Protein AF-A0A519BVL3-F1 (afdb_monomer)

pLDDT: mean 74.31, std 16.83, range [35.25, 96.94]

Sequence (385 aa):
MRKVLFILLLLPTSLAAADYIAYDQVTIGEGESVILAGRNITLLDVFSNTQIRVGVDEAWRIMNINETKSIDKVNITVNATLYVSDNKVNYATVLIHVLQRLECNVDIDCDDQIDSTIDTCITSIDKCTHETILSCTDNDGYCPSFCSRDSDSDCVIQDTCELDKECDDDDPGTKDTCDGSYNQRDLCRHTPITECKSGDYFCPLGCKNEPSLFGTLHDSDCSVNNTCLQHSDCIDNNEATIDLCSGDGTVVRVCTNELTVQCSAGDDYCPEGCTNVEDWDCFVGESEVFEVVSSTQTKSCTIEGEIVNNTFCQNGIWKYQRAGSASCSEDYQCQTGVCREAGSCLAKEEISNQRKTLITSMVIAGFLALIGTYLFYLFRIKSKL

Structure (mmCIF, N/CA/C/O backbone):
data_AF-A0A519BVL3-F1
#
_entry.id   AF-A0A519BVL3-F1
#
loop_
_atom_site.group_PDB
_atom_site.id
_atom_site.type_symbol
_atom_site.label_atom_id
_atom_site.label_alt_id
_atom_site.label_comp_id
_atom_site.label_asym_id
_atom_site.label_entity_id
_atom_site.label_seq_id
_atom_site.pdbx_PDB_ins_code
_atom_site.Cartn_x
_atom_site.Cartn_y
_atom_site.Cartn_z
_atom_site.occupancy
_atom_site.B_iso_or_equiv
_atom_site.auth_seq_id
_atom_site.auth_comp_id
_atom_site.auth_asym_id
_atom_site.auth_atom_id
_atom_site.pdbx_PDB_model_num
ATOM 1 N N . MET A 1 1 ? -3.398 55.667 60.542 1.00 39.06 1 MET A N 1
ATOM 2 C CA . MET A 1 1 ? -3.283 55.263 59.126 1.00 39.06 1 MET A CA 1
ATOM 3 C C . MET A 1 1 ? -2.952 53.780 59.052 1.00 39.06 1 MET A C 1
ATOM 5 O O . MET A 1 1 ? -1.934 53.369 59.588 1.00 39.06 1 MET A O 1
ATOM 9 N N . ARG A 1 2 ? -3.879 53.021 58.453 1.00 40.22 2 ARG A N 1
ATOM 10 C CA . ARG A 1 2 ? -3.723 51.749 57.724 1.00 40.22 2 ARG A CA 1
ATOM 11 C C . ARG A 1 2 ? -2.515 50.870 58.077 1.00 40.22 2 ARG A C 1
ATOM 13 O O . ARG A 1 2 ? -1.485 50.918 57.419 1.00 40.22 2 ARG A O 1
ATOM 20 N N . LYS A 1 3 ? -2.716 49.971 59.032 1.00 44.59 3 LYS A N 1
ATOM 21 C CA . LYS A 1 3 ? -2.151 48.618 59.014 1.00 44.59 3 LYS A CA 1
ATOM 22 C C . LYS A 1 3 ? -3.312 47.697 59.387 1.00 44.59 3 LYS A C 1
ATOM 24 O O . LYS A 1 3 ? -4.118 48.104 60.213 1.00 44.59 3 LYS A O 1
ATOM 29 N N . VAL A 1 4 ? -3.400 46.516 58.779 1.00 48.06 4 VAL A N 1
ATOM 30 C CA . VAL A 1 4 ? -4.536 45.567 58.830 1.00 48.06 4 VAL A CA 1
ATOM 31 C C . VAL A 1 4 ? -5.601 45.809 57.749 1.00 48.06 4 VAL A C 1
ATOM 33 O O . VAL A 1 4 ? -6.686 46.306 58.017 1.00 48.06 4 VAL A O 1
ATOM 36 N N . LEU A 1 5 ? -5.268 45.462 56.506 1.00 50.09 5 LEU A N 1
ATOM 37 C CA . LEU A 1 5 ? -6.171 44.897 55.491 1.00 50.09 5 LEU A CA 1
ATOM 38 C C . LEU A 1 5 ? -5.293 44.509 54.285 1.00 50.09 5 LEU A C 1
ATOM 40 O O . LEU A 1 5 ? -4.378 45.266 53.980 1.00 50.09 5 LEU A O 1
ATOM 44 N N . PHE A 1 6 ? -5.589 43.396 53.605 1.00 45.94 6 PHE A N 1
ATOM 45 C CA . PHE A 1 6 ? -4.977 42.916 52.341 1.00 45.94 6 PHE A CA 1
ATOM 46 C C . PHE A 1 6 ? -3.854 41.862 52.351 1.00 45.94 6 PHE A C 1
ATOM 48 O O . PHE A 1 6 ? -3.043 41.857 51.437 1.00 45.94 6 PHE A O 1
ATOM 55 N N . ILE A 1 7 ? -3.857 40.876 53.254 1.00 43.41 7 ILE A N 1
ATOM 56 C CA . ILE A 1 7 ? -3.281 39.548 52.920 1.00 43.41 7 ILE A CA 1
ATOM 57 C C . ILE A 1 7 ? -4.186 38.453 53.500 1.00 43.41 7 ILE A C 1
ATOM 59 O O . ILE A 1 7 ? -3.828 37.740 54.429 1.00 43.41 7 ILE A O 1
ATOM 63 N N . LEU A 1 8 ? -5.423 38.385 53.005 1.00 40.91 8 LEU A N 1
ATOM 64 C CA . LEU A 1 8 ? -6.373 37.306 53.309 1.00 40.91 8 LEU A CA 1
ATOM 65 C C . LEU A 1 8 ? -7.235 36.998 52.072 1.00 40.91 8 LEU A C 1
ATOM 67 O O . LEU A 1 8 ? -8.451 36.883 52.156 1.00 40.91 8 LEU A O 1
ATOM 71 N N . LEU A 1 9 ? -6.598 36.971 50.895 1.00 43.53 9 LEU A N 1
ATOM 72 C CA . LEU A 1 9 ? -7.274 36.807 49.598 1.00 43.53 9 LEU A CA 1
ATOM 73 C C . LEU A 1 9 ? -6.435 36.022 48.573 1.00 43.53 9 LEU A C 1
ATOM 75 O O . LEU A 1 9 ? -6.560 36.227 47.374 1.00 43.53 9 LEU A O 1
ATOM 79 N N . LEU A 1 10 ? -5.575 35.119 49.051 1.00 41.59 10 LEU A N 1
ATOM 80 C CA . LEU A 1 10 ? -4.840 34.152 48.225 1.00 41.59 10 LEU A CA 1
ATOM 81 C C . LEU A 1 10 ? -4.815 32.779 48.912 1.00 41.59 10 LEU A C 1
ATOM 83 O O . LEU A 1 10 ? -3.770 32.162 49.085 1.00 41.59 10 LEU A O 1
ATOM 87 N N . LEU A 1 11 ? -5.986 32.310 49.338 1.00 35.25 11 LEU A N 1
ATOM 88 C CA . LEU A 1 11 ? -6.224 30.874 49.414 1.00 35.25 11 LEU A CA 1
ATOM 89 C C . LEU A 1 11 ? -6.868 30.505 48.078 1.00 35.25 11 LEU A C 1
ATOM 91 O O . LEU A 1 11 ? -8.035 30.851 47.884 1.00 35.25 11 LEU A O 1
ATOM 95 N N . PRO A 1 12 ? -6.147 29.871 47.135 1.00 41.19 12 PRO A N 1
ATOM 96 C CA . PRO A 1 12 ? -6.822 29.171 46.063 1.00 41.19 12 PRO A CA 1
ATOM 97 C C . PRO A 1 12 ? -7.639 28.073 46.738 1.00 41.19 12 PRO A C 1
ATOM 99 O O . PRO A 1 12 ? -7.103 27.088 47.244 1.00 41.19 12 PRO A O 1
ATOM 102 N N . THR A 1 13 ? -8.949 28.275 46.815 1.00 40.00 13 THR A N 1
ATOM 103 C CA . THR A 1 13 ? -9.896 27.191 47.014 1.00 40.00 13 THR A CA 1
ATOM 104 C C . THR A 1 13 ? -9.796 26.301 45.784 1.00 40.00 13 THR A C 1
ATOM 106 O O . THR A 1 13 ? -10.552 26.442 44.829 1.00 40.00 13 THR A O 1
ATOM 109 N N . SER A 1 14 ? -8.837 25.375 45.798 1.00 37.16 14 SER A N 1
ATOM 110 C CA . SER A 1 14 ? -8.891 24.164 44.992 1.00 37.16 14 SER A CA 1
ATOM 111 C C . SER A 1 14 ? -10.049 23.323 45.532 1.00 37.16 14 SER A C 1
ATOM 113 O O . SER A 1 14 ? -9.864 22.339 46.248 1.00 37.16 14 SER A O 1
ATOM 115 N N . LEU A 1 15 ? -11.275 23.769 45.257 1.00 38.91 15 LEU A N 1
ATOM 116 C CA . LEU A 1 15 ? -12.408 22.873 45.160 1.00 38.91 15 LEU A CA 1
ATOM 117 C C . LEU A 1 15 ? -12.058 21.972 43.983 1.00 38.91 15 LEU A C 1
ATOM 119 O O . LEU A 1 15 ? -12.149 22.391 42.834 1.00 38.91 15 LEU A O 1
ATOM 123 N N . ALA A 1 16 ? -11.561 20.778 44.295 1.00 38.22 16 ALA A N 1
ATOM 124 C CA . ALA A 1 16 ? -11.519 19.675 43.360 1.00 38.22 16 ALA A CA 1
ATOM 125 C C . ALA A 1 16 ? -12.968 19.423 42.928 1.00 38.22 16 ALA A C 1
ATOM 127 O O . ALA A 1 16 ? -13.718 18.713 43.599 1.00 38.22 16 ALA A O 1
ATOM 128 N N . ALA A 1 17 ? -13.395 20.089 41.856 1.00 40.41 17 ALA A N 1
ATOM 129 C CA . ALA A 1 17 ? -14.462 19.562 41.040 1.00 40.41 17 ALA A CA 1
ATOM 130 C C . ALA A 1 17 ? -13.949 18.193 40.594 1.00 40.41 17 ALA A C 1
ATOM 132 O O . ALA A 1 17 ? -12.870 18.091 40.015 1.00 40.41 17 ALA A O 1
ATOM 133 N N . ALA A 1 18 ? -14.640 17.126 40.985 1.00 49.28 18 ALA A N 1
ATOM 134 C CA . ALA A 1 18 ? -14.448 15.857 40.312 1.00 49.28 18 ALA A CA 1
ATOM 135 C C . ALA A 1 18 ? -14.821 16.129 38.851 1.00 49.28 18 ALA A C 1
ATOM 137 O O . ALA A 1 18 ? -15.997 16.351 38.562 1.00 49.28 18 ALA A O 1
ATOM 138 N N . ASP A 1 19 ? -13.820 16.248 37.981 1.00 56.19 19 ASP A N 1
ATOM 139 C CA . ASP A 1 19 ? -14.018 16.491 36.556 1.00 56.19 19 ASP A CA 1
ATOM 140 C C . ASP A 1 19 ? -14.637 15.227 35.955 1.00 56.19 19 ASP A C 1
ATOM 142 O O . ASP A 1 19 ? -13.955 14.305 35.515 1.00 56.19 19 ASP A O 1
ATOM 146 N N . TYR A 1 20 ? -15.964 15.148 36.020 1.00 69.94 20 TYR A N 1
ATOM 147 C CA . TYR A 1 20 ? -16.731 14.141 35.307 1.00 69.94 20 TYR A CA 1
ATOM 148 C C . TYR A 1 20 ? -16.645 14.450 33.817 1.00 69.94 20 TYR A C 1
ATOM 150 O O . TYR A 1 20 ? -16.973 15.556 33.385 1.00 69.94 20 TYR A O 1
ATOM 158 N N . ILE A 1 21 ? -16.227 13.469 33.024 1.00 80.81 21 ILE A N 1
ATOM 159 C CA . ILE A 1 21 ? -16.030 13.649 31.580 1.00 80.81 21 ILE A CA 1
ATOM 160 C C . ILE A 1 21 ? -17.358 13.468 30.828 1.00 80.81 21 ILE A C 1
ATOM 162 O O . ILE A 1 21 ? -17.555 14.026 29.750 1.00 80.81 21 ILE A O 1
ATOM 166 N N . ALA A 1 22 ? -18.292 12.708 31.409 1.00 81.38 22 ALA A N 1
ATOM 167 C CA . ALA A 1 22 ? -19.666 12.568 30.938 1.00 81.38 22 ALA A CA 1
ATOM 168 C C . ALA A 1 22 ? -20.616 12.276 32.109 1.00 81.38 22 ALA A C 1
ATOM 170 O O . ALA A 1 22 ? -20.222 11.654 33.100 1.00 81.38 22 ALA A O 1
ATOM 171 N N . TYR A 1 23 ? -21.873 12.702 31.981 1.00 90.12 23 TYR A N 1
ATOM 172 C CA . TYR A 1 23 ? -22.936 12.379 32.927 1.00 90.12 23 TYR A CA 1
ATOM 173 C C . TYR A 1 23 ? -24.253 12.121 32.194 1.00 90.12 23 TYR A C 1
ATOM 175 O O . TYR A 1 23 ? -24.530 12.779 31.193 1.00 90.12 23 TYR A O 1
ATOM 183 N N . ASP A 1 24 ? -25.060 11.193 32.706 1.00 89.25 24 ASP A N 1
ATOM 184 C CA . ASP A 1 24 ? -26.426 10.978 32.228 1.00 89.25 24 ASP A CA 1
ATOM 185 C C . ASP A 1 24 ? -27.309 10.348 33.317 1.00 89.25 24 ASP A C 1
ATOM 187 O O . ASP A 1 24 ? -26.813 9.689 34.234 1.00 89.25 24 ASP A O 1
ATOM 191 N N . GLN A 1 25 ? -28.623 10.540 33.221 1.00 92.88 25 GLN A N 1
ATOM 192 C CA . GLN A 1 25 ? -29.608 9.835 34.034 1.00 92.88 25 GLN A CA 1
ATOM 193 C C . GLN A 1 25 ? -30.534 9.031 33.124 1.00 92.88 25 GLN A C 1
ATOM 195 O O . GLN A 1 25 ? -31.361 9.586 32.404 1.00 92.88 25 GLN A O 1
ATOM 200 N N . VAL A 1 26 ? -30.460 7.708 33.234 1.00 90.88 26 VAL A N 1
ATOM 201 C CA . VAL A 1 26 ? -31.127 6.782 32.316 1.00 90.88 26 VAL A CA 1
ATOM 202 C C . VAL A 1 26 ? -31.965 5.764 33.079 1.00 90.88 26 VAL A C 1
ATOM 204 O O . VAL A 1 26 ? -31.650 5.394 34.211 1.00 90.88 26 VAL A O 1
ATOM 207 N N . THR A 1 27 ? -33.063 5.322 32.467 1.00 92.38 27 THR A N 1
ATOM 208 C CA . THR A 1 27 ? -33.828 4.161 32.936 1.00 92.38 27 THR A CA 1
ATOM 209 C C . THR A 1 27 ? -33.504 2.982 32.039 1.00 92.38 27 THR A C 1
ATOM 211 O O . THR A 1 27 ? -33.724 3.064 30.836 1.00 92.38 27 THR A O 1
ATOM 214 N N . ILE A 1 28 ? -32.971 1.921 32.634 1.00 93.00 28 ILE A N 1
ATOM 215 C CA . ILE A 1 28 ? -32.471 0.732 31.944 1.00 93.00 28 ILE A CA 1
ATOM 216 C C . ILE A 1 28 ? -33.369 -0.445 32.340 1.00 93.00 28 ILE A C 1
ATOM 218 O O . ILE A 1 28 ? -33.737 -0.566 33.515 1.00 93.00 28 ILE A O 1
ATOM 222 N N . GLY A 1 29 ? -33.769 -1.273 31.376 1.00 91.06 29 GLY A N 1
ATOM 223 C CA . GLY A 1 29 ? -34.421 -2.557 31.620 1.00 91.06 29 GLY A CA 1
ATOM 224 C C . GLY A 1 29 ? -33.417 -3.652 31.979 1.00 91.06 29 GLY A C 1
ATOM 225 O O . GLY A 1 29 ? -32.248 -3.594 31.613 1.00 91.06 29 GLY A O 1
ATOM 226 N N . GLU A 1 30 ? -33.852 -4.659 32.727 1.00 91.81 30 GLU A N 1
ATOM 227 C CA . GLU A 1 30 ? -33.012 -5.810 33.063 1.00 91.81 30 GLU A CA 1
ATOM 228 C C . GLU A 1 30 ? -32.490 -6.508 31.792 1.00 91.81 30 GLU A C 1
ATOM 230 O O . GLU A 1 30 ? -33.269 -6.870 30.909 1.00 91.81 30 GLU A O 1
ATOM 235 N N . GLY A 1 31 ? -31.168 -6.662 31.692 1.00 90.06 31 GLY A N 1
ATOM 236 C CA . GLY A 1 31 ? -30.457 -7.170 30.517 1.00 90.06 31 GLY A CA 1
ATOM 237 C C . GLY A 1 31 ? -30.093 -6.112 29.468 1.00 90.06 31 GLY A C 1
ATOM 238 O O . GLY A 1 31 ? -29.353 -6.426 28.538 1.00 90.06 31 GLY A O 1
ATOM 239 N N . GLU A 1 32 ? -30.570 -4.873 29.599 1.00 93.31 32 GLU A N 1
ATOM 240 C CA . GLU A 1 32 ? -30.204 -3.772 28.705 1.00 93.31 32 GLU A CA 1
ATOM 241 C C . GLU A 1 32 ? -28.922 -3.070 29.169 1.00 93.31 32 GLU A C 1
ATOM 243 O O . GLU A 1 32 ? -28.549 -3.088 30.350 1.00 93.31 32 GLU A O 1
ATOM 248 N N . SER A 1 33 ? -28.259 -2.405 28.222 1.00 94.12 33 SER A N 1
ATOM 249 C CA . SER A 1 33 ? -27.061 -1.622 28.485 1.00 94.12 33 SER A CA 1
ATOM 250 C C . SER A 1 33 ? -27.082 -0.257 27.803 1.00 94.12 33 SER A C 1
ATOM 252 O O . SER A 1 33 ? -27.807 -0.019 26.835 1.00 94.12 33 SER A O 1
ATOM 254 N N . VAL A 1 34 ? -26.280 0.658 28.338 1.00 93.50 34 VAL A N 1
ATOM 255 C CA . VAL A 1 34 ? -26.017 1.978 27.772 1.00 93.50 34 VAL A CA 1
ATOM 256 C C . VAL A 1 34 ? -24.513 2.178 27.668 1.00 93.50 34 VAL A C 1
ATOM 258 O O . VAL A 1 34 ? -23.767 1.807 28.573 1.00 93.50 34 VAL A O 1
ATOM 261 N N . ILE A 1 35 ? -24.065 2.789 26.573 1.00 91.94 35 ILE A N 1
ATOM 262 C CA . ILE A 1 35 ? -22.662 3.159 26.401 1.00 91.94 35 ILE A CA 1
ATOM 263 C C . ILE A 1 35 ? -22.517 4.653 26.671 1.00 91.94 35 ILE A C 1
ATOM 265 O O . ILE A 1 35 ? -23.153 5.468 26.003 1.00 91.94 35 ILE A O 1
ATOM 269 N N . LEU A 1 36 ? -21.665 5.019 27.630 1.00 89.25 36 LEU A N 1
ATOM 270 C CA . LEU A 1 36 ? -21.378 6.414 27.957 1.00 89.25 36 LEU A CA 1
ATOM 271 C C . LEU A 1 36 ? -19.867 6.626 28.065 1.00 89.25 36 LEU A C 1
ATOM 273 O O . LEU A 1 36 ? -19.200 5.999 28.882 1.00 89.25 36 LEU A O 1
ATOM 277 N N . ALA A 1 37 ? -19.322 7.513 27.225 1.00 85.38 37 ALA A N 1
ATOM 278 C CA . ALA A 1 37 ? -17.879 7.772 27.122 1.00 85.38 37 ALA A CA 1
ATOM 279 C C . ALA A 1 37 ? -17.031 6.482 27.003 1.00 85.38 37 ALA A C 1
ATOM 281 O O . ALA A 1 37 ? -16.027 6.319 27.693 1.00 85.38 37 ALA A O 1
ATOM 282 N N . GLY A 1 38 ? -17.464 5.559 26.137 1.00 84.00 38 GLY A N 1
ATOM 283 C CA . GLY A 1 38 ? -16.780 4.287 25.866 1.00 84.00 38 GLY A CA 1
ATOM 284 C C . GLY A 1 38 ? -17.055 3.174 26.883 1.00 84.00 38 GLY A C 1
ATOM 285 O O . GLY A 1 38 ? -16.775 2.022 26.588 1.00 84.00 38 GLY A O 1
ATOM 286 N N . ARG A 1 39 ? -17.649 3.486 28.042 1.00 88.81 39 ARG A N 1
ATOM 287 C CA . ARG A 1 39 ? -17.981 2.509 29.091 1.00 88.81 39 ARG A CA 1
ATOM 288 C C . ARG A 1 39 ? -19.324 1.856 28.825 1.00 88.81 39 ARG A C 1
ATOM 290 O O . ARG A 1 39 ? -20.282 2.574 28.540 1.00 88.81 39 ARG A O 1
ATOM 297 N N . ASN A 1 40 ? -19.416 0.538 28.976 1.00 93.06 40 ASN A N 1
ATOM 298 C CA . ASN A 1 40 ? -20.659 -0.211 28.829 1.00 93.06 40 ASN A CA 1
ATOM 299 C C . ASN A 1 40 ? -21.307 -0.454 30.200 1.00 93.06 40 ASN A C 1
ATOM 301 O O . ASN A 1 40 ? -20.843 -1.279 30.984 1.00 93.06 40 ASN A O 1
ATOM 305 N N . ILE A 1 41 ? -22.398 0.250 30.499 1.00 95.62 41 ILE A N 1
ATOM 306 C CA . ILE A 1 41 ? -23.137 0.117 31.757 1.00 95.62 41 ILE A CA 1
ATOM 307 C C . ILE A 1 41 ? -24.356 -0.769 31.525 1.00 95.62 41 ILE A C 1
ATOM 309 O O . ILE A 1 41 ? -25.264 -0.393 30.790 1.00 95.62 41 ILE A O 1
ATOM 313 N N . THR A 1 42 ? -24.403 -1.927 32.179 1.00 96.62 42 THR A N 1
ATOM 314 C CA . THR A 1 42 ? -25.459 -2.935 31.997 1.00 96.62 42 THR A CA 1
ATOM 315 C C . THR A 1 42 ? -26.249 -3.128 33.283 1.00 96.62 42 THR A C 1
ATOM 317 O O . THR A 1 42 ? -25.668 -3.376 34.344 1.00 96.62 42 THR A O 1
ATOM 320 N N . LEU A 1 43 ? -27.580 -3.067 33.210 1.00 96.69 43 LEU A N 1
ATOM 321 C CA . LEU A 1 43 ? -28.423 -3.491 34.326 1.00 96.69 43 LEU A CA 1
ATOM 322 C C . LEU A 1 43 ? -28.567 -5.011 34.271 1.00 96.69 43 LEU A C 1
ATOM 324 O O . LEU A 1 43 ? -29.297 -5.536 33.440 1.00 96.69 43 LEU A O 1
ATOM 328 N N . LEU A 1 44 ? -27.862 -5.719 35.149 1.00 95.38 44 LEU A N 1
ATOM 329 C CA . LEU A 1 44 ? -27.825 -7.180 35.124 1.00 95.38 44 LEU A CA 1
ATOM 330 C C . LEU A 1 44 ? -29.089 -7.784 35.740 1.00 95.38 44 LEU A C 1
ATOM 332 O O . LEU A 1 44 ? -29.679 -8.670 35.136 1.00 95.38 44 LEU A O 1
ATOM 336 N N . ASP A 1 45 ? -29.507 -7.303 36.917 1.00 94.75 45 ASP A N 1
ATOM 337 C CA . ASP A 1 45 ? -30.698 -7.813 37.615 1.00 94.75 45 ASP A CA 1
ATOM 338 C C . ASP A 1 45 ? -31.331 -6.736 38.491 1.00 94.75 45 ASP A C 1
ATOM 340 O O . ASP A 1 45 ? -30.639 -5.896 39.079 1.00 94.75 45 ASP A O 1
ATOM 344 N N . VAL A 1 46 ? -32.644 -6.831 38.680 1.00 94.56 46 VAL A N 1
ATOM 345 C CA . VAL A 1 46 ? -33.370 -6.107 39.724 1.00 94.56 46 VAL A CA 1
ATOM 346 C C . VAL A 1 46 ? -33.935 -7.129 40.705 1.00 94.56 46 VAL A C 1
ATOM 348 O O . VAL A 1 46 ? -34.893 -7.832 40.409 1.00 94.56 46 VAL A O 1
ATOM 351 N N . PHE A 1 47 ? -33.369 -7.208 41.909 1.00 92.25 47 PHE A N 1
ATOM 352 C CA . PHE A 1 47 ? -33.811 -8.188 42.910 1.00 92.25 47 PHE A CA 1
ATOM 353 C C . PHE A 1 47 ? -35.077 -7.746 43.650 1.00 92.25 47 PHE A C 1
ATOM 355 O O . PHE A 1 47 ? -35.810 -8.566 44.197 1.00 92.25 47 PHE A O 1
ATOM 362 N N . SER A 1 48 ? -35.295 -6.433 43.760 1.00 91.12 48 SER A N 1
ATOM 363 C CA . SER A 1 48 ? -36.435 -5.846 44.469 1.00 91.12 48 SER A CA 1
ATOM 364 C C . SER A 1 48 ? -36.590 -4.361 44.136 1.00 91.12 48 SER A C 1
ATOM 366 O O . SER A 1 48 ? -35.728 -3.759 43.501 1.00 91.12 48 SER A O 1
ATOM 368 N N . ASN A 1 49 ? -37.635 -3.730 44.679 1.00 89.06 49 ASN A N 1
ATOM 369 C CA . ASN A 1 49 ? -37.838 -2.274 44.636 1.00 89.06 49 ASN A CA 1
ATOM 370 C C . ASN A 1 49 ? -36.802 -1.458 45.434 1.00 89.06 49 ASN A C 1
ATOM 372 O O . ASN A 1 49 ? -37.006 -0.263 45.651 1.00 89.06 49 ASN A O 1
ATOM 376 N N . THR A 1 50 ? -35.728 -2.078 45.921 1.00 90.19 50 THR A N 1
ATOM 377 C CA . THR A 1 50 ? -34.652 -1.370 46.615 1.00 90.19 50 THR A CA 1
ATOM 378 C C . THR A 1 50 ? -33.262 -1.845 46.234 1.00 90.19 50 THR A C 1
ATOM 380 O O . THR A 1 50 ? -32.316 -1.274 46.759 1.00 90.19 50 THR A O 1
ATOM 383 N N . GLN A 1 51 ? -33.103 -2.886 45.409 1.00 95.19 51 GLN A N 1
ATOM 384 C CA . GLN A 1 51 ? -31.801 -3.520 45.196 1.00 95.19 51 GLN A CA 1
ATOM 385 C C . GLN A 1 51 ? -31.629 -4.037 43.768 1.00 95.19 51 GLN A C 1
ATOM 387 O O . GLN A 1 51 ? -32.492 -4.752 43.259 1.00 95.19 51 GLN A O 1
ATOM 392 N N . ILE A 1 52 ? -30.482 -3.717 43.169 1.00 96.25 52 ILE A N 1
ATOM 393 C CA . ILE A 1 52 ? -30.112 -4.077 41.795 1.00 96.25 52 ILE A CA 1
ATOM 394 C C . ILE A 1 52 ? -28.692 -4.637 41.723 1.00 96.25 52 ILE A C 1
ATOM 396 O O . ILE A 1 52 ? -27.872 -4.370 42.605 1.00 96.25 52 ILE A O 1
ATOM 400 N N . ARG A 1 53 ? -28.380 -5.357 40.644 1.00 96.94 53 ARG A N 1
ATOM 401 C CA . ARG A 1 53 ? -27.019 -5.665 40.196 1.00 96.94 53 ARG A CA 1
ATOM 402 C C . ARG A 1 53 ? -26.742 -4.878 38.920 1.00 96.94 53 ARG A C 1
ATOM 404 O O . ARG A 1 53 ? -27.436 -5.054 37.926 1.00 96.94 53 ARG A O 1
ATOM 411 N N . VAL A 1 54 ? -25.723 -4.026 38.948 1.00 96.75 54 VAL A N 1
ATOM 412 C CA . VAL A 1 54 ? -25.291 -3.231 37.791 1.00 96.75 54 VAL A CA 1
ATOM 413 C C . VAL A 1 54 ? -23.833 -3.548 37.470 1.00 96.75 54 VAL A C 1
ATOM 415 O O . VAL A 1 54 ? -23.011 -3.714 38.379 1.00 96.75 54 VAL A O 1
ATOM 418 N N . GLY A 1 55 ? -23.545 -3.698 36.181 1.00 96.12 55 GLY A N 1
ATOM 419 C CA . GLY A 1 55 ? -22.217 -3.910 35.623 1.00 96.12 55 GLY A CA 1
ATOM 420 C C . GLY A 1 55 ? -21.710 -2.662 34.908 1.00 96.12 55 GLY A C 1
ATOM 421 O O . GLY A 1 55 ? -22.500 -1.934 34.311 1.00 96.12 55 GLY A O 1
ATOM 422 N N . VAL A 1 56 ? -20.406 -2.429 34.984 1.00 94.50 56 VAL A N 1
ATOM 423 C CA . VAL A 1 56 ? -19.644 -1.512 34.135 1.00 94.50 56 VAL A CA 1
ATOM 424 C C . VAL A 1 56 ? -18.522 -2.343 33.539 1.00 94.50 56 VAL A C 1
ATOM 426 O O . VAL A 1 56 ? -17.689 -2.864 34.285 1.00 94.50 56 VAL A O 1
ATOM 429 N N . ASP A 1 57 ? -18.553 -2.506 32.223 1.00 90.75 57 ASP A N 1
ATOM 430 C CA . ASP A 1 57 ? -17.658 -3.395 31.488 1.00 90.75 57 ASP A CA 1
ATOM 431 C C . ASP A 1 57 ? -17.698 -4.814 32.111 1.00 90.75 57 ASP A C 1
ATOM 433 O O . ASP A 1 57 ? -18.775 -5.407 32.218 1.00 90.75 57 ASP A O 1
ATOM 437 N N . GLU A 1 58 ? -16.571 -5.349 32.587 1.00 88.94 58 GLU A N 1
ATOM 438 C CA . GLU A 1 58 ? -16.491 -6.679 33.225 1.00 88.94 58 GLU A CA 1
ATOM 439 C C . GLU A 1 58 ? -16.754 -6.656 34.748 1.00 88.94 58 GLU A C 1
ATOM 441 O O . GLU A 1 58 ? -16.934 -7.694 35.399 1.00 88.94 58 GLU A O 1
ATOM 446 N N . ALA A 1 59 ? -16.772 -5.470 35.366 1.00 93.50 59 ALA A N 1
ATOM 447 C CA . ALA A 1 59 ? -16.929 -5.314 36.807 1.00 93.50 59 ALA A CA 1
ATOM 448 C C . ALA A 1 59 ? -18.394 -5.083 37.186 1.00 93.50 59 ALA A C 1
ATOM 450 O O . ALA A 1 59 ? -19.087 -4.255 36.612 1.00 93.50 59 ALA A O 1
ATOM 451 N N . TRP A 1 60 ? -18.879 -5.744 38.236 1.00 96.44 60 TRP A N 1
ATOM 452 C CA . TRP A 1 60 ? -20.258 -5.563 38.698 1.00 96.44 60 TRP A CA 1
ATOM 453 C C . TRP A 1 60 ? -20.354 -5.382 40.207 1.00 96.44 60 TRP A C 1
ATOM 455 O O . TRP A 1 60 ? -19.494 -5.829 40.979 1.00 96.44 60 TRP A O 1
ATOM 465 N N . ARG A 1 61 ? -21.425 -4.720 40.655 1.00 96.69 61 ARG A N 1
ATOM 466 C CA . ARG A 1 61 ? -21.762 -4.566 42.076 1.00 96.69 61 ARG A CA 1
ATOM 467 C C . ARG A 1 61 ? -23.265 -4.661 42.297 1.00 96.69 61 ARG A C 1
ATOM 469 O O . ARG A 1 61 ? -24.069 -4.298 41.445 1.00 96.69 61 ARG A O 1
ATOM 476 N N . ILE A 1 62 ? -23.624 -5.111 43.496 1.00 96.31 62 ILE A N 1
ATOM 477 C CA . ILE A 1 62 ? -24.988 -5.009 44.011 1.00 96.31 62 ILE A CA 1
ATOM 478 C C . ILE A 1 62 ? -25.126 -3.670 44.738 1.00 96.31 62 ILE A C 1
ATOM 480 O O . ILE A 1 62 ? -24.250 -3.279 45.524 1.00 96.31 62 ILE A O 1
ATOM 484 N N . MET A 1 63 ? -26.209 -2.961 44.446 1.00 96.19 63 MET A N 1
ATOM 485 C CA . MET A 1 63 ? -26.466 -1.605 44.917 1.00 96.19 63 MET A CA 1
ATOM 486 C C . MET A 1 63 ? -27.885 -1.481 45.443 1.00 96.19 63 MET A C 1
ATOM 488 O O . MET A 1 63 ? -28.814 -2.044 44.863 1.00 96.19 63 MET A O 1
ATOM 492 N N . ASN A 1 64 ? -28.045 -0.732 46.530 1.00 95.75 64 ASN A N 1
ATOM 493 C CA . ASN A 1 64 ? -29.357 -0.364 47.039 1.00 95.75 64 ASN A CA 1
ATOM 494 C C . ASN A 1 64 ? -29.811 0.999 46.489 1.00 95.75 64 ASN A C 1
ATOM 496 O O . ASN A 1 64 ? -29.000 1.802 46.029 1.00 95.75 64 ASN A O 1
ATOM 500 N N . ILE A 1 65 ? -31.109 1.286 46.568 1.00 92.50 65 ILE A N 1
ATOM 501 C CA . ILE A 1 65 ? -31.659 2.604 46.229 1.00 92.50 65 ILE A CA 1
ATOM 502 C C . ILE A 1 65 ? -30.983 3.714 47.053 1.00 92.50 65 ILE A C 1
ATOM 504 O O . ILE A 1 65 ? -30.712 3.548 48.244 1.00 92.50 65 ILE A O 1
ATOM 508 N N . ASN A 1 66 ? -30.715 4.849 46.410 1.00 92.00 66 ASN A N 1
ATOM 509 C CA . ASN A 1 66 ? -29.950 5.995 46.908 1.00 92.00 66 ASN A CA 1
ATOM 510 C C . ASN A 1 66 ? -28.483 5.697 47.268 1.00 92.00 66 ASN A C 1
ATOM 512 O O . ASN A 1 66 ? -27.799 6.558 47.824 1.00 92.00 66 ASN A O 1
ATOM 516 N N . GLU A 1 67 ? -27.970 4.504 46.961 1.00 94.19 67 GLU A N 1
ATOM 517 C CA . GLU A 1 67 ? -26.555 4.189 47.118 1.00 94.19 67 GLU A CA 1
ATOM 518 C C . GLU A 1 67 ? -25.768 4.693 45.906 1.00 94.19 67 GLU A C 1
ATOM 520 O O . GLU A 1 67 ? -26.207 4.547 44.764 1.00 94.19 67 GLU A O 1
ATOM 525 N N . THR A 1 68 ? -24.588 5.267 46.161 1.00 94.81 68 THR A N 1
ATOM 526 C CA . THR A 1 68 ? -23.612 5.615 45.121 1.00 94.81 68 THR A CA 1
ATOM 527 C C . THR A 1 68 ? -22.384 4.732 45.263 1.00 94.81 68 THR A C 1
ATOM 529 O O . THR A 1 68 ? -21.814 4.645 46.352 1.00 94.81 68 THR A O 1
ATOM 532 N N . LYS A 1 69 ? -21.956 4.087 44.177 1.00 95.12 69 LYS A N 1
ATOM 533 C CA . LYS A 1 69 ? -20.729 3.283 44.135 1.00 95.12 69 LYS A CA 1
ATOM 534 C C . LYS A 1 69 ? -19.922 3.605 42.892 1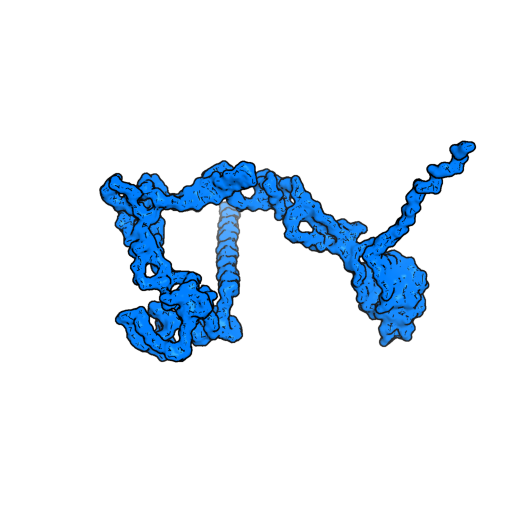.00 95.12 69 LYS A C 1
ATOM 536 O O . LYS A 1 69 ? -20.486 3.836 41.830 1.00 95.12 69 LYS A O 1
ATOM 541 N N . SER A 1 70 ? -18.604 3.567 43.052 1.00 93.50 70 SER A N 1
ATOM 542 C CA . SER A 1 70 ? -17.673 3.572 41.931 1.00 93.50 70 SER A CA 1
ATOM 543 C C . SER A 1 70 ? -17.457 2.138 41.452 1.00 93.50 70 SER A C 1
ATOM 545 O O . SER A 1 70 ? -17.101 1.266 42.254 1.00 93.50 70 SER A O 1
ATOM 547 N N . ILE A 1 71 ? -17.711 1.889 40.173 1.00 93.38 71 ILE A N 1
ATOM 548 C CA . ILE A 1 71 ? -17.472 0.621 39.485 1.00 93.38 71 ILE A CA 1
ATOM 549 C C . ILE A 1 71 ? -16.665 0.966 38.245 1.00 93.38 71 ILE A C 1
ATOM 551 O O . ILE A 1 71 ? -17.125 1.753 37.429 1.00 93.38 71 ILE A O 1
ATOM 555 N N . ASP A 1 72 ? -15.444 0.448 38.180 1.00 89.62 72 ASP A N 1
ATOM 556 C CA . ASP A 1 72 ? -14.493 0.687 37.093 1.00 89.62 72 ASP A CA 1
ATOM 557 C C . ASP A 1 72 ? -14.473 2.136 36.568 1.00 89.62 72 ASP A C 1
ATOM 559 O O . ASP A 1 72 ? -14.748 2.433 35.410 1.00 89.62 72 ASP A O 1
ATOM 563 N N . LYS A 1 73 ? -14.206 3.077 37.486 1.00 88.81 73 LYS A N 1
ATOM 564 C CA . LYS A 1 73 ? -14.095 4.520 37.195 1.00 88.81 73 LYS A CA 1
ATOM 565 C C . LYS A 1 73 ? -15.396 5.172 36.698 1.00 88.81 73 LYS A C 1
ATOM 567 O O . LYS A 1 73 ? -15.383 6.280 36.162 1.00 88.81 73 LYS A O 1
ATOM 572 N N . VAL A 1 74 ? -16.538 4.547 36.960 1.00 91.31 74 VAL A N 1
ATOM 573 C CA . VAL A 1 74 ? -17.868 5.134 36.787 1.00 91.31 74 VAL A CA 1
ATOM 574 C C . VAL A 1 74 ? -18.567 5.173 38.138 1.00 91.31 74 VAL A C 1
ATOM 576 O O . VAL A 1 74 ? -18.718 4.157 38.813 1.00 91.31 74 VAL A O 1
ATOM 579 N N . ASN A 1 75 ? -19.003 6.355 38.556 1.00 94.44 75 ASN A N 1
ATOM 580 C CA . ASN A 1 75 ? -19.852 6.502 39.729 1.00 94.44 75 ASN A CA 1
ATOM 581 C C . ASN A 1 75 ? -21.309 6.322 39.310 1.00 94.44 75 ASN A C 1
ATOM 583 O O . ASN A 1 75 ? -21.829 7.096 38.510 1.00 94.44 75 ASN A O 1
ATOM 587 N N . ILE A 1 76 ? -21.967 5.315 39.872 1.00 94.81 76 ILE A N 1
ATOM 588 C CA . ILE A 1 76 ? -23.381 5.032 39.640 1.00 94.81 76 ILE A CA 1
ATOM 589 C C . ILE A 1 76 ? -24.148 5.347 40.916 1.00 94.81 76 ILE A C 1
ATOM 591 O O . ILE A 1 76 ? -23.755 4.897 41.991 1.00 94.81 76 ILE A O 1
ATOM 595 N N . THR A 1 77 ? -25.252 6.079 40.799 1.00 95.44 77 THR A N 1
ATOM 596 C CA . THR A 1 77 ? -26.226 6.298 41.871 1.00 95.44 77 THR A CA 1
ATOM 597 C C . THR A 1 77 ? -27.568 5.706 41.465 1.00 95.44 77 THR A C 1
ATOM 599 O O . THR A 1 77 ? -28.089 6.009 40.394 1.00 95.44 77 THR A O 1
ATOM 602 N N . VAL A 1 78 ? -28.159 4.868 42.317 1.00 94.31 78 VAL A N 1
ATOM 603 C CA . VAL A 1 78 ? -29.480 4.279 42.044 1.00 94.31 78 VAL A CA 1
ATOM 604 C C . VAL A 1 78 ? -30.572 5.236 42.513 1.00 94.31 78 VAL A C 1
ATOM 606 O O . VAL A 1 78 ? -30.753 5.407 43.715 1.00 94.31 78 VAL A O 1
ATOM 609 N N . ASN A 1 79 ? -31.326 5.837 41.594 1.00 90.75 79 ASN A N 1
ATOM 610 C CA . ASN A 1 79 ? -32.387 6.790 41.944 1.00 90.75 79 ASN A CA 1
ATOM 611 C C . ASN A 1 79 ? -33.735 6.104 42.178 1.00 90.75 79 ASN A C 1
ATOM 613 O O . ASN A 1 79 ? -34.458 6.449 43.110 1.00 90.75 79 ASN A O 1
ATOM 617 N N . ALA A 1 80 ? -34.091 5.146 41.325 1.00 88.81 80 ALA A N 1
ATOM 618 C CA . ALA A 1 80 ? -35.358 4.433 41.417 1.00 88.81 80 ALA A CA 1
ATOM 619 C C . ALA A 1 80 ? -35.222 3.014 40.872 1.00 88.81 80 ALA A C 1
ATOM 621 O O . ALA A 1 80 ? -34.385 2.740 40.017 1.00 88.81 80 ALA A O 1
ATOM 622 N N . THR A 1 81 ? -36.074 2.116 41.350 1.00 90.50 81 THR A N 1
ATOM 623 C CA . THR A 1 81 ? -36.128 0.722 40.901 1.00 90.50 81 THR A CA 1
ATOM 624 C C . THR A 1 81 ? -37.580 0.281 40.847 1.00 90.50 81 THR A C 1
ATOM 626 O O . THR A 1 81 ? -38.347 0.580 41.765 1.00 90.50 81 THR A O 1
ATOM 629 N N . LEU A 1 82 ? -37.944 -0.443 39.798 1.00 89.81 82 LEU A N 1
ATOM 630 C CA . LEU A 1 82 ? -39.263 -1.013 39.593 1.00 89.81 82 LEU A CA 1
ATOM 631 C C . LEU A 1 82 ? -39.108 -2.514 39.367 1.00 89.81 82 LEU A C 1
ATOM 633 O O . LEU A 1 82 ? -38.755 -2.959 38.276 1.00 89.81 82 LEU A O 1
ATOM 637 N N . TYR A 1 83 ? -39.401 -3.280 40.410 1.00 88.00 83 TYR A N 1
ATOM 638 C CA . TYR A 1 83 ? -39.514 -4.726 40.347 1.00 88.00 83 TYR A CA 1
ATOM 639 C C . TYR A 1 83 ? -40.981 -5.104 40.147 1.00 88.00 83 TYR A C 1
ATOM 641 O O . TYR A 1 83 ? -41.839 -4.791 40.980 1.00 88.00 83 TYR A O 1
ATOM 649 N N . VAL A 1 84 ? -41.271 -5.764 39.028 1.00 83.75 84 VAL A N 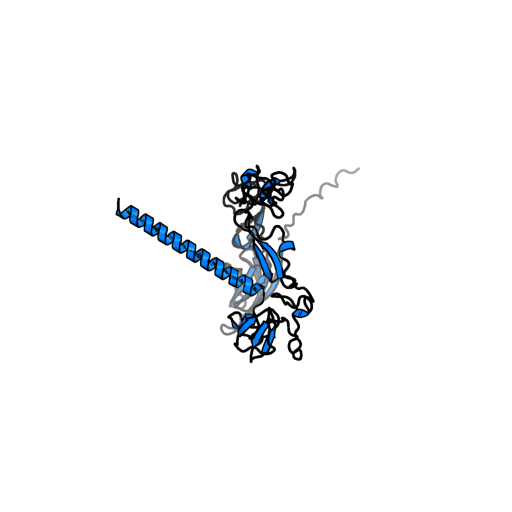1
ATOM 650 C CA . VAL A 1 84 ? -42.627 -6.184 38.673 1.00 83.75 84 VAL A CA 1
ATOM 651 C C . VAL A 1 84 ? -42.836 -7.655 39.026 1.00 83.75 84 VAL A C 1
ATOM 653 O O . VAL A 1 84 ? -43.804 -7.979 39.714 1.00 83.75 84 VAL A O 1
ATOM 656 N N . SER A 1 85 ? -41.965 -8.540 38.535 1.00 81.25 85 SER A N 1
ATOM 657 C CA . SER A 1 85 ? -41.958 -9.987 38.805 1.00 81.25 85 SER A CA 1
ATOM 658 C C . SER A 1 85 ? -40.843 -10.657 38.005 1.00 81.25 85 SER A C 1
ATOM 660 O O . SER A 1 85 ? -40.517 -10.158 36.934 1.00 81.25 85 SER A O 1
ATOM 662 N N . ASP A 1 86 ? -40.437 -11.866 38.384 1.00 76.69 86 ASP A N 1
ATOM 663 C CA . ASP A 1 86 ? -39.447 -12.672 37.640 1.00 76.69 86 ASP A CA 1
ATOM 664 C C . ASP A 1 86 ? -39.806 -12.947 36.160 1.00 76.69 86 ASP A C 1
ATOM 666 O O . ASP A 1 86 ? -38.940 -13.257 35.354 1.00 76.69 86 ASP A O 1
ATOM 670 N N . ASN A 1 87 ? -41.085 -12.829 35.777 1.00 76.44 87 ASN A N 1
ATOM 671 C CA . ASN A 1 87 ? -41.565 -13.083 34.409 1.00 76.44 87 ASN A CA 1
ATOM 672 C C . ASN A 1 87 ? -41.784 -11.808 33.576 1.00 76.44 87 ASN A C 1
ATOM 674 O O . ASN A 1 87 ? -42.396 -11.862 32.506 1.00 76.44 87 ASN A O 1
ATOM 678 N N . LYS A 1 88 ? -41.392 -10.641 34.091 1.00 79.50 88 LYS A N 1
ATOM 679 C CA . LYS A 1 88 ? -41.557 -9.351 33.415 1.00 79.50 88 LYS A CA 1
ATOM 680 C C . LYS A 1 88 ? -40.255 -8.574 33.494 1.00 79.50 88 LYS A C 1
ATOM 682 O O . LYS A 1 88 ? -39.486 -8.752 34.427 1.00 79.50 88 LYS A O 1
ATOM 687 N N . VAL A 1 89 ? -40.046 -7.688 32.526 1.00 80.88 89 VAL A N 1
ATOM 688 C CA . VAL A 1 89 ? -38.882 -6.803 32.530 1.00 80.88 89 VAL A CA 1
ATOM 689 C C . VAL A 1 89 ? -38.978 -5.881 33.741 1.00 80.88 89 VAL A C 1
ATOM 691 O O . VAL A 1 89 ? -39.977 -5.177 33.924 1.00 80.88 89 VAL A O 1
ATOM 694 N N . ASN A 1 90 ? -37.952 -5.934 34.582 1.00 89.75 90 ASN A N 1
ATOM 695 C CA . ASN A 1 90 ? -37.764 -5.018 35.694 1.00 89.75 90 ASN A CA 1
ATOM 696 C C . ASN A 1 90 ? -36.894 -3.846 35.235 1.00 89.75 90 ASN A C 1
ATOM 698 O O . ASN A 1 90 ? -36.148 -3.966 34.265 1.00 89.75 90 ASN A O 1
ATOM 702 N N . TYR A 1 91 ? -36.985 -2.710 35.922 1.00 92.56 91 TYR A N 1
ATOM 703 C CA . TYR A 1 91 ? -36.305 -1.484 35.504 1.00 92.56 91 TYR A CA 1
ATOM 704 C C . TYR A 1 91 ? -35.583 -0.816 36.666 1.00 92.56 91 TYR A C 1
ATOM 706 O O . TYR A 1 91 ? -36.025 -0.886 37.816 1.00 92.56 91 TYR A O 1
ATOM 714 N N . ALA A 1 92 ? -34.515 -0.088 36.358 1.00 92.69 92 ALA A N 1
ATOM 715 C CA . ALA A 1 92 ? -33.866 0.809 37.301 1.00 92.69 92 ALA A CA 1
ATOM 716 C C . ALA A 1 92 ? -33.518 2.139 36.634 1.00 92.69 92 ALA A C 1
ATOM 718 O O . ALA A 1 92 ? -33.012 2.173 35.515 1.00 92.69 92 ALA A O 1
ATOM 719 N N . THR A 1 93 ? -33.770 3.238 37.339 1.00 91.75 93 THR A N 1
ATOM 720 C CA . THR A 1 93 ? -33.277 4.563 36.972 1.00 91.75 93 THR A CA 1
ATOM 721 C C . THR A 1 93 ? -31.979 4.818 37.718 1.00 91.75 93 THR A C 1
ATOM 723 O O . THR A 1 93 ? -31.965 4.881 38.953 1.00 91.75 93 THR A O 1
ATOM 726 N N . VAL A 1 94 ? -30.899 4.996 36.967 1.00 93.94 94 VAL A N 1
ATOM 727 C CA . VAL A 1 94 ? -29.555 5.235 37.489 1.00 93.94 94 VAL A CA 1
ATOM 728 C C . VAL A 1 94 ? -29.031 6.581 37.003 1.00 93.94 94 VAL A C 1
ATOM 730 O O . VAL A 1 94 ? -29.274 6.988 35.868 1.00 93.94 94 VAL A O 1
ATOM 733 N N . LEU A 1 95 ? -28.326 7.284 37.882 1.00 94.00 95 LEU A N 1
ATOM 734 C CA . LEU A 1 95 ? -27.501 8.435 37.540 1.00 94.00 95 LEU A CA 1
ATOM 735 C C . LEU A 1 95 ? -26.064 7.939 37.366 1.00 94.00 95 LEU A C 1
ATOM 737 O O . LEU A 1 95 ? -25.522 7.287 38.258 1.00 94.00 95 LEU A O 1
ATOM 741 N N . ILE A 1 96 ? -25.471 8.230 36.215 1.00 93.00 96 ILE A N 1
ATOM 742 C CA . ILE A 1 96 ? -24.170 7.724 35.788 1.00 93.00 96 ILE A CA 1
ATOM 743 C C . ILE A 1 96 ? -23.231 8.911 35.626 1.00 93.00 96 ILE A C 1
ATOM 745 O O . ILE A 1 96 ? -23.505 9.824 34.853 1.00 93.00 96 ILE A O 1
ATOM 749 N N . HIS A 1 97 ? -22.109 8.884 36.335 1.00 92.56 97 HIS A N 1
ATOM 750 C CA . HIS A 1 97 ? -21.033 9.861 36.239 1.00 92.56 97 HIS A CA 1
ATOM 751 C C . HIS A 1 97 ? -19.738 9.149 35.838 1.00 92.56 97 HIS A C 1
ATOM 753 O O . HIS A 1 97 ? -19.159 8.408 36.636 1.00 92.56 97 HIS A O 1
ATOM 759 N N . VAL A 1 98 ? -19.260 9.379 34.617 1.00 88.62 98 VAL A N 1
ATOM 760 C CA . VAL A 1 98 ? -18.025 8.761 34.120 1.00 88.62 98 VAL A CA 1
ATOM 761 C C . VAL A 1 98 ? -16.829 9.604 34.555 1.00 88.62 98 VAL A C 1
ATOM 763 O O . VAL A 1 98 ? -16.715 10.773 34.178 1.00 88.62 98 VAL A O 1
ATOM 766 N N . LEU A 1 99 ? -15.938 9.012 35.356 1.00 87.25 99 LEU A N 1
ATOM 767 C CA . LEU A 1 99 ? -14.703 9.657 35.817 1.00 87.25 99 LEU A CA 1
ATOM 768 C C . LEU A 1 99 ? -13.598 9.565 34.761 1.00 87.25 99 LEU A C 1
ATOM 770 O O . LEU A 1 99 ? -12.713 10.412 34.731 1.00 87.25 99 LEU A O 1
ATOM 774 N N . GLN A 1 100 ? -13.643 8.531 33.915 1.00 83.25 100 GLN A N 1
ATOM 775 C CA . GLN A 1 100 ? -12.633 8.263 32.898 1.00 83.25 100 GLN A CA 1
ATOM 776 C C . GLN A 1 100 ? -13.232 7.573 31.669 1.00 83.25 100 GLN A C 1
ATOM 778 O O . GLN A 1 100 ? -13.907 6.548 31.789 1.00 83.25 100 GLN A O 1
ATOM 783 N N . ARG A 1 101 ? -12.950 8.133 30.487 1.00 84.75 101 ARG A N 1
ATOM 784 C CA . ARG A 1 101 ? -13.261 7.517 29.193 1.00 84.75 101 ARG A CA 1
ATOM 785 C C . ARG A 1 101 ? -12.467 6.217 29.041 1.00 84.75 101 ARG A C 1
ATOM 787 O O . ARG A 1 101 ? -11.325 6.162 29.484 1.00 84.75 101 ARG A O 1
ATOM 794 N N . LEU A 1 102 ? -13.083 5.204 28.440 1.00 85.19 102 LEU A N 1
ATOM 795 C CA . LEU A 1 102 ? -12.378 4.021 27.945 1.00 85.19 102 LEU A CA 1
ATOM 796 C C . LEU A 1 102 ? -11.926 4.315 26.513 1.00 85.19 102 LEU A C 1
ATOM 798 O O . LEU A 1 102 ? -12.767 4.375 25.617 1.00 85.19 102 LEU A O 1
ATOM 802 N N . GLU A 1 103 ? -10.638 4.595 26.321 1.00 86.56 103 GLU A N 1
ATOM 803 C CA . GLU A 1 103 ? -10.046 4.765 24.985 1.00 86.56 103 GLU A CA 1
ATOM 804 C C . GLU A 1 103 ? -9.447 3.453 24.471 1.00 86.56 103 GLU A C 1
ATOM 806 O O . GLU A 1 103 ? -9.560 3.174 23.285 1.00 86.56 103 GLU A O 1
ATOM 811 N N . CYS A 1 104 ? -8.872 2.636 25.358 1.00 89.38 104 CYS A N 1
ATOM 812 C CA . CYS A 1 104 ? -8.191 1.393 25.000 1.00 89.38 104 CYS A CA 1
ATOM 813 C C . CYS A 1 104 ? -8.215 0.365 26.136 1.00 89.38 104 CYS A C 1
ATOM 815 O O . CYS A 1 104 ? -8.295 0.730 27.311 1.00 89.38 104 CYS A O 1
ATOM 817 N N . ASN A 1 105 ? -8.085 -0.913 25.780 1.00 87.06 105 ASN A N 1
ATOM 818 C CA . ASN A 1 105 ? -7.802 -2.024 26.694 1.00 87.06 105 ASN A CA 1
ATOM 819 C C . ASN A 1 105 ? -6.429 -2.653 26.419 1.00 87.06 105 ASN A C 1
ATOM 821 O O . ASN A 1 105 ? -5.814 -3.228 27.319 1.00 87.06 105 ASN A O 1
ATOM 825 N N . VAL A 1 106 ? -5.967 -2.573 25.173 1.00 89.00 106 VAL A N 1
ATOM 826 C CA . VAL A 1 106 ? -4.693 -3.112 24.689 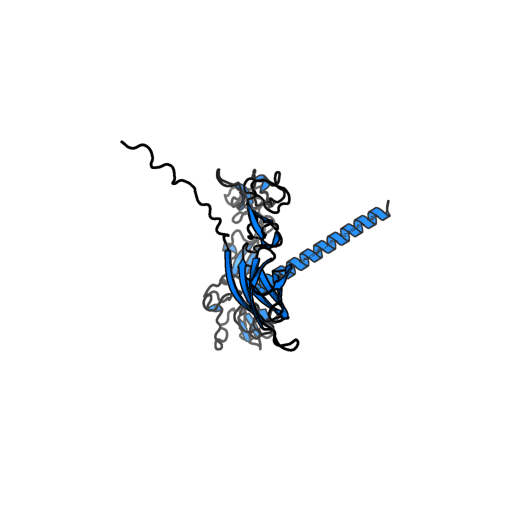1.00 89.00 106 VAL A CA 1
ATOM 827 C C . VAL A 1 106 ? -4.031 -2.120 23.737 1.00 89.00 106 VAL A C 1
ATOM 829 O O . VAL A 1 106 ? -4.705 -1.260 23.180 1.00 89.00 106 VAL A O 1
ATOM 832 N N . ASP A 1 107 ? -2.718 -2.244 23.539 1.00 89.00 107 ASP A N 1
ATOM 833 C CA . ASP A 1 107 ? -1.938 -1.322 22.696 1.00 89.00 107 ASP A CA 1
ATOM 834 C C . ASP A 1 107 ? -2.488 -1.228 21.264 1.00 89.00 107 ASP A C 1
ATOM 836 O O . ASP A 1 107 ? -2.576 -0.141 20.709 1.00 89.00 107 ASP A O 1
ATOM 840 N N . ILE A 1 108 ? -2.984 -2.340 20.709 1.00 90.56 108 ILE A N 1
ATOM 841 C CA . ILE A 1 108 ? -3.584 -2.369 19.364 1.00 90.56 108 ILE A CA 1
ATOM 842 C C . ILE A 1 108 ? -4.885 -1.554 19.243 1.00 90.56 108 ILE A C 1
ATOM 844 O O . ILE A 1 108 ? -5.265 -1.184 18.139 1.00 90.56 108 ILE A O 1
ATOM 848 N N . ASP A 1 109 ? -5.565 -1.235 20.351 1.00 90.12 109 ASP A N 1
ATOM 849 C CA . ASP A 1 109 ? -6.728 -0.334 20.316 1.00 90.12 109 ASP A CA 1
ATOM 850 C C . ASP A 1 109 ? -6.308 1.132 20.084 1.00 90.12 109 ASP A C 1
ATOM 852 O O . ASP A 1 109 ? -7.153 1.969 19.767 1.00 90.12 109 ASP A O 1
ATOM 856 N N . CYS A 1 110 ? -5.020 1.448 20.274 1.00 91.19 110 CYS A N 1
ATOM 857 C CA . CYS A 1 110 ? -4.458 2.792 20.160 1.00 91.19 110 CYS A CA 1
ATOM 858 C C . CYS A 1 110 ? -3.821 3.105 18.804 1.00 91.19 110 CYS A C 1
ATOM 860 O O . CYS A 1 110 ? -3.359 4.235 18.657 1.00 91.19 110 CYS A O 1
ATOM 862 N N . ASP A 1 111 ? -3.832 2.156 17.862 1.00 88.81 111 ASP A N 1
ATOM 863 C CA . ASP A 1 111 ? -3.248 2.291 16.522 1.00 88.81 111 ASP A CA 1
ATOM 864 C C . ASP A 1 111 ? -3.753 3.564 15.819 1.00 88.81 111 ASP A C 1
ATOM 866 O O . ASP A 1 111 ? -4.930 3.666 15.443 1.00 88.81 111 ASP A O 1
ATOM 870 N N . ASP A 1 112 ? -2.872 4.556 15.676 1.00 84.94 112 ASP A N 1
ATOM 871 C CA . ASP A 1 112 ? -3.171 5.805 14.973 1.00 84.94 112 ASP A CA 1
ATOM 872 C C . ASP A 1 112 ? -2.859 5.757 13.469 1.00 84.94 112 ASP A C 1
ATOM 874 O O . ASP A 1 112 ? -3.100 6.744 12.764 1.00 84.94 112 ASP A O 1
ATOM 878 N N . GLN A 1 113 ? -2.419 4.598 12.964 1.00 85.12 113 GLN A N 1
ATOM 879 C CA . GLN A 1 113 ? -1.979 4.349 11.589 1.00 85.12 113 GLN A CA 1
ATOM 880 C C . GLN A 1 113 ? -0.777 5.199 11.168 1.00 85.12 113 GLN A C 1
ATOM 882 O O . GLN A 1 113 ? -0.567 5.437 9.972 1.00 85.12 113 GLN A O 1
ATOM 887 N N . ILE A 1 114 ? -0.002 5.694 12.131 1.00 76.56 114 ILE A N 1
ATOM 888 C CA . ILE A 1 114 ? 1.226 6.426 11.880 1.00 76.56 114 ILE A CA 1
ATOM 889 C C . ILE A 1 114 ? 2.392 5.541 12.314 1.00 76.56 114 ILE A C 1
ATOM 891 O O . ILE A 1 114 ? 2.736 5.458 13.483 1.00 76.56 114 ILE A O 1
ATOM 895 N N . ASP A 1 115 ? 3.093 4.958 11.341 1.00 76.88 115 ASP A N 1
ATOM 896 C CA . ASP A 1 115 ? 4.246 4.086 11.620 1.00 76.88 115 ASP A CA 1
ATOM 897 C C . ASP A 1 115 ? 5.332 4.783 12.473 1.00 76.88 115 ASP A C 1
ATOM 899 O O . ASP A 1 115 ? 6.102 4.137 13.168 1.00 76.88 115 ASP A O 1
ATOM 903 N N . SER A 1 116 ? 5.394 6.122 12.464 1.00 78.06 116 SER A N 1
ATOM 904 C CA . SER A 1 116 ? 6.373 6.902 13.237 1.00 78.06 116 SER A CA 1
ATOM 905 C C . SER A 1 116 ? 6.102 7.020 14.746 1.00 78.06 116 SER A C 1
ATOM 907 O O . SER A 1 116 ? 6.824 7.757 15.433 1.00 78.06 116 SER A O 1
ATOM 909 N N . THR A 1 117 ? 5.062 6.369 15.266 1.00 83.06 117 THR A N 1
ATOM 910 C CA . THR A 1 117 ? 4.652 6.431 16.674 1.00 83.06 117 THR A CA 1
ATOM 911 C C . THR A 1 117 ? 4.584 5.050 17.319 1.00 83.06 117 THR A C 1
ATOM 913 O O . THR A 1 117 ? 4.211 4.059 16.705 1.00 83.06 117 THR A O 1
ATOM 916 N N . ILE A 1 118 ? 4.979 4.989 18.592 1.00 84.19 118 ILE A N 1
ATOM 917 C CA . ILE A 1 118 ? 4.736 3.840 19.461 1.00 84.19 118 ILE A CA 1
ATOM 918 C C . ILE A 1 118 ? 3.417 4.087 20.178 1.00 84.19 118 ILE A C 1
ATOM 920 O O . ILE A 1 118 ? 3.313 4.981 21.029 1.00 84.19 118 ILE A O 1
ATOM 924 N N . ASP A 1 119 ? 2.446 3.240 19.866 1.00 89.19 119 ASP A N 1
ATOM 925 C CA . ASP A 1 119 ? 1.101 3.331 20.408 1.00 89.19 119 ASP A CA 1
ATOM 926 C C . ASP A 1 119 ? 0.986 2.430 21.625 1.00 89.19 119 ASP A C 1
ATOM 928 O O . ASP A 1 119 ? 1.141 1.212 21.562 1.00 89.19 119 ASP A O 1
ATOM 932 N N . THR A 1 120 ? 0.770 3.049 22.780 1.00 91.75 120 THR A N 1
ATOM 933 C CA . THR A 1 120 ? 0.680 2.343 24.057 1.00 91.75 120 THR A CA 1
ATOM 934 C C . THR A 1 120 ? -0.642 2.649 24.730 1.00 91.75 120 THR A C 1
ATOM 936 O O . THR A 1 120 ? -1.024 3.809 24.914 1.00 91.75 120 THR A O 1
ATOM 939 N N . CYS A 1 121 ? -1.320 1.598 25.176 1.00 93.12 121 CYS A N 1
ATOM 940 C CA . CYS A 1 121 ? -2.465 1.705 26.049 1.00 93.12 121 CYS A CA 1
ATOM 941 C C . CYS A 1 121 ? -2.012 1.703 27.508 1.00 93.12 121 CYS A C 1
ATOM 943 O O . CYS A 1 121 ? -1.590 0.688 28.072 1.00 93.12 121 CYS A O 1
ATOM 945 N N . ILE A 1 122 ? -2.180 2.835 28.190 1.00 89.88 122 ILE A N 1
ATOM 946 C CA . ILE A 1 122 ? -1.954 2.892 29.632 1.00 89.88 122 ILE A CA 1
ATOM 947 C C . ILE A 1 122 ? -3.190 2.325 30.339 1.00 89.88 122 ILE A C 1
ATOM 949 O O . ILE A 1 122 ? -4.022 3.073 30.847 1.00 89.88 122 ILE A O 1
ATOM 953 N N . THR A 1 123 ? -3.285 0.998 30.434 1.00 84.69 123 THR A N 1
ATOM 954 C CA . THR A 1 123 ? -4.421 0.251 31.029 1.00 84.69 123 THR A CA 1
ATOM 955 C C . THR A 1 123 ? -4.776 0.656 32.465 1.00 84.69 123 THR A C 1
ATOM 957 O O . THR A 1 123 ? -5.904 0.497 32.915 1.00 84.69 123 THR A O 1
ATOM 960 N N . SER A 1 124 ? -3.846 1.249 33.222 1.00 82.88 124 SER A N 1
ATOM 961 C CA . SER A 1 124 ? -4.177 1.794 34.551 1.00 82.88 124 SER A CA 1
ATOM 962 C C . SER A 1 124 ? -5.147 2.983 34.486 1.00 82.88 124 SER A C 1
ATOM 964 O O . SER A 1 124 ? -5.900 3.225 35.433 1.00 82.88 124 SER A O 1
ATOM 966 N N . ILE A 1 125 ? -5.171 3.699 33.361 1.00 82.94 125 ILE A N 1
ATOM 967 C CA . ILE A 1 125 ? -5.990 4.883 33.092 1.00 82.94 125 ILE A CA 1
ATOM 968 C C . ILE A 1 125 ? -6.767 4.778 31.763 1.00 82.94 125 ILE A C 1
ATOM 970 O O . ILE A 1 125 ? -7.389 5.751 31.369 1.00 82.94 125 ILE A O 1
ATOM 974 N N . ASP A 1 126 ? -6.782 3.625 31.094 1.00 85.62 126 ASP A N 1
ATOM 975 C CA . ASP A 1 126 ? -7.559 3.358 29.869 1.00 85.62 126 ASP A CA 1
ATOM 976 C C . ASP A 1 126 ? -7.415 4.440 28.787 1.00 85.62 126 ASP A C 1
ATOM 978 O O . ASP A 1 126 ? -8.396 4.857 28.166 1.00 85.62 126 ASP A O 1
ATOM 982 N N . LYS A 1 127 ? -6.188 4.950 28.633 1.00 87.75 127 LYS A N 1
ATOM 983 C CA . LYS A 1 127 ? -5.852 6.088 27.778 1.00 87.75 127 LYS A CA 1
ATOM 984 C C . LYS A 1 127 ? -4.737 5.714 26.810 1.00 87.75 127 LYS A C 1
ATOM 986 O O . LYS A 1 127 ? -3.747 5.118 27.241 1.00 87.75 127 LYS A O 1
ATOM 991 N N . CYS A 1 128 ? -4.873 6.142 25.561 1.00 89.00 128 CYS A N 1
ATOM 992 C CA . CYS A 1 128 ? -3.824 5.988 24.563 1.00 89.00 128 CYS A CA 1
ATOM 993 C C . CYS A 1 128 ? -2.730 7.049 24.707 1.00 89.00 128 CYS A C 1
ATOM 995 O O . CYS A 1 128 ? -2.990 8.213 25.048 1.00 89.00 128 CYS A O 1
ATOM 997 N N . THR A 1 129 ? -1.500 6.638 24.424 1.00 93.00 129 THR A N 1
ATOM 998 C CA . THR A 1 129 ? -0.353 7.522 24.222 1.00 93.00 129 THR A CA 1
ATOM 999 C C . THR A 1 129 ? 0.376 7.145 22.947 1.00 93.00 129 THR A C 1
ATOM 1001 O O . THR A 1 129 ? 0.616 5.964 22.721 1.00 93.00 129 THR A O 1
ATOM 1004 N N . HIS A 1 130 ? 0.766 8.170 22.195 1.00 88.94 130 HIS A N 1
ATOM 1005 C CA . HIS A 1 130 ? 1.436 8.077 20.902 1.00 88.94 130 HIS A CA 1
ATOM 1006 C C . HIS A 1 130 ? 2.797 8.755 21.041 1.00 88.94 130 HIS A C 1
ATOM 1008 O O . HIS A 1 130 ? 2.889 9.989 21.052 1.00 88.94 130 HIS A O 1
ATOM 1014 N N . GLU A 1 131 ? 3.850 7.974 21.268 1.00 86.31 131 GLU A N 1
ATOM 1015 C CA . GLU A 1 131 ? 5.205 8.511 21.431 1.00 86.31 131 GLU A CA 1
ATOM 1016 C C . GLU A 1 131 ? 5.965 8.442 20.109 1.00 86.31 131 GLU A C 1
ATOM 1018 O O . GLU A 1 131 ? 6.120 7.375 19.529 1.00 86.31 131 GLU A O 1
ATOM 1023 N N . THR A 1 132 ? 6.458 9.581 19.619 1.00 80.88 132 THR A N 1
ATOM 1024 C CA . THR A 1 132 ? 7.240 9.611 18.377 1.00 80.88 132 THR A CA 1
ATOM 1025 C C . THR A 1 132 ? 8.547 8.843 18.538 1.00 80.88 132 THR A C 1
ATOM 1027 O O . THR A 1 132 ? 9.302 9.083 19.485 1.00 80.88 132 THR A O 1
ATOM 1030 N N . ILE A 1 133 ? 8.859 7.987 17.569 1.00 77.56 133 ILE A N 1
ATOM 1031 C CA . ILE A 1 133 ? 10.131 7.272 17.507 1.00 77.56 133 ILE A CA 1
ATOM 1032 C C . ILE A 1 133 ? 11.234 8.265 17.113 1.00 77.56 133 ILE A C 1
ATOM 1034 O O . ILE A 1 133 ? 11.234 8.839 16.022 1.00 77.56 133 ILE A O 1
ATOM 1038 N N . LEU A 1 134 ? 12.170 8.511 18.035 1.00 79.25 134 LEU A N 1
ATOM 1039 C CA . LEU A 1 134 ? 13.274 9.472 17.876 1.00 79.25 134 LEU A CA 1
ATOM 1040 C C . LEU A 1 134 ? 14.658 8.808 17.828 1.00 79.25 134 LEU A C 1
ATOM 1042 O O . LEU A 1 134 ? 15.672 9.510 17.810 1.00 79.25 134 LEU A O 1
ATOM 1046 N N . SER A 1 135 ? 14.724 7.479 17.811 1.00 80.56 135 SER A N 1
ATOM 1047 C CA . SER A 1 135 ? 15.966 6.707 17.735 1.00 80.56 135 SER A CA 1
ATOM 1048 C C . SER A 1 135 ? 15.884 5.639 16.658 1.00 80.56 135 SER A C 1
ATOM 1050 O O . SER A 1 135 ? 14.805 5.139 16.379 1.00 80.56 135 SER A O 1
ATOM 1052 N N . CYS A 1 136 ? 17.041 5.286 16.106 1.00 78.56 136 CYS A N 1
ATOM 1053 C CA . CYS A 1 136 ? 17.207 4.142 15.217 1.00 78.56 136 CYS A CA 1
ATOM 1054 C C . CYS A 1 136 ? 17.139 2.862 16.055 1.00 78.56 136 CYS A C 1
ATOM 1056 O O . CYS A 1 136 ? 18.013 2.668 16.910 1.00 78.56 136 CYS A O 1
ATOM 1058 N N . THR A 1 137 ? 16.088 2.059 15.888 1.00 79.94 137 THR A N 1
ATOM 1059 C CA . THR A 1 137 ? 15.819 0.895 16.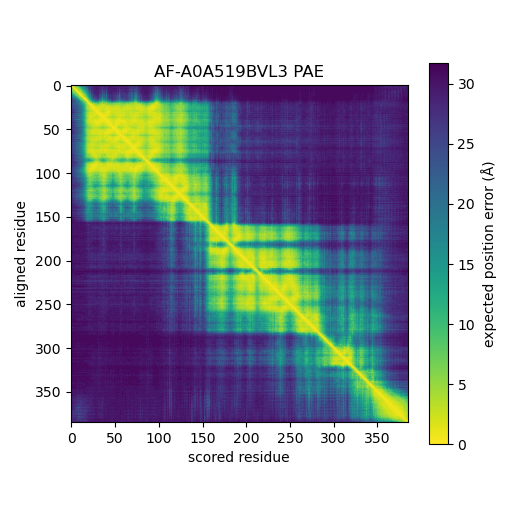739 1.00 79.94 137 THR A CA 1
ATOM 1060 C C . THR A 1 137 ? 15.412 -0.300 15.888 1.00 79.94 137 THR A C 1
ATOM 1062 O O . THR A 1 137 ? 14.289 -0.390 15.428 1.00 79.94 137 THR A O 1
ATOM 1065 N N . ASP A 1 138 ? 16.312 -1.273 15.758 1.00 75.75 138 ASP A N 1
ATOM 1066 C CA . ASP A 1 138 ? 16.057 -2.473 14.956 1.00 75.75 138 ASP A CA 1
ATOM 1067 C C . ASP A 1 138 ? 14.767 -3.234 15.349 1.00 75.75 138 ASP A C 1
ATOM 1069 O O . ASP A 1 138 ? 14.625 -3.691 16.489 1.00 75.75 138 ASP A O 1
ATOM 1073 N N . ASN A 1 139 ? 13.945 -3.559 14.347 1.00 72.50 139 ASN A N 1
ATOM 1074 C CA . ASN A 1 139 ? 12.705 -4.351 14.402 1.00 72.50 139 ASN A CA 1
ATOM 1075 C C . ASN A 1 139 ? 11.547 -3.682 15.163 1.00 72.50 139 ASN A C 1
ATOM 1077 O O . ASN A 1 139 ? 10.716 -4.387 15.748 1.00 72.50 139 ASN A O 1
ATOM 1081 N N . ASP A 1 140 ? 11.490 -2.352 15.176 1.00 72.06 140 ASP A N 1
ATOM 1082 C CA . ASP A 1 140 ? 10.326 -1.596 15.641 1.00 72.06 140 ASP A CA 1
ATOM 1083 C C . ASP A 1 140 ? 9.296 -1.333 14.523 1.00 72.06 140 ASP A C 1
ATOM 1085 O O . ASP A 1 140 ? 8.170 -0.926 14.807 1.00 72.06 140 ASP A O 1
ATOM 1089 N N . GLY A 1 141 ? 9.635 -1.675 13.275 1.00 70.12 141 GLY A N 1
ATOM 1090 C CA . GLY A 1 141 ? 8.749 -1.575 12.116 1.00 70.12 141 GLY A CA 1
ATOM 1091 C C . GLY A 1 141 ? 8.727 -0.195 11.458 1.00 70.12 141 GLY A C 1
ATOM 1092 O O . GLY A 1 141 ? 7.970 -0.006 10.503 1.00 70.12 141 GLY A O 1
ATOM 1093 N N . TYR A 1 142 ? 9.563 0.746 11.907 1.00 76.62 142 TYR A N 1
ATOM 1094 C CA . TYR A 1 142 ? 9.646 2.096 11.365 1.00 76.62 142 TYR A CA 1
ATOM 1095 C C . TYR A 1 142 ? 11.094 2.552 11.197 1.00 76.62 142 TYR A C 1
ATOM 1097 O O . TYR A 1 142 ? 11.908 2.464 12.096 1.00 76.62 142 TYR A O 1
ATOM 1105 N N . CYS A 1 143 ? 11.411 3.142 10.046 1.00 72.06 143 CYS A N 1
ATOM 1106 C CA . CYS A 1 143 ? 12.725 3.731 9.798 1.00 72.06 143 CYS A CA 1
ATOM 1107 C C . CYS A 1 143 ? 12.649 5.263 9.886 1.00 72.06 143 CYS A C 1
ATOM 1109 O O . CYS A 1 143 ? 12.152 5.908 8.950 1.00 72.06 143 CYS A O 1
ATOM 1111 N N . PRO A 1 144 ? 13.175 5.893 10.956 1.00 74.50 144 PRO A N 1
ATOM 1112 C CA . PRO A 1 144 ? 13.249 7.344 11.028 1.00 74.50 144 PRO A CA 1
ATOM 1113 C C . PRO A 1 144 ? 14.093 7.939 9.894 1.00 74.50 144 PRO A C 1
ATOM 1115 O O . PRO A 1 144 ? 15.091 7.375 9.446 1.00 74.50 144 PRO A O 1
ATOM 1118 N N . SER A 1 145 ? 13.769 9.165 9.473 1.00 64.31 145 SER A N 1
ATOM 1119 C CA . SER A 1 145 ? 14.421 9.809 8.323 1.00 64.31 145 SER A CA 1
ATOM 1120 C C . SER A 1 145 ? 15.917 10.134 8.506 1.00 64.31 145 SER A C 1
ATOM 1122 O O . SER A 1 145 ? 16.553 10.621 7.570 1.00 64.31 145 SER A O 1
ATOM 1124 N N . PHE A 1 146 ? 16.492 9.920 9.686 1.00 71.06 146 PHE A N 1
ATOM 1125 C CA . PHE A 1 146 ? 17.922 10.094 9.970 1.00 71.06 146 PHE A CA 1
ATOM 1126 C C . PHE A 1 146 ? 18.653 8.760 10.198 1.00 71.06 146 PHE A C 1
ATOM 1128 O O . PHE A 1 146 ? 19.864 8.775 10.407 1.00 71.06 146 PHE A O 1
ATOM 1135 N N . CYS A 1 147 ? 17.937 7.635 10.162 1.00 65.81 147 CYS A N 1
ATOM 1136 C CA . CYS A 1 147 ? 18.489 6.296 10.311 1.00 65.81 147 CYS A CA 1
ATOM 1137 C C . CYS A 1 147 ? 18.836 5.702 8.944 1.00 65.81 147 CYS A C 1
ATOM 1139 O O . CYS A 1 147 ? 18.175 5.975 7.938 1.00 65.81 147 CYS A O 1
ATOM 1141 N N . SER A 1 148 ? 19.907 4.914 8.908 1.00 67.50 148 SER A N 1
ATOM 1142 C CA . SER A 1 148 ? 20.277 4.052 7.786 1.00 67.50 148 SER A CA 1
ATOM 1143 C C . SER A 1 148 ? 20.074 2.588 8.162 1.00 67.50 148 SER A C 1
ATOM 1145 O O . SER A 1 148 ? 19.970 2.261 9.344 1.00 67.50 148 SER A O 1
ATOM 1147 N N . ARG A 1 149 ? 20.134 1.697 7.168 1.00 65.88 149 ARG A N 1
ATOM 1148 C CA . ARG A 1 149 ? 20.107 0.242 7.377 1.00 65.88 149 ARG A CA 1
ATOM 1149 C C . ARG A 1 149 ? 21.173 -0.270 8.360 1.00 65.88 149 ARG A C 1
ATOM 1151 O O . ARG A 1 149 ? 20.975 -1.300 8.995 1.00 65.88 149 ARG A O 1
ATOM 1158 N N . ASP A 1 150 ? 22.304 0.425 8.482 1.00 69.00 150 ASP A N 1
ATOM 1159 C CA . ASP A 1 150 ? 23.375 0.046 9.415 1.00 69.00 150 ASP A CA 1
ATOM 1160 C C . ASP A 1 150 ? 23.059 0.410 10.871 1.00 69.00 150 ASP A C 1
ATOM 1162 O O . ASP A 1 150 ? 23.652 -0.144 11.797 1.00 69.00 150 ASP A O 1
ATOM 1166 N N . SER A 1 151 ? 22.158 1.372 11.071 1.00 76.31 151 SER A N 1
ATOM 1167 C CA . SER A 1 151 ? 21.689 1.813 12.387 1.00 76.31 151 SER A CA 1
ATOM 1168 C C . SER A 1 151 ? 20.293 1.304 12.745 1.00 76.31 151 SER A C 1
ATOM 1170 O O . SER A 1 151 ? 19.926 1.404 13.912 1.00 76.31 151 SER A O 1
ATOM 1172 N N . ASP A 1 152 ? 19.531 0.842 11.751 1.00 73.06 152 ASP A N 1
ATOM 1173 C CA . ASP A 1 152 ? 18.142 0.415 11.876 1.00 73.06 152 ASP A CA 1
ATOM 1174 C C . ASP A 1 152 ? 17.752 -0.582 10.766 1.00 73.06 152 ASP A C 1
ATOM 1176 O O . ASP A 1 152 ? 17.705 -0.236 9.581 1.00 73.06 152 ASP A O 1
ATOM 1180 N N . SER A 1 153 ? 17.467 -1.831 11.131 1.00 73.06 153 SER A N 1
ATOM 1181 C CA . SER A 1 153 ? 17.115 -2.888 10.180 1.00 73.06 153 SER A CA 1
ATOM 1182 C C . SER A 1 153 ? 15.750 -2.726 9.501 1.00 73.06 153 SER A C 1
ATOM 1184 O O . SER A 1 153 ? 15.519 -3.401 8.494 1.00 73.06 153 SER A O 1
ATOM 1186 N N . ASP A 1 154 ? 14.867 -1.858 10.007 1.00 72.81 154 ASP A N 1
ATOM 1187 C CA . ASP A 1 154 ? 13.558 -1.576 9.396 1.00 72.81 154 ASP A CA 1
ATOM 1188 C C . ASP A 1 154 ? 13.660 -0.613 8.206 1.00 72.81 154 ASP A C 1
ATOM 1190 O O . ASP A 1 154 ? 12.723 -0.466 7.416 1.00 72.81 154 ASP A O 1
ATOM 1194 N N . CYS A 1 155 ? 14.830 0.004 8.009 1.00 67.50 155 CYS A N 1
ATOM 1195 C CA . CYS A 1 155 ? 15.130 0.779 6.815 1.00 67.50 155 CYS A CA 1
ATOM 1196 C C . CYS A 1 155 ? 15.227 -0.135 5.584 1.00 67.50 155 CYS A C 1
ATOM 1198 O O . CYS A 1 155 ? 16.287 -0.672 5.243 1.00 67.50 155 CYS A O 1
ATOM 1200 N N . VAL A 1 156 ? 14.100 -0.281 4.882 1.00 61.12 156 VAL A N 1
ATOM 1201 C CA . VAL A 1 156 ? 14.053 -0.843 3.529 1.00 61.12 156 VAL A CA 1
ATOM 1202 C C . VAL A 1 156 ? 14.907 0.039 2.619 1.00 61.12 156 VAL A C 1
ATOM 1204 O O . VAL A 1 156 ? 14.885 1.264 2.741 1.00 61.12 156 VAL A O 1
ATOM 1207 N N . ILE A 1 157 ? 15.655 -0.585 1.707 1.00 53.34 157 ILE A N 1
ATOM 1208 C CA . ILE A 1 157 ? 16.372 0.094 0.624 1.00 53.34 157 ILE A CA 1
ATOM 1209 C C . ILE A 1 157 ? 15.320 0.809 -0.243 1.00 53.34 157 ILE A C 1
ATOM 1211 O O . ILE A 1 157 ? 14.812 0.254 -1.209 1.00 53.34 157 ILE A O 1
ATOM 1215 N N . GLN A 1 158 ? 14.911 2.015 0.142 1.00 50.56 158 GLN A N 1
ATOM 1216 C CA . GLN A 1 158 ? 14.562 3.024 -0.851 1.00 50.56 158 GLN A CA 1
ATOM 1217 C C . GLN A 1 158 ? 15.861 3.330 -1.596 1.00 50.56 158 GLN A C 1
ATOM 1219 O O . GLN A 1 158 ? 16.898 3.301 -0.940 1.00 50.56 158 GLN A O 1
ATOM 1224 N N . ASP A 1 159 ? 15.795 3.550 -2.914 1.00 55.56 159 ASP A N 1
ATOM 1225 C CA . ASP A 1 159 ? 16.890 3.761 -3.887 1.00 55.56 159 ASP A CA 1
ATOM 1226 C C . ASP A 1 159 ? 17.874 4.886 -3.514 1.00 55.56 159 ASP A C 1
ATOM 1228 O O . ASP A 1 159 ? 18.079 5.834 -4.265 1.00 55.56 159 ASP A O 1
ATOM 1232 N N . THR A 1 160 ? 18.454 4.831 -2.324 1.00 65.88 160 THR A N 1
ATOM 1233 C CA . THR A 1 160 ? 19.422 5.773 -1.800 1.00 65.88 160 THR A CA 1
ATOM 1234 C C . THR A 1 160 ? 20.799 5.198 -2.020 1.00 65.88 160 THR A C 1
ATOM 1236 O O . THR A 1 160 ? 21.053 4.044 -1.673 1.00 65.88 160 THR A O 1
ATOM 1239 N N . CYS A 1 161 ? 21.678 6.025 -2.548 1.00 70.25 161 CYS A N 1
ATOM 1240 C CA . CYS A 1 161 ? 23.038 5.666 -2.902 1.00 70.25 161 CYS A CA 1
ATOM 1241 C C . CYS A 1 161 ? 24.000 6.690 -2.301 1.00 70.25 161 CYS A C 1
ATOM 1243 O O . CYS A 1 161 ? 23.610 7.808 -1.974 1.00 70.25 161 CYS A O 1
ATOM 1245 N N . GLU A 1 162 ? 25.267 6.317 -2.162 1.00 71.94 162 GLU A N 1
ATOM 1246 C CA . GLU A 1 162 ? 26.358 7.265 -1.898 1.00 71.94 162 GLU A CA 1
ATOM 1247 C C . GLU A 1 162 ? 27.297 7.394 -3.106 1.00 71.94 162 GLU A C 1
ATOM 1249 O O . GLU A 1 162 ? 28.085 8.337 -3.215 1.00 71.94 162 GLU A O 1
ATOM 1254 N N . LEU A 1 163 ? 27.253 6.411 -4.009 1.00 75.19 163 LEU A N 1
ATOM 1255 C CA . LEU A 1 163 ? 28.132 6.290 -5.164 1.00 75.19 163 LEU A CA 1
ATOM 1256 C C . LEU A 1 163 ? 27.350 5.753 -6.365 1.00 75.19 163 LEU A C 1
ATOM 1258 O O . LEU A 1 163 ? 26.555 4.834 -6.213 1.00 75.19 163 LEU A O 1
ATOM 1262 N N . ASP A 1 164 ? 27.671 6.231 -7.571 1.00 81.12 164 ASP A N 1
ATOM 1263 C CA . ASP A 1 164 ? 27.055 5.776 -8.833 1.00 81.12 164 ASP A CA 1
ATOM 1264 C C . ASP A 1 164 ? 27.034 4.243 -8.982 1.00 81.12 164 ASP A C 1
ATOM 1266 O O . ASP A 1 164 ? 26.053 3.672 -9.435 1.00 81.12 164 ASP A O 1
ATOM 1270 N N . LYS A 1 165 ? 28.093 3.556 -8.528 1.00 81.00 165 LYS A N 1
ATOM 1271 C CA . LYS A 1 165 ? 28.216 2.085 -8.596 1.00 81.00 165 LYS A CA 1
ATOM 1272 C C . LYS A 1 165 ? 27.143 1.323 -7.801 1.00 81.00 165 LYS A C 1
ATOM 1274 O O . LYS A 1 165 ? 27.044 0.112 -7.933 1.00 81.00 165 LYS A O 1
ATOM 1279 N N . GLU A 1 166 ? 26.474 1.986 -6.860 1.00 77.75 166 GLU A N 1
ATOM 1280 C CA . GLU A 1 166 ? 25.422 1.389 -6.027 1.00 77.75 166 GLU A CA 1
ATOM 1281 C C . GLU A 1 166 ? 24.067 1.423 -6.735 1.00 77.75 166 GLU A C 1
ATOM 1283 O O . GLU A 1 166 ? 23.139 0.755 -6.292 1.00 77.75 166 GLU A O 1
ATOM 1288 N N . CYS A 1 167 ? 23.992 2.161 -7.845 1.00 82.25 167 CYS A N 1
ATOM 1289 C CA . CYS A 1 167 ? 22.841 2.269 -8.728 1.00 82.25 167 CYS A CA 1
ATOM 1290 C C . CYS A 1 167 ? 22.969 1.409 -9.988 1.00 82.25 167 CYS A C 1
ATOM 1292 O O . CYS A 1 167 ? 22.196 1.613 -10.912 1.00 82.25 167 CYS A O 1
ATOM 1294 N N . ASP A 1 168 ? 23.953 0.508 -10.043 1.00 83.69 168 ASP A N 1
ATOM 1295 C CA . ASP A 1 168 ? 24.156 -0.395 -11.179 1.00 83.69 168 ASP A CA 1
ATOM 1296 C C . ASP A 1 168 ? 22.920 -1.295 -11.341 1.00 83.69 168 ASP A C 1
ATOM 1298 O O . ASP A 1 168 ? 22.647 -2.140 -10.480 1.00 83.69 168 ASP A O 1
ATOM 1302 N N . ASP A 1 169 ? 22.146 -1.065 -12.405 1.00 82.06 169 ASP A N 1
ATOM 1303 C CA . ASP A 1 169 ? 20.932 -1.824 -12.724 1.00 82.06 169 ASP A CA 1
ATOM 1304 C C . ASP A 1 169 ? 21.202 -3.015 -13.663 1.00 82.06 169 ASP A C 1
ATOM 1306 O O . ASP A 1 169 ? 20.263 -3.689 -14.100 1.00 82.06 169 ASP A O 1
ATOM 1310 N N . ASP A 1 170 ? 22.485 -3.312 -13.919 1.00 82.94 170 ASP A N 1
ATOM 1311 C CA . ASP A 1 170 ? 22.976 -4.307 -14.874 1.00 82.94 170 ASP A CA 1
ATOM 1312 C C . ASP A 1 170 ? 22.506 -4.056 -16.336 1.00 82.94 170 ASP A C 1
ATOM 1314 O O . ASP A 1 170 ? 22.675 -4.939 -17.189 1.00 82.94 170 ASP A O 1
ATOM 1318 N N . ASP A 1 171 ? 21.941 -2.884 -16.669 1.00 81.88 171 ASP A N 1
ATOM 1319 C CA . ASP A 1 171 ? 21.561 -2.510 -18.037 1.00 81.88 171 ASP A CA 1
ATOM 1320 C C . ASP A 1 171 ? 22.687 -1.693 -18.712 1.00 81.88 171 ASP A C 1
ATOM 1322 O O . ASP A 1 171 ? 22.922 -0.532 -18.396 1.00 81.88 171 ASP A O 1
ATOM 1326 N N . PRO A 1 172 ? 23.402 -2.234 -19.717 1.00 82.81 172 PRO A N 1
ATOM 1327 C CA . PRO A 1 172 ? 24.433 -1.469 -20.424 1.00 82.81 172 PRO A CA 1
ATOM 1328 C C . PRO A 1 172 ? 23.863 -0.286 -21.230 1.00 82.81 172 PRO A C 1
ATOM 1330 O O . PRO A 1 172 ? 24.628 0.542 -21.726 1.00 82.81 172 PRO A O 1
ATOM 1333 N N . GLY A 1 173 ? 22.538 -0.215 -21.405 1.00 84.00 173 GLY A N 1
ATOM 1334 C CA . GLY A 1 173 ? 21.830 0.875 -22.067 1.00 84.00 173 GLY A CA 1
ATOM 1335 C C . GLY A 1 173 ? 21.535 2.082 -21.185 1.00 84.00 173 GLY A C 1
ATOM 1336 O O . GLY A 1 173 ? 21.037 3.097 -21.692 1.00 84.00 173 GLY A O 1
ATOM 1337 N N . THR A 1 174 ? 21.851 2.010 -19.896 1.00 88.88 174 THR A N 1
ATOM 1338 C CA . THR A 1 174 ? 21.659 3.087 -18.931 1.00 88.88 174 THR A CA 1
ATOM 1339 C C . THR A 1 174 ? 23.005 3.606 -18.433 1.00 88.88 174 THR A C 1
ATOM 1341 O O . THR A 1 174 ? 24.047 2.953 -18.433 1.00 88.88 174 THR A O 1
ATOM 1344 N N . LYS A 1 175 ? 23.006 4.886 -18.076 1.00 89.38 175 LYS A N 1
ATOM 1345 C CA . LYS A 1 175 ? 24.044 5.496 -17.266 1.00 89.38 175 LYS A CA 1
ATOM 1346 C C . LYS A 1 175 ? 23.470 5.713 -15.882 1.00 89.38 175 LYS A C 1
ATOM 1348 O O . LYS A 1 175 ? 22.590 6.571 -15.715 1.00 89.38 175 LYS A O 1
ATOM 1353 N N . ASP A 1 176 ? 24.057 5.014 -14.928 1.00 88.31 176 ASP A N 1
ATOM 1354 C CA . ASP A 1 176 ? 23.619 5.033 -13.544 1.00 88.31 176 ASP A CA 1
ATOM 1355 C C . ASP A 1 176 ? 24.367 6.103 -12.775 1.00 88.31 176 ASP A C 1
ATOM 1357 O O . ASP A 1 176 ? 25.596 6.208 -12.805 1.00 88.31 176 ASP A O 1
ATOM 1361 N N . THR A 1 177 ? 23.593 6.970 -12.143 1.00 87.75 177 THR A N 1
ATOM 1362 C CA . THR A 1 177 ? 24.112 8.094 -11.379 1.00 87.75 177 THR A CA 1
ATOM 1363 C C . THR A 1 177 ? 23.404 8.177 -10.052 1.00 87.75 177 THR A C 1
ATOM 1365 O O . THR A 1 177 ? 22.185 8.036 -9.972 1.00 87.75 177 THR A O 1
ATOM 1368 N N . CYS A 1 178 ? 24.191 8.439 -9.025 1.00 84.56 178 CYS A N 1
ATOM 1369 C CA . CYS A 1 178 ? 23.710 8.795 -7.719 1.00 84.56 178 CYS A CA 1
ATOM 1370 C C . CYS A 1 178 ? 23.572 10.319 -7.662 1.00 84.56 178 CYS A C 1
ATOM 1372 O O . CYS A 1 178 ? 24.573 11.038 -7.630 1.00 84.56 178 CYS A O 1
ATOM 1374 N N . ASP A 1 179 ? 22.339 10.823 -7.745 1.00 79.00 179 ASP A N 1
ATOM 1375 C CA . ASP A 1 179 ? 22.060 12.260 -7.843 1.00 79.00 179 ASP A CA 1
ATOM 1376 C C . ASP A 1 179 ? 21.206 12.729 -6.660 1.00 79.00 179 ASP A C 1
ATOM 1378 O O . ASP A 1 179 ? 20.159 12.158 -6.350 1.00 79.00 179 ASP A O 1
ATOM 1382 N N . GLY A 1 180 ? 21.638 13.808 -6.014 1.00 64.31 180 GLY A N 1
ATOM 1383 C CA . GLY A 1 180 ? 20.920 14.446 -4.920 1.00 64.31 180 GLY A CA 1
ATOM 1384 C C . GLY A 1 180 ? 21.447 15.839 -4.598 1.00 64.31 180 GLY A C 1
ATOM 1385 O O . GLY A 1 180 ? 22.299 16.416 -5.278 1.00 64.31 180 GLY A O 1
ATOM 1386 N N . SER A 1 181 ? 20.848 16.460 -3.587 1.00 52.69 181 SER A N 1
ATOM 1387 C CA . SER A 1 181 ? 21.101 17.855 -3.221 1.00 52.69 181 SER A CA 1
ATOM 1388 C C . SER A 1 181 ? 21.442 17.945 -1.742 1.00 52.69 181 SER A C 1
ATOM 1390 O O . SER A 1 181 ? 20.989 17.126 -0.963 1.00 52.69 181 SER A O 1
ATOM 1392 N N . TYR A 1 182 ? 22.131 19.001 -1.297 1.00 42.88 182 TYR A N 1
ATOM 1393 C CA . TYR A 1 182 ? 22.515 19.189 0.117 1.00 42.88 182 TYR A CA 1
ATOM 1394 C C . TYR A 1 182 ? 21.340 19.082 1.128 1.00 42.88 182 TYR A C 1
ATOM 1396 O O . TYR A 1 182 ? 21.570 18.930 2.323 1.00 42.88 182 TYR A O 1
ATOM 1404 N N . ASN A 1 183 ? 20.084 19.151 0.661 1.00 42.12 183 ASN A N 1
ATOM 1405 C CA . ASN A 1 183 ? 18.865 19.030 1.467 1.00 42.12 183 ASN A CA 1
ATOM 1406 C C . ASN A 1 183 ? 17.974 17.813 1.113 1.00 42.12 183 ASN A C 1
ATOM 1408 O O . ASN A 1 183 ? 16.838 17.752 1.582 1.00 42.12 183 ASN A O 1
ATOM 1412 N N . GLN A 1 184 ? 18.427 16.889 0.263 1.00 49.06 184 GLN A N 1
ATOM 1413 C CA . GLN A 1 184 ? 17.699 15.684 -0.160 1.00 49.06 184 GLN A CA 1
ATOM 1414 C C . GLN A 1 184 ? 18.667 14.495 -0.186 1.00 49.06 184 GLN A C 1
ATOM 1416 O O . GLN A 1 184 ? 19.831 14.677 -0.512 1.00 49.06 184 GLN A O 1
ATOM 1421 N N . ARG A 1 185 ? 18.212 13.291 0.178 1.00 57.53 185 ARG A N 1
ATOM 1422 C CA . ARG A 1 185 ? 19.053 12.090 0.041 1.00 57.53 185 ARG A CA 1
ATOM 1423 C C . ARG A 1 185 ? 19.362 11.853 -1.439 1.00 57.53 185 ARG A C 1
ATOM 1425 O O . ARG A 1 185 ? 18.479 12.085 -2.266 1.00 57.53 185 ARG A O 1
ATOM 1432 N N . ASP A 1 186 ? 20.576 11.404 -1.739 1.00 72.12 186 ASP A N 1
ATOM 1433 C CA . ASP A 1 186 ? 20.966 11.042 -3.100 1.00 72.12 186 ASP A CA 1
ATOM 1434 C C . ASP A 1 186 ? 20.18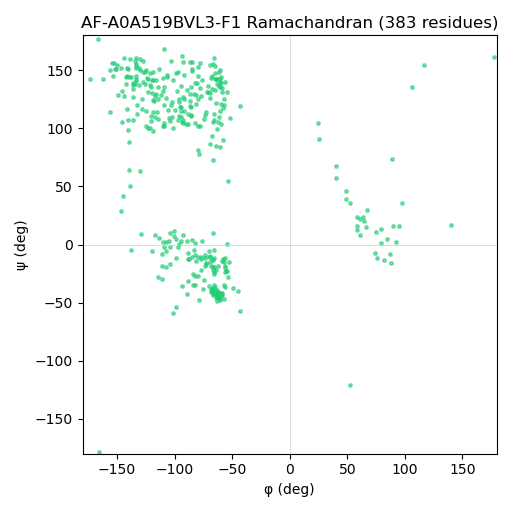7 9.794 -3.529 1.00 72.12 186 ASP A C 1
ATOM 1436 O O . ASP A 1 186 ? 20.030 8.853 -2.745 1.00 72.12 186 ASP A O 1
ATOM 1440 N N . LEU A 1 187 ? 19.632 9.834 -4.740 1.00 79.88 187 LEU A N 1
ATOM 1441 C CA . LEU A 1 187 ? 18.776 8.796 -5.303 1.00 79.88 187 LEU A CA 1
ATOM 1442 C C . LEU A 1 187 ? 19.402 8.206 -6.564 1.00 79.88 187 LEU A C 1
ATOM 1444 O O . LEU A 1 187 ? 20.048 8.918 -7.340 1.00 79.88 187 LEU A O 1
ATOM 1448 N N . CYS A 1 188 ? 19.145 6.922 -6.802 1.00 80.94 188 CYS A N 1
ATOM 1449 C CA . CYS A 1 188 ? 19.562 6.279 -8.038 1.00 80.94 188 CYS A CA 1
ATOM 1450 C C . CYS A 1 188 ? 18.782 6.795 -9.243 1.00 80.94 188 CYS A C 1
ATOM 1452 O O . CYS A 1 188 ? 17.550 6.874 -9.253 1.00 80.94 188 CYS A O 1
ATOM 1454 N N . ARG A 1 189 ? 19.530 7.154 -10.283 1.00 85.75 189 ARG A N 1
ATOM 1455 C CA . ARG A 1 189 ? 19.008 7.654 -11.545 1.00 85.75 189 ARG A CA 1
ATOM 1456 C C . ARG A 1 189 ? 19.679 6.932 -12.707 1.00 85.75 189 ARG A C 1
ATOM 1458 O O . ARG A 1 189 ? 20.844 7.193 -13.002 1.00 85.75 189 ARG A O 1
ATOM 1465 N N . HIS A 1 190 ? 18.892 6.127 -13.411 1.00 86.12 190 HIS A N 1
ATOM 1466 C CA . HIS A 1 190 ? 19.294 5.399 -14.617 1.00 86.12 190 HIS A CA 1
ATOM 1467 C C . HIS A 1 190 ? 18.862 6.212 -15.847 1.00 86.12 190 HIS A C 1
ATOM 1469 O O . HIS A 1 190 ? 17.672 6.436 -16.093 1.00 86.12 190 HIS A O 1
ATOM 1475 N N . THR A 1 191 ? 19.827 6.764 -16.584 1.00 87.50 191 THR A N 1
ATOM 1476 C CA . THR A 1 191 ? 19.561 7.617 -17.759 1.00 87.50 191 THR A CA 1
ATOM 1477 C C . THR A 1 191 ? 19.897 6.890 -19.058 1.00 87.50 191 THR A C 1
ATOM 1479 O O . THR A 1 191 ? 21.031 6.446 -19.188 1.00 87.50 191 THR A O 1
ATOM 1482 N N . PRO A 1 192 ? 18.981 6.789 -20.042 1.00 87.06 192 PRO A N 1
ATOM 1483 C CA . PRO A 1 192 ? 19.274 6.091 -21.292 1.00 87.06 192 PRO A CA 1
ATOM 1484 C C . PRO A 1 192 ? 20.475 6.688 -22.034 1.00 87.06 192 PRO A C 1
ATOM 1486 O O . PRO A 1 192 ? 20.563 7.909 -22.209 1.00 87.06 192 PRO A O 1
ATOM 1489 N N . ILE A 1 193 ? 21.372 5.831 -22.515 1.00 87.88 193 ILE A N 1
ATOM 1490 C CA . ILE A 1 193 ? 22.495 6.225 -23.366 1.00 87.88 193 ILE A CA 1
ATOM 1491 C C . ILE A 1 193 ? 21.980 6.463 -24.788 1.00 87.88 193 ILE A C 1
ATOM 1493 O O . ILE A 1 193 ? 21.315 5.619 -25.383 1.00 87.88 193 ILE A O 1
ATOM 1497 N N . THR A 1 194 ? 22.300 7.628 -25.356 1.00 87.44 194 THR A N 1
ATOM 1498 C CA . THR A 1 194 ? 21.908 8.009 -26.727 1.00 87.44 194 THR A CA 1
ATOM 1499 C C . THR A 1 194 ? 23.098 8.279 -27.649 1.00 87.44 194 THR A C 1
ATOM 1501 O O . THR A 1 194 ? 22.911 8.583 -28.824 1.00 87.44 194 THR A O 1
ATOM 1504 N N . GLU A 1 195 ? 24.321 8.253 -27.122 1.00 88.25 195 GLU A N 1
ATOM 1505 C CA . GLU A 1 195 ? 25.540 8.524 -27.886 1.00 88.25 195 GLU A CA 1
ATOM 1506 C C . GLU A 1 195 ? 26.053 7.245 -28.548 1.00 88.25 195 GLU A C 1
ATOM 1508 O O . GLU A 1 195 ? 26.236 6.244 -27.869 1.00 88.25 195 GLU A O 1
ATOM 1513 N N . CYS A 1 196 ? 26.330 7.287 -29.854 1.00 89.19 196 CYS A N 1
ATOM 1514 C CA . CYS A 1 196 ? 26.929 6.165 -30.577 1.00 89.19 196 CYS A CA 1
ATOM 1515 C C . CYS A 1 196 ? 28.413 6.049 -30.223 1.00 89.19 196 CYS A C 1
ATOM 1517 O O . CYS A 1 196 ? 29.216 6.898 -30.638 1.00 89.19 196 CYS A O 1
ATOM 1519 N N . LYS A 1 197 ? 28.787 5.025 -29.456 1.00 88.31 197 LYS A N 1
ATOM 1520 C CA . LYS A 1 197 ? 30.140 4.870 -28.931 1.00 88.31 197 LYS A CA 1
ATOM 1521 C C . LYS A 1 197 ? 30.573 3.410 -28.976 1.00 88.31 197 LYS A C 1
ATOM 1523 O O . LYS A 1 197 ? 30.286 2.602 -28.119 1.00 88.31 197 LYS A O 1
ATOM 1528 N N . SER A 1 198 ? 31.466 3.142 -29.916 1.00 88.62 198 SER A N 1
ATOM 1529 C CA . SER A 1 198 ? 32.079 1.825 -30.079 1.00 88.62 198 SER A CA 1
ATOM 1530 C C . SER A 1 198 ? 32.865 1.350 -28.848 1.00 88.62 198 SER A C 1
ATOM 1532 O O . SER A 1 198 ? 33.722 2.078 -28.329 1.00 88.62 198 SER A O 1
ATOM 1534 N N . GLY A 1 199 ? 32.668 0.086 -28.474 1.00 85.88 199 GLY A N 1
ATOM 1535 C CA . GLY A 1 199 ? 33.384 -0.630 -27.421 1.00 85.88 199 GLY A CA 1
ATOM 1536 C C . GLY A 1 199 ? 32.766 -0.515 -26.024 1.00 85.88 199 GLY A C 1
ATOM 1537 O O . GLY A 1 199 ? 33.474 -0.790 -25.051 1.00 85.88 199 GLY A O 1
ATOM 1538 N N . ASP A 1 200 ? 31.510 -0.085 -25.908 1.00 86.56 200 ASP A N 1
ATOM 1539 C CA . ASP A 1 200 ? 30.751 -0.040 -24.654 1.00 86.56 200 ASP A CA 1
ATOM 1540 C C . ASP A 1 200 ? 29.687 -1.147 -24.524 1.00 86.56 200 ASP A C 1
ATOM 1542 O O . ASP A 1 200 ? 29.050 -1.248 -23.480 1.00 86.56 200 ASP A O 1
ATOM 1546 N N . TYR A 1 201 ? 29.607 -2.056 -25.505 1.00 87.56 201 TYR A N 1
ATOM 1547 C CA . TYR A 1 201 ? 28.704 -3.217 -25.533 1.00 87.56 201 TYR A CA 1
ATOM 1548 C C . TYR A 1 201 ? 27.215 -2.862 -25.616 1.00 87.56 201 TYR A C 1
ATOM 1550 O O . TYR A 1 201 ? 26.372 -3.739 -25.415 1.00 87.56 201 TYR A O 1
ATOM 1558 N N . PHE A 1 202 ? 26.883 -1.622 -25.966 1.00 89.88 202 PHE A N 1
ATOM 1559 C CA . PHE A 1 202 ? 25.517 -1.180 -26.180 1.00 89.88 202 PHE A CA 1
ATOM 1560 C C . PHE A 1 202 ? 25.372 -0.557 -27.571 1.00 89.88 202 PHE A C 1
ATOM 1562 O O . PHE A 1 202 ? 26.308 -0.013 -28.137 1.00 89.88 202 PHE A O 1
ATOM 1569 N N . CYS A 1 203 ? 24.185 -0.657 -28.166 1.00 90.19 203 CYS A N 1
ATOM 1570 C CA . CYS A 1 203 ? 23.893 -0.014 -29.444 1.00 90.19 203 CYS A CA 1
ATOM 1571 C C . CYS A 1 203 ? 22.675 0.893 -29.257 1.00 90.19 203 CYS A C 1
ATOM 1573 O O . CYS A 1 203 ? 21.552 0.398 -29.282 1.00 90.19 203 CYS A O 1
ATOM 1575 N N . PRO A 1 204 ? 22.827 2.216 -29.100 1.00 89.94 204 PRO A N 1
ATOM 1576 C CA . PRO A 1 204 ? 21.692 3.122 -28.927 1.00 89.94 204 PRO A CA 1
ATOM 1577 C C . PRO A 1 204 ? 20.793 3.209 -30.167 1.00 89.94 204 PRO A C 1
ATOM 1579 O O . PRO A 1 204 ? 21.201 2.880 -31.286 1.00 89.94 204 PRO A O 1
ATOM 1582 N N . LEU A 1 205 ? 19.548 3.670 -30.003 1.00 88.00 205 LEU A N 1
ATOM 1583 C CA . LEU A 1 205 ? 18.684 4.017 -31.142 1.00 88.00 205 LEU A CA 1
ATOM 1584 C C . LEU A 1 205 ? 19.332 5.130 -31.985 1.00 88.00 205 LEU A C 1
ATOM 1586 O O . LEU A 1 205 ? 19.912 6.074 -31.459 1.00 88.00 205 LEU A O 1
ATOM 1590 N N . GLY A 1 206 ? 19.238 5.010 -33.309 1.00 87.06 206 GLY A N 1
ATOM 1591 C CA . GLY A 1 206 ? 19.868 5.901 -34.289 1.00 87.06 206 GLY A CA 1
ATOM 1592 C C . GLY A 1 206 ? 21.299 5.512 -34.680 1.00 87.06 206 GLY A C 1
ATOM 1593 O O . GLY A 1 206 ? 21.782 5.958 -35.724 1.00 87.06 206 GLY A O 1
ATOM 1594 N N . CYS A 1 207 ? 21.957 4.651 -33.903 1.00 90.00 207 CYS A N 1
ATOM 1595 C CA . CYS A 1 207 ? 23.304 4.171 -34.189 1.00 90.00 207 CYS A CA 1
ATOM 1596 C C . CYS A 1 207 ? 23.292 2.973 -35.139 1.00 90.00 207 CYS A C 1
ATOM 1598 O O . CYS A 1 207 ? 22.356 2.170 -35.166 1.00 90.00 207 CYS A O 1
ATOM 1600 N N . LYS A 1 208 ? 24.350 2.844 -35.938 1.00 90.00 208 LYS A N 1
ATOM 1601 C CA . LYS A 1 208 ? 24.527 1.731 -36.869 1.00 90.00 208 LYS A CA 1
ATOM 1602 C C . LYS A 1 208 ? 25.986 1.354 -37.027 1.00 90.00 208 LYS A C 1
ATOM 1604 O O . LYS A 1 208 ? 26.889 2.191 -37.002 1.00 90.00 208 LYS A O 1
ATOM 1609 N N . ASN A 1 209 ? 26.189 0.084 -37.337 1.00 86.50 209 ASN A N 1
ATOM 1610 C CA . ASN A 1 209 ? 27.490 -0.437 -37.711 1.00 86.50 209 ASN A CA 1
ATOM 1611 C C . ASN A 1 209 ? 27.790 -0.085 -39.174 1.00 86.50 209 ASN A C 1
ATOM 1613 O O . ASN A 1 209 ? 27.582 -0.881 -40.092 1.00 86.50 209 ASN A O 1
ATOM 1617 N N . GLU A 1 210 ? 28.191 1.168 -39.414 1.00 77.38 210 GLU A N 1
ATOM 1618 C CA . GLU A 1 210 ? 28.637 1.591 -40.742 1.00 77.38 210 GLU A CA 1
ATOM 1619 C C . GLU A 1 210 ? 30.066 1.121 -41.046 1.00 77.38 210 GLU A C 1
ATOM 1621 O O . GLU A 1 210 ? 30.973 1.373 -40.257 1.00 77.38 210 GLU A O 1
ATOM 1626 N N . PRO A 1 211 ? 30.327 0.574 -42.246 1.00 61.94 211 PRO A N 1
ATOM 1627 C CA . PRO A 1 211 ? 31.686 0.271 -42.696 1.00 61.94 211 PRO A CA 1
ATOM 1628 C C . PRO A 1 211 ? 32.574 1.519 -42.861 1.00 61.94 211 PRO A C 1
ATOM 1630 O O . PRO A 1 211 ? 33.803 1.416 -42.869 1.00 61.94 211 PRO A O 1
ATOM 1633 N N . SER A 1 212 ? 31.975 2.703 -43.037 1.00 62.66 212 SER A N 1
ATOM 1634 C CA . SER A 1 212 ? 32.676 3.986 -43.028 1.00 62.66 212 SER A CA 1
ATOM 1635 C C . SER A 1 212 ? 32.977 4.399 -41.590 1.00 62.66 212 SER A C 1
ATOM 1637 O O . SER A 1 212 ? 32.116 4.922 -40.896 1.00 62.66 212 SER A O 1
ATOM 1639 N N . LEU A 1 213 ? 34.234 4.205 -41.184 1.00 59.19 213 LEU A N 1
ATOM 1640 C CA . LEU A 1 213 ? 34.794 4.411 -39.836 1.00 59.19 213 LEU A CA 1
ATOM 1641 C C . LEU A 1 213 ? 34.592 5.805 -39.190 1.00 59.19 213 LEU A C 1
ATOM 1643 O O . LEU A 1 213 ? 35.122 6.057 -38.112 1.00 59.19 213 LEU A O 1
ATOM 1647 N N . PHE A 1 214 ? 33.924 6.746 -39.859 1.00 57.88 214 PHE A N 1
ATOM 1648 C CA . PHE A 1 214 ? 33.862 8.150 -39.460 1.00 57.88 214 PHE A CA 1
ATOM 1649 C C . PHE A 1 214 ? 32.452 8.705 -39.675 1.00 57.88 214 PHE A C 1
ATOM 1651 O O . PHE A 1 214 ? 32.145 9.273 -40.723 1.00 57.88 214 PHE A O 1
ATOM 1658 N N . GLY A 1 215 ? 31.598 8.558 -38.665 1.00 62.09 215 GLY A N 1
ATOM 1659 C CA . GLY A 1 215 ? 30.274 9.171 -38.616 1.00 62.09 215 GLY A CA 1
ATOM 1660 C C . GLY A 1 215 ? 29.803 9.325 -37.174 1.00 62.09 215 GLY A C 1
ATOM 1661 O O . GLY A 1 215 ? 30.161 8.522 -36.322 1.00 62.09 215 GLY A O 1
ATOM 1662 N N . THR A 1 216 ? 28.983 10.340 -36.892 1.00 70.12 216 THR A N 1
ATOM 1663 C CA . THR A 1 216 ? 28.378 10.562 -35.560 1.00 70.12 216 THR A CA 1
ATOM 1664 C C . THR A 1 216 ? 27.309 9.527 -35.200 1.00 70.12 216 THR A C 1
ATOM 1666 O O . THR A 1 216 ? 26.784 9.558 -34.097 1.00 70.12 216 THR A O 1
ATOM 1669 N N . LEU A 1 217 ? 26.968 8.648 -36.146 1.00 81.75 217 LEU A N 1
ATOM 1670 C CA . LEU A 1 217 ? 26.024 7.541 -35.988 1.00 81.75 217 LEU A CA 1
ATOM 1671 C C . LEU A 1 217 ? 26.730 6.175 -36.007 1.00 81.75 217 LEU A C 1
ATOM 1673 O O . LEU A 1 217 ? 26.057 5.147 -36.022 1.00 81.75 217 LEU A O 1
ATOM 1677 N N . HIS A 1 218 ? 28.066 6.158 -36.107 1.00 87.81 218 HIS A N 1
ATOM 1678 C CA . HIS A 1 218 ? 28.820 4.913 -36.175 1.00 87.81 218 HIS A CA 1
ATOM 1679 C C . HIS A 1 218 ? 28.970 4.315 -34.782 1.00 87.81 218 HIS A C 1
ATOM 1681 O O . HIS A 1 218 ? 29.515 4.955 -33.885 1.00 87.81 218 HIS A O 1
ATOM 1687 N N . ASP A 1 219 ? 28.547 3.065 -34.657 1.00 90.25 219 ASP A N 1
ATOM 1688 C CA . ASP A 1 219 ? 28.783 2.257 -33.478 1.00 90.25 219 ASP A CA 1
ATOM 1689 C C . ASP A 1 219 ? 29.090 0.812 -33.888 1.00 90.25 219 ASP A C 1
ATOM 1691 O O . ASP A 1 219 ? 28.266 0.147 -34.525 1.00 90.25 219 ASP A O 1
ATOM 1695 N N . SER A 1 220 ? 30.301 0.337 -33.581 1.00 89.25 220 SER A N 1
ATOM 1696 C CA . SER A 1 220 ? 30.740 -1.017 -33.914 1.00 89.25 220 SER A CA 1
ATOM 1697 C C . SER A 1 220 ? 30.015 -2.102 -33.129 1.00 89.25 220 SER A C 1
ATOM 1699 O O . SER A 1 220 ? 30.053 -3.257 -33.556 1.00 89.25 220 SER A O 1
ATOM 1701 N N . ASP A 1 221 ? 29.384 -1.743 -32.010 1.00 89.81 221 ASP A N 1
ATOM 1702 C CA . ASP A 1 221 ? 28.666 -2.684 -31.150 1.00 89.81 221 ASP A CA 1
ATOM 1703 C C . ASP A 1 221 ? 27.260 -2.971 -31.691 1.00 89.81 221 ASP A C 1
ATOM 1705 O O . ASP A 1 221 ? 26.636 -3.971 -31.338 1.00 89.81 221 ASP A O 1
ATOM 1709 N N . CYS A 1 222 ? 26.787 -2.157 -32.639 1.00 91.12 222 CYS A N 1
ATOM 1710 C CA . CYS A 1 222 ? 25.564 -2.431 -33.368 1.00 91.12 222 CYS A CA 1
ATOM 1711 C C . CYS A 1 222 ? 25.695 -3.649 -34.296 1.00 91.12 222 CYS A C 1
ATOM 1713 O O . CYS A 1 222 ? 26.690 -3.864 -34.995 1.00 91.12 222 CYS A O 1
ATOM 1715 N N . SER A 1 223 ? 24.615 -4.410 -34.402 1.00 90.56 223 SER A N 1
ATOM 1716 C CA . SER A 1 223 ? 24.458 -5.462 -35.393 1.00 90.56 223 SER A CA 1
ATOM 1717 C C . SER A 1 223 ? 24.268 -4.878 -36.790 1.00 90.56 223 SER A C 1
ATOM 1719 O O . SER A 1 223 ? 23.461 -3.976 -37.021 1.00 90.56 223 SER A O 1
ATOM 1721 N N . VAL A 1 224 ? 24.957 -5.465 -37.768 1.00 88.31 224 VAL A N 1
ATOM 1722 C CA . VAL A 1 224 ? 24.739 -5.180 -39.198 1.00 88.31 224 VAL A CA 1
ATOM 1723 C C . VAL A 1 224 ? 23.375 -5.670 -39.702 1.00 88.31 224 VAL A C 1
ATOM 1725 O O . VAL A 1 224 ? 22.975 -5.316 -40.807 1.00 88.31 224 VAL A O 1
ATOM 1728 N N . ASN A 1 225 ? 22.669 -6.487 -38.911 1.00 89.19 225 ASN A N 1
ATOM 1729 C CA . ASN A 1 225 ? 21.368 -7.059 -39.265 1.00 89.19 225 ASN A CA 1
ATOM 1730 C C . ASN A 1 225 ? 20.178 -6.244 -38.736 1.00 89.19 225 ASN A C 1
ATOM 1732 O O . ASN A 1 225 ? 19.041 -6.677 -38.908 1.00 89.19 225 ASN A O 1
ATOM 1736 N N . ASN A 1 226 ? 20.412 -5.102 -38.081 1.00 88.19 226 ASN A N 1
ATOM 1737 C CA . ASN A 1 226 ? 19.333 -4.233 -37.614 1.00 88.19 226 ASN A CA 1
ATOM 1738 C C . ASN A 1 226 ? 18.484 -3.769 -38.803 1.00 88.19 226 ASN A C 1
ATOM 1740 O O . ASN A 1 226 ? 18.998 -3.145 -39.732 1.00 88.19 226 ASN A O 1
ATOM 1744 N N . THR A 1 227 ? 17.187 -4.080 -38.784 1.00 88.06 227 THR A N 1
ATOM 1745 C CA . THR A 1 227 ? 16.269 -3.716 -39.875 1.00 88.06 227 THR A CA 1
ATOM 1746 C C . THR A 1 227 ? 15.670 -2.323 -39.706 1.00 88.06 227 THR A C 1
ATOM 1748 O O . THR A 1 227 ? 15.080 -1.801 -40.645 1.00 88.06 227 THR A O 1
ATOM 1751 N N . CYS A 1 228 ? 15.822 -1.729 -38.523 1.00 89.75 228 CYS A N 1
ATOM 1752 C CA . CYS A 1 228 ? 15.405 -0.374 -38.182 1.00 89.75 228 CYS A CA 1
ATOM 1753 C C . CYS A 1 228 ? 16.465 0.285 -37.291 1.00 89.75 228 CYS A C 1
ATOM 1755 O O . CYS A 1 228 ? 17.187 -0.397 -36.555 1.00 89.75 228 CYS A O 1
ATOM 1757 N N . LEU A 1 229 ? 16.573 1.610 -37.375 1.00 87.75 229 LEU A N 1
ATOM 1758 C CA . LEU A 1 229 ? 17.474 2.429 -36.560 1.00 87.75 229 LEU A CA 1
ATOM 1759 C C . LEU A 1 229 ? 16.696 3.292 -35.569 1.00 87.75 229 LEU A C 1
ATOM 1761 O O . LEU A 1 229 ? 17.193 3.589 -34.489 1.00 87.75 229 LEU A O 1
ATOM 1765 N N . GLN A 1 230 ? 15.479 3.678 -35.927 1.00 88.31 230 GLN A N 1
ATOM 1766 C CA . GLN A 1 230 ? 14.590 4.530 -35.144 1.00 88.31 230 GLN A CA 1
ATOM 1767 C C . GLN A 1 230 ? 13.141 4.068 -35.329 1.00 88.31 230 GLN A C 1
ATOM 1769 O O . GLN A 1 230 ? 12.813 3.394 -36.303 1.00 88.31 230 GLN A O 1
ATOM 1774 N N . HIS A 1 231 ? 12.262 4.450 -34.403 1.00 89.00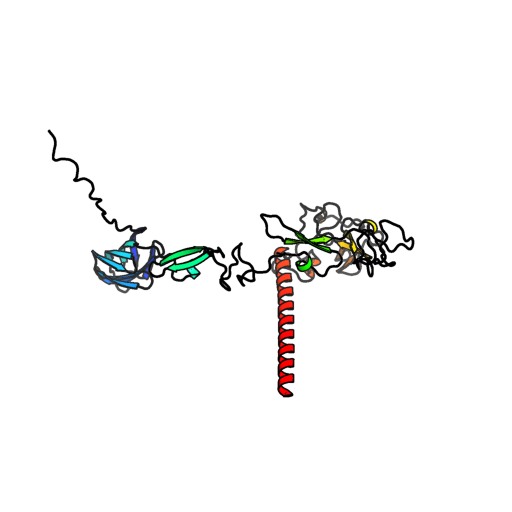 231 HIS A N 1
ATOM 1775 C CA . H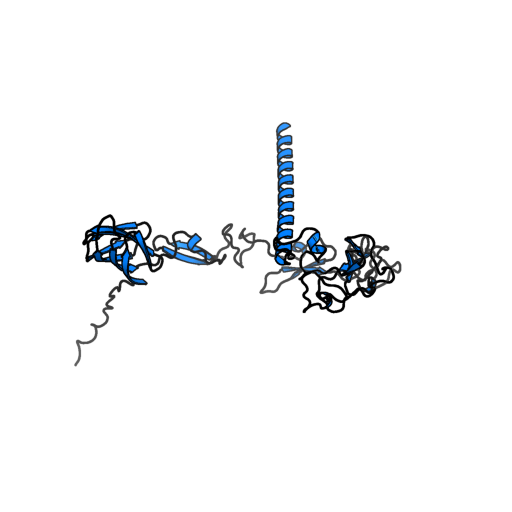IS A 1 231 ? 10.839 4.090 -34.444 1.00 89.00 231 HIS A CA 1
ATOM 1776 C C . HIS A 1 231 ? 10.147 4.531 -35.743 1.00 89.00 231 HIS A C 1
ATOM 1778 O O . HIS A 1 231 ? 9.351 3.789 -36.305 1.00 89.00 231 HIS A O 1
ATOM 1784 N N . SER A 1 232 ? 10.538 5.678 -36.306 1.00 87.62 232 SER A N 1
ATOM 1785 C CA . SER A 1 232 ? 10.000 6.168 -37.581 1.00 87.62 232 SER A CA 1
ATOM 1786 C C . SER A 1 232 ? 10.367 5.319 -38.805 1.00 87.62 232 SER A C 1
ATOM 1788 O O . SER A 1 232 ? 9.756 5.493 -39.856 1.00 87.62 232 SER A O 1
ATOM 1790 N N . ASP A 1 233 ? 11.325 4.394 -38.699 1.00 88.56 233 ASP A N 1
ATOM 1791 C CA . ASP A 1 233 ? 11.616 3.440 -39.776 1.00 88.56 233 ASP A CA 1
ATOM 1792 C C . ASP A 1 233 ? 10.575 2.304 -39.834 1.00 88.56 233 ASP A C 1
ATOM 1794 O O . ASP A 1 233 ? 10.542 1.554 -40.809 1.00 88.56 233 ASP A O 1
ATOM 1798 N N . CYS A 1 234 ? 9.738 2.174 -38.798 1.00 89.44 234 CYS A N 1
ATOM 1799 C CA . CYS A 1 234 ? 8.780 1.085 -38.618 1.00 89.44 234 CYS A CA 1
ATOM 1800 C C . CYS A 1 234 ? 7.330 1.466 -38.923 1.00 89.44 234 CYS A C 1
ATOM 1802 O O . CYS A 1 234 ? 6.446 0.661 -38.666 1.00 89.44 234 CYS A O 1
ATOM 1804 N N . ILE A 1 235 ? 7.095 2.650 -39.499 1.00 89.31 235 ILE A N 1
ATOM 1805 C CA . ILE A 1 235 ? 5.744 3.157 -39.762 1.00 89.31 235 ILE A CA 1
ATOM 1806 C C . ILE A 1 235 ? 4.979 2.216 -40.696 1.00 89.31 235 ILE A C 1
ATOM 1808 O O . ILE A 1 235 ? 5.330 2.088 -41.875 1.00 89.31 235 ILE A O 1
ATOM 1812 N N . ASP A 1 236 ? 3.908 1.601 -40.197 1.00 84.12 236 ASP A N 1
ATOM 1813 C CA . ASP A 1 236 ? 3.045 0.717 -40.988 1.00 84.12 236 ASP A CA 1
ATOM 1814 C C . ASP A 1 236 ? 1.789 1.405 -41.550 1.00 84.12 236 ASP A C 1
ATOM 1816 O O . ASP A 1 236 ? 1.080 0.828 -42.378 1.00 84.12 236 ASP A O 1
ATOM 1820 N N . ASN A 1 237 ? 1.606 2.688 -41.224 1.00 82.31 237 ASN A N 1
ATOM 1821 C CA . ASN A 1 237 ? 0.448 3.522 -41.569 1.00 82.31 237 ASN A CA 1
ATOM 1822 C C . ASN A 1 237 ? -0.868 3.043 -40.939 1.00 82.31 237 ASN A C 1
ATOM 1824 O O . ASN A 1 237 ? -1.937 3.345 -41.470 1.00 82.31 237 ASN A O 1
ATOM 1828 N N . ASN A 1 238 ? -0.795 2.299 -39.841 1.00 74.56 238 ASN A N 1
ATOM 1829 C CA . ASN A 1 238 ? -1.940 1.959 -39.022 1.00 74.56 238 ASN A CA 1
ATOM 1830 C C . ASN A 1 238 ? -1.900 2.802 -37.740 1.00 74.56 238 ASN A C 1
ATOM 1832 O O . ASN A 1 238 ? -1.056 2.607 -36.873 1.00 74.56 238 ASN A O 1
ATOM 1836 N N . GLU A 1 239 ? -2.816 3.764 -37.625 1.00 73.12 239 GLU A N 1
ATOM 1837 C CA . GLU A 1 239 ? -2.859 4.690 -36.482 1.00 73.12 239 GLU A CA 1
ATOM 1838 C C . GLU A 1 239 ? -3.204 3.976 -35.160 1.00 73.12 239 GLU A C 1
ATOM 1840 O O . GLU A 1 239 ? -2.842 4.458 -34.088 1.00 73.12 239 GLU A O 1
ATOM 1845 N N . ALA A 1 240 ? -3.790 2.775 -35.241 1.00 65.25 240 ALA A N 1
ATOM 1846 C CA . ALA A 1 240 ? -4.071 1.902 -34.105 1.00 65.25 240 ALA A CA 1
ATOM 1847 C C . ALA A 1 240 ? -2.829 1.217 -33.505 1.00 65.25 240 ALA A C 1
ATOM 1849 O O . ALA A 1 240 ? -2.933 0.535 -32.477 1.00 65.25 240 ALA A O 1
ATOM 1850 N N . THR A 1 241 ? -1.663 1.311 -34.149 1.00 70.56 241 THR A N 1
ATOM 1851 C CA . THR A 1 241 ? -0.431 0.658 -33.698 1.00 70.56 241 THR A CA 1
ATOM 1852 C C . THR A 1 241 ? 0.655 1.657 -33.323 1.00 70.56 241 THR A C 1
ATOM 1854 O O . THR A 1 241 ? 0.853 2.692 -33.949 1.00 70.56 241 THR A O 1
ATOM 1857 N N . ILE A 1 242 ? 1.385 1.328 -32.261 1.00 78.06 242 ILE A N 1
ATOM 1858 C CA . ILE A 1 242 ? 2.631 1.976 -31.883 1.00 78.06 242 ILE A CA 1
ATOM 1859 C C . ILE A 1 242 ? 3.748 1.283 -32.662 1.00 78.06 242 ILE A C 1
ATOM 1861 O O . ILE A 1 242 ? 4.080 0.121 -32.407 1.00 78.06 242 ILE A O 1
ATOM 1865 N N . ASP A 1 243 ? 4.330 2.022 -33.600 1.00 83.06 243 ASP A N 1
ATOM 1866 C CA . ASP A 1 243 ? 5.439 1.563 -34.429 1.00 83.06 243 ASP A CA 1
ATOM 1867 C C . ASP A 1 243 ? 6.755 1.669 -33.657 1.00 83.06 243 ASP A C 1
ATOM 1869 O O . ASP A 1 243 ? 7.335 2.748 -33.497 1.00 83.06 243 ASP A O 1
ATOM 1873 N N . LEU A 1 244 ? 7.237 0.535 -33.154 1.00 85.81 244 LEU A N 1
ATOM 1874 C CA . LEU A 1 244 ? 8.459 0.463 -32.367 1.00 85.81 244 LEU A CA 1
ATOM 1875 C C . LEU A 1 244 ? 9.568 -0.241 -33.141 1.00 85.81 244 LEU A C 1
ATOM 1877 O O . LEU A 1 244 ? 9.375 -1.219 -33.857 1.00 85.81 244 LEU A O 1
ATOM 1881 N N . CYS A 1 245 ? 10.776 0.261 -32.932 1.00 86.31 245 CYS A N 1
ATOM 1882 C CA . CYS A 1 245 ? 12.006 -0.391 -33.346 1.00 86.31 245 CYS A CA 1
ATOM 1883 C C . CYS A 1 245 ? 12.567 -1.043 -32.091 1.00 86.31 245 CYS A C 1
ATOM 1885 O O . CYS A 1 245 ? 13.117 -0.352 -31.231 1.00 86.31 245 CYS A O 1
ATOM 1887 N N . SER A 1 246 ? 12.345 -2.345 -31.968 1.00 85.31 246 SER A N 1
ATOM 1888 C CA . SER A 1 246 ? 12.538 -3.085 -30.725 1.00 85.31 246 SER A CA 1
ATOM 1889 C C . SER A 1 246 ? 13.783 -3.959 -30.792 1.00 85.31 246 SER A C 1
ATOM 1891 O O . SER A 1 246 ? 14.115 -4.523 -31.838 1.00 85.31 246 SER A O 1
ATOM 1893 N N . GLY A 1 247 ? 14.464 -4.076 -29.654 1.00 81.38 247 GLY A N 1
ATOM 1894 C CA . GLY A 1 247 ? 15.733 -4.784 -29.505 1.00 81.38 247 GLY A CA 1
ATOM 1895 C C . GLY A 1 247 ? 16.879 -3.858 -29.094 1.00 81.38 247 GLY A C 1
ATOM 1896 O O . GLY A 1 247 ? 16.883 -2.656 -29.375 1.00 81.38 247 GLY A O 1
ATOM 1897 N N . ASP A 1 248 ? 17.880 -4.447 -28.448 1.00 79.75 248 ASP A N 1
ATOM 1898 C CA . ASP A 1 248 ? 19.074 -3.760 -27.940 1.00 79.75 248 ASP A CA 1
ATOM 1899 C C . ASP A 1 248 ? 20.020 -3.271 -29.051 1.00 79.75 248 ASP A C 1
ATOM 1901 O O . ASP A 1 248 ? 20.953 -2.520 -28.798 1.00 79.75 248 ASP A O 1
ATOM 1905 N N . GLY A 1 249 ? 19.788 -3.697 -30.296 1.00 83.88 249 GLY A N 1
ATOM 1906 C CA . GLY A 1 249 ? 20.597 -3.338 -31.453 1.00 83.88 249 GLY A CA 1
ATOM 1907 C C . GLY A 1 249 ? 21.956 -4.029 -31.522 1.00 83.88 249 GLY A C 1
ATOM 1908 O O . GLY A 1 249 ? 22.593 -3.910 -32.568 1.00 83.88 249 GLY A O 1
ATOM 1909 N N . THR A 1 250 ? 22.380 -4.772 -30.494 1.00 86.00 250 THR A N 1
ATOM 1910 C CA . THR A 1 250 ? 23.663 -5.500 -30.467 1.00 86.00 250 THR A CA 1
ATOM 1911 C C . THR A 1 250 ? 23.560 -6.843 -31.191 1.00 86.00 250 THR A C 1
ATOM 1913 O O . THR A 1 250 ? 24.480 -7.256 -31.899 1.00 86.00 250 THR A O 1
ATOM 1916 N N . VAL A 1 251 ? 22.395 -7.499 -31.101 1.00 84.75 251 VAL A N 1
ATOM 1917 C CA . VAL A 1 251 ? 22.096 -8.750 -31.818 1.00 84.75 251 VAL A CA 1
ATOM 1918 C C . VAL A 1 251 ? 21.224 -8.481 -33.039 1.00 84.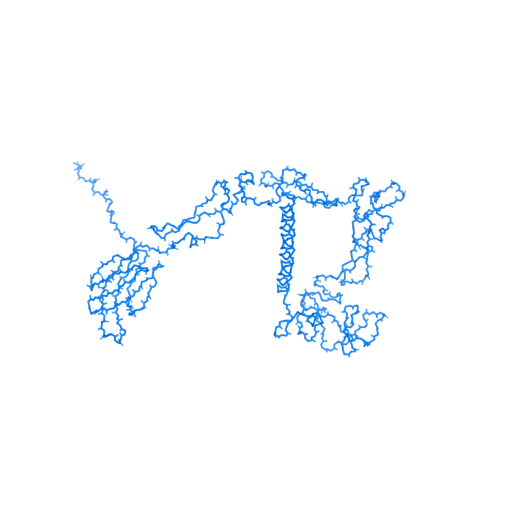75 251 VAL A C 1
ATOM 1920 O O . VAL A 1 251 ? 21.611 -8.801 -34.170 1.00 84.75 251 VAL A O 1
ATOM 1923 N N . VAL A 1 252 ? 20.042 -7.902 -32.826 1.00 86.25 252 VAL A N 1
ATOM 1924 C CA . VAL A 1 252 ? 19.119 -7.502 -33.890 1.00 86.25 252 VAL A CA 1
ATOM 1925 C C . VAL A 1 252 ? 18.094 -6.506 -33.354 1.00 86.25 252 VAL A C 1
ATOM 1927 O O . VAL A 1 252 ? 17.591 -6.647 -32.242 1.00 86.25 252 VAL A O 1
ATOM 1930 N N . ARG A 1 253 ? 17.749 -5.534 -34.190 1.00 88.31 253 ARG A N 1
ATOM 1931 C CA . ARG A 1 253 ? 16.542 -4.722 -34.078 1.00 88.31 253 ARG A CA 1
ATOM 1932 C C . ARG A 1 253 ? 15.569 -5.067 -35.177 1.00 88.31 253 ARG A C 1
ATOM 1934 O O . ARG A 1 253 ? 15.972 -5.178 -36.338 1.00 88.31 253 ARG A O 1
ATOM 1941 N N . VAL A 1 254 ? 14.307 -5.199 -34.794 1.00 89.94 254 VAL A N 1
ATOM 1942 C CA . VAL A 1 254 ? 13.193 -5.468 -35.699 1.00 89.94 254 VAL A CA 1
ATOM 1943 C C . VAL A 1 254 ? 12.058 -4.492 -35.444 1.00 89.94 254 VAL A C 1
ATOM 1945 O O . VAL A 1 254 ? 11.871 -4.020 -34.323 1.00 89.94 254 VAL A O 1
ATOM 1948 N N . CYS A 1 255 ? 11.298 -4.200 -36.494 1.00 89.06 255 CYS A N 1
ATOM 1949 C CA . CYS A 1 255 ? 10.064 -3.450 -36.342 1.00 89.06 255 CYS A CA 1
ATOM 1950 C C . CYS A 1 255 ? 9.005 -4.316 -35.667 1.00 89.06 255 CYS A C 1
ATOM 1952 O O . CYS A 1 255 ? 8.785 -5.466 -36.058 1.00 89.06 255 CYS A O 1
ATOM 1954 N N . THR A 1 256 ? 8.369 -3.748 -34.655 1.00 86.88 256 THR A N 1
ATOM 1955 C CA . THR A 1 256 ? 7.247 -4.327 -33.927 1.00 86.88 256 THR A CA 1
ATOM 1956 C C . THR A 1 256 ? 6.130 -3.302 -33.908 1.00 86.88 256 THR A C 1
ATOM 1958 O O . THR A 1 256 ? 6.344 -2.186 -33.440 1.00 86.88 256 THR A O 1
ATOM 1961 N N . ASN A 1 257 ? 4.954 -3.702 -34.376 1.00 81.31 257 ASN A N 1
ATOM 1962 C CA . ASN A 1 257 ? 3.779 -2.843 -34.400 1.00 81.31 257 ASN A CA 1
ATOM 1963 C C . ASN A 1 257 ? 2.825 -3.407 -33.355 1.00 81.31 257 ASN A C 1
ATOM 1965 O O . ASN A 1 257 ? 2.227 -4.470 -33.548 1.00 81.31 257 ASN A O 1
ATOM 1969 N N . GLU A 1 258 ? 2.783 -2.757 -32.200 1.00 73.62 258 GLU A N 1
ATOM 1970 C CA . GLU A 1 258 ? 1.959 -3.186 -31.073 1.00 73.62 258 GLU A CA 1
ATOM 1971 C C . GLU A 1 258 ? 0.700 -2.332 -31.019 1.00 73.62 258 GLU A C 1
ATOM 1973 O O . GLU A 1 258 ? 0.758 -1.138 -31.282 1.00 73.62 258 GLU A O 1
ATOM 1978 N N . LEU A 1 259 ? -0.451 -2.917 -30.693 1.00 67.19 259 LEU A N 1
ATOM 1979 C CA . LEU A 1 259 ? -1.685 -2.139 -30.575 1.00 67.19 259 LEU A CA 1
ATOM 1980 C C . LEU A 1 259 ? -1.546 -1.078 -29.476 1.00 67.19 259 LEU A C 1
ATOM 1982 O O . LEU A 1 259 ? -1.047 -1.367 -28.384 1.00 67.19 259 LEU A O 1
ATOM 1986 N N . THR A 1 260 ? -2.008 0.139 -29.758 1.00 63.84 260 THR A N 1
ATOM 1987 C CA . THR A 1 260 ? -2.010 1.223 -28.774 1.00 63.84 260 THR A CA 1
ATOM 1988 C C . THR A 1 260 ? -2.939 0.906 -27.600 1.00 63.84 260 THR A C 1
ATOM 1990 O O . THR A 1 260 ? -3.899 0.147 -27.707 1.00 63.84 260 THR A O 1
ATOM 1993 N N . VAL A 1 261 ? -2.646 1.485 -26.438 1.00 63.34 261 VAL A N 1
ATOM 1994 C CA . VAL A 1 261 ? -3.528 1.446 -25.254 1.00 63.34 261 VAL A CA 1
ATOM 1995 C C . VAL A 1 261 ? -4.189 2.800 -24.990 1.00 63.34 261 VAL A C 1
ATOM 1997 O O . VAL A 1 261 ? -4.877 2.972 -23.984 1.00 63.34 261 VAL A O 1
ATOM 2000 N N . GLN A 1 262 ? -3.936 3.781 -25.855 1.00 66.56 262 GLN A N 1
ATOM 2001 C CA . GLN A 1 262 ? -4.440 5.139 -25.729 1.00 66.56 262 GLN A CA 1
ATOM 2002 C C . GLN A 1 262 ? -5.759 5.284 -26.485 1.00 66.56 262 GLN A C 1
ATOM 2004 O O . GLN A 1 262 ? -5.806 4.990 -27.669 1.00 66.56 262 GLN A O 1
ATOM 2009 N N . CYS A 1 263 ? -6.795 5.784 -25.809 1.00 66.50 263 CYS A N 1
ATOM 2010 C CA . CYS A 1 263 ? -8.085 6.107 -26.421 1.00 66.50 263 CYS A CA 1
ATOM 2011 C C . CYS A 1 263 ? -7.907 7.261 -27.413 1.00 66.50 263 CYS A C 1
ATOM 2013 O O . CYS A 1 263 ? -7.578 8.377 -26.985 1.00 66.50 263 CYS A O 1
ATOM 2015 N N . SER A 1 264 ? -8.073 6.999 -28.708 1.00 72.31 264 SER A N 1
ATOM 2016 C CA . SER A 1 264 ? -7.787 7.968 -29.763 1.00 72.31 264 SER A CA 1
ATOM 2017 C C . SER A 1 264 ? -8.820 7.904 -30.878 1.00 72.31 264 SER A C 1
ATOM 2019 O O . SER A 1 264 ? -8.707 7.164 -31.835 1.00 72.31 264 SER A O 1
ATOM 2021 N N . ALA A 1 265 ? -9.768 8.826 -30.794 1.00 74.94 265 ALA A N 1
ATOM 2022 C CA . ALA A 1 265 ? -10.747 9.114 -31.825 1.00 74.94 265 ALA A CA 1
ATOM 2023 C C . ALA A 1 265 ? -10.188 9.170 -33.271 1.00 74.94 265 ALA A C 1
ATOM 2025 O O . ALA A 1 265 ? -9.484 10.121 -33.619 1.00 74.94 265 ALA A O 1
ATOM 2026 N N . GLY A 1 266 ? -10.682 8.289 -34.142 1.00 65.12 266 GLY A N 1
ATOM 2027 C CA . GLY A 1 266 ? -10.454 8.265 -35.590 1.00 65.12 266 GLY A CA 1
ATOM 2028 C C . GLY A 1 266 ? -9.316 7.352 -36.054 1.00 65.12 266 GLY A C 1
ATOM 2029 O O . GLY A 1 266 ? -8.869 7.530 -37.186 1.00 65.12 266 GLY A O 1
ATOM 2030 N N . ASP A 1 267 ? -8.851 6.431 -35.206 1.00 62.03 267 ASP A N 1
ATOM 2031 C CA . ASP A 1 267 ? -7.789 5.459 -35.499 1.00 62.03 267 ASP A CA 1
ATOM 2032 C C . ASP A 1 267 ? -8.324 4.059 -35.886 1.00 62.03 267 ASP A C 1
ATOM 2034 O O . ASP A 1 267 ? -7.544 3.128 -36.108 1.00 62.03 267 ASP A O 1
ATOM 2038 N N . ASP A 1 268 ? -9.652 3.921 -36.013 1.00 63.00 268 ASP A N 1
ATOM 2039 C CA . ASP A 1 268 ? -10.369 2.679 -36.341 1.00 63.00 268 ASP A CA 1
ATOM 2040 C C . ASP A 1 268 ? -10.106 1.533 -35.333 1.00 63.00 268 ASP A C 1
ATOM 2042 O O . ASP A 1 268 ? -10.265 0.342 -35.652 1.00 63.00 268 ASP A O 1
ATOM 2046 N N . TYR A 1 269 ? -9.716 1.863 -34.098 1.00 62.91 269 TYR A N 1
ATOM 2047 C CA . TYR A 1 269 ? -9.428 0.910 -33.036 1.00 62.91 269 TYR A CA 1
ATOM 2048 C C . TYR A 1 269 ? -9.969 1.385 -31.685 1.00 62.91 269 TYR A C 1
ATOM 2050 O O . TYR A 1 269 ? -9.989 2.553 -31.354 1.00 62.91 269 TYR A O 1
ATOM 2058 N N . CYS A 1 270 ? -10.441 0.446 -30.867 1.00 64.81 270 CYS A N 1
ATOM 2059 C CA . CYS A 1 270 ? -10.952 0.756 -29.534 1.00 64.81 270 CYS A CA 1
ATOM 2060 C C . CYS A 1 270 ? -10.139 -0.022 -28.494 1.00 64.81 270 CYS A C 1
ATOM 2062 O O . CYS A 1 270 ? -10.379 -1.223 -28.309 1.00 64.81 270 CYS A O 1
ATOM 2064 N N . PRO A 1 271 ? -9.168 0.621 -27.821 1.00 60.03 271 PRO A N 1
ATOM 2065 C CA . PRO A 1 271 ? -8.390 -0.016 -26.768 1.00 60.03 271 PRO A CA 1
ATOM 2066 C C . PRO A 1 271 ? -9.231 -0.367 -25.528 1.00 60.03 271 PRO A C 1
ATOM 2068 O O . PRO A 1 271 ? -10.241 0.262 -25.212 1.00 60.03 271 PRO A O 1
ATOM 2071 N N . GLU A 1 272 ? -8.776 -1.364 -24.762 1.00 53.38 272 GLU A N 1
ATOM 2072 C CA . GLU A 1 272 ? -9.467 -1.838 -23.557 1.00 53.38 272 GLU A CA 1
ATOM 2073 C C . GLU A 1 272 ? -9.682 -0.716 -22.520 1.00 53.38 272 GLU A C 1
ATOM 2075 O O . GLU A 1 272 ? -8.738 -0.149 -21.964 1.00 53.38 272 GLU A O 1
ATOM 2080 N N . GLY A 1 273 ? -10.951 -0.455 -22.191 1.00 52.81 273 GLY A N 1
ATOM 2081 C CA . GLY A 1 273 ? -11.342 0.525 -21.173 1.00 52.81 273 GLY A CA 1
ATOM 2082 C C . GLY A 1 273 ? -11.612 1.930 -21.710 1.00 52.81 273 GLY A C 1
ATOM 2083 O O . GLY A 1 273 ? -11.953 2.798 -20.909 1.00 52.81 273 GLY A O 1
ATOM 2084 N N . CYS A 1 274 ? -11.510 2.135 -23.023 1.00 56.84 274 CYS A N 1
ATOM 2085 C CA . CYS A 1 274 ? -11.947 3.355 -23.684 1.00 56.84 274 CYS A CA 1
ATOM 2086 C C . CYS A 1 274 ? -13.473 3.387 -23.814 1.00 56.84 274 CYS A C 1
ATOM 2088 O O . CYS A 1 274 ? -14.136 2.367 -24.023 1.00 56.84 274 CYS A O 1
ATOM 2090 N N . THR A 1 275 ? -14.054 4.570 -23.632 1.00 62.28 275 THR A N 1
ATOM 2091 C CA . THR A 1 275 ? -15.492 4.790 -23.817 1.00 62.28 275 THR A CA 1
ATOM 2092 C C . THR A 1 275 ? -15.762 5.487 -25.142 1.00 62.28 275 THR A C 1
ATOM 2094 O O . THR A 1 275 ? -14.919 6.227 -25.634 1.00 62.28 275 THR A O 1
ATOM 2097 N N . ASN A 1 276 ? -16.985 5.367 -25.665 1.00 61.59 276 ASN A N 1
ATOM 2098 C CA . ASN A 1 276 ? -17.425 6.096 -26.863 1.00 61.59 276 ASN A CA 1
ATOM 2099 C C . ASN A 1 276 ? -17.309 7.633 -26.773 1.00 61.59 276 ASN A C 1
ATOM 2101 O O . ASN A 1 276 ? -17.472 8.328 -27.773 1.00 61.59 276 ASN A O 1
ATOM 2105 N N . VAL A 1 277 ? -17.126 8.172 -25.565 1.00 65.69 277 VAL A N 1
ATOM 2106 C CA . VAL A 1 277 ? -16.926 9.604 -25.314 1.00 65.69 277 VAL A CA 1
ATOM 2107 C C . VAL A 1 277 ? -15.460 9.999 -25.495 1.00 65.69 277 VAL A C 1
ATOM 2109 O O . VAL A 1 277 ? -15.181 11.115 -25.927 1.00 65.69 277 VAL A O 1
ATOM 2112 N N . GLU A 1 278 ? -14.539 9.105 -25.145 1.00 63.78 278 GLU A N 1
ATOM 2113 C CA . GLU A 1 278 ? -13.088 9.307 -25.251 1.00 63.78 278 GLU A CA 1
ATOM 2114 C C . GLU A 1 278 ? -12.565 8.879 -26.623 1.00 63.78 278 GLU A C 1
ATOM 2116 O O . GLU A 1 278 ? -11.631 9.480 -27.147 1.00 63.78 278 GLU A O 1
ATOM 2121 N N . ASP A 1 279 ? -13.210 7.876 -27.208 1.00 67.50 279 ASP A N 1
ATOM 2122 C CA . ASP A 1 279 ? -12.845 7.247 -28.461 1.00 67.50 279 ASP A CA 1
ATOM 2123 C C . ASP A 1 279 ? -14.121 6.822 -29.197 1.00 67.50 279 ASP A C 1
ATOM 2125 O O . ASP A 1 279 ? -14.820 5.892 -28.790 1.00 67.50 279 ASP A O 1
ATOM 2129 N N . TRP A 1 280 ? -14.492 7.553 -30.247 1.00 66.94 280 TRP A N 1
ATOM 2130 C CA . TRP A 1 280 ? -15.741 7.289 -30.967 1.00 66.94 280 TRP A CA 1
ATOM 2131 C C . TRP A 1 280 ? -15.665 6.029 -31.835 1.00 66.94 280 TRP A C 1
ATOM 2133 O O . TRP A 1 280 ? -16.725 5.518 -32.201 1.00 66.94 280 TRP A O 1
ATOM 2143 N N . ASP A 1 281 ? -14.474 5.463 -32.049 1.00 66.88 281 ASP A N 1
ATOM 2144 C CA . ASP A 1 281 ? -14.297 4.178 -32.733 1.00 66.88 281 ASP A CA 1
ATOM 2145 C C . ASP A 1 281 ? -14.756 3.009 -31.839 1.00 66.88 281 ASP A C 1
ATOM 2147 O O . ASP A 1 281 ? -15.124 1.932 -32.316 1.00 66.88 281 ASP A O 1
ATOM 2151 N N . CYS A 1 282 ? -14.903 3.253 -30.529 1.00 59.12 282 CYS A N 1
ATOM 2152 C CA . CYS A 1 282 ? -15.594 2.356 -29.601 1.00 59.12 282 CYS A CA 1
ATOM 2153 C C . CYS A 1 282 ? -17.118 2.285 -29.821 1.00 59.12 282 CYS A C 1
ATOM 2155 O O . CYS A 1 282 ? -17.793 1.439 -29.222 1.00 59.12 282 CYS A O 1
ATOM 2157 N N . PHE A 1 283 ? -17.696 3.151 -30.661 1.00 59.44 283 PHE A N 1
ATOM 2158 C CA . PHE A 1 283 ? -19.118 3.136 -30.988 1.00 59.44 283 PHE A CA 1
ATOM 2159 C C . PHE A 1 283 ? -19.362 2.672 -32.423 1.00 59.44 283 PHE A C 1
ATOM 2161 O O . PHE A 1 283 ? -19.301 3.448 -33.367 1.00 59.44 283 PHE A O 1
ATOM 2168 N N . VAL A 1 284 ? -19.783 1.416 -32.577 1.00 53.91 284 VAL A N 1
ATOM 2169 C CA . VAL A 1 284 ? -20.334 0.926 -33.849 1.00 53.91 284 VAL A CA 1
ATOM 2170 C C . VAL A 1 284 ? -21.855 0.867 -33.719 1.00 53.91 284 VAL A C 1
ATOM 2172 O O . VAL A 1 284 ? -22.381 0.030 -32.979 1.00 53.91 284 VAL A O 1
ATOM 2175 N N . GLY A 1 285 ? -22.579 1.754 -34.405 1.00 45.72 285 GLY A N 1
ATOM 2176 C CA . GLY A 1 285 ? -24.044 1.745 -34.405 1.00 45.72 285 GLY A CA 1
ATOM 2177 C C . GLY A 1 285 ? -24.604 0.416 -34.934 1.00 45.72 285 GLY A C 1
ATOM 2178 O O . GLY A 1 285 ? -24.056 -0.161 -35.868 1.00 45.72 285 GLY A O 1
ATOM 2179 N N . GLU A 1 286 ? -25.726 -0.067 -34.382 1.00 43.72 286 GLU A N 1
ATOM 2180 C CA . GLU A 1 286 ? -26.385 -1.333 -34.788 1.00 43.72 286 GLU A CA 1
ATOM 2181 C C . GLU A 1 286 ? -26.747 -1.409 -36.292 1.00 43.72 286 GLU A C 1
ATOM 2183 O O . GLU A 1 286 ? -27.095 -2.474 -36.801 1.00 43.72 286 GLU A O 1
ATOM 2188 N N . SER A 1 287 ? -26.669 -0.287 -37.011 1.00 42.25 287 SER A N 1
ATOM 2189 C CA . SER A 1 287 ? -26.968 -0.151 -38.437 1.00 42.25 287 SER A CA 1
ATOM 2190 C C . SER A 1 287 ? -25.745 -0.051 -39.358 1.00 42.25 287 SER A C 1
ATOM 2192 O O . SER A 1 287 ? -25.937 0.032 -40.572 1.00 42.25 287 SER A O 1
ATOM 2194 N N . GLU A 1 288 ? -24.515 -0.042 -38.837 1.00 45.62 288 GLU A N 1
ATOM 2195 C CA . GLU A 1 288 ? -23.313 0.108 -39.666 1.00 45.62 288 GLU A CA 1
ATOM 2196 C C . GLU A 1 288 ? -22.733 -1.255 -40.058 1.00 45.62 288 GLU A C 1
ATOM 2198 O O . GLU A 1 288 ? -22.162 -1.997 -39.261 1.00 45.62 288 GLU A O 1
ATOM 2203 N N . VAL A 1 289 ? -22.939 -1.611 -41.326 1.00 46.44 289 VAL A N 1
ATOM 2204 C CA . VAL A 1 289 ? -22.350 -2.791 -41.957 1.00 46.44 289 VAL A CA 1
ATOM 2205 C C . VAL A 1 289 ? -21.052 -2.355 -42.631 1.00 46.44 289 VAL A C 1
ATOM 2207 O O . VAL A 1 289 ? -21.113 -1.695 -43.661 1.00 46.44 289 VAL A O 1
ATOM 2210 N N . PHE A 1 290 ? -19.924 -2.751 -42.040 1.00 46.97 290 PHE A N 1
ATOM 2211 C CA . PHE A 1 290 ? -18.583 -2.906 -42.626 1.00 46.97 290 PHE A CA 1
ATOM 2212 C C . PHE A 1 290 ? -18.271 -2.059 -43.880 1.00 46.97 290 PHE A C 1
ATOM 2214 O O . PHE A 1 290 ? -18.643 -2.436 -44.999 1.00 46.97 290 PHE A O 1
ATOM 2221 N N . GLU A 1 291 ? -17.485 -0.987 -43.732 1.00 48.50 291 GLU A N 1
ATOM 2222 C CA . GLU A 1 291 ? -16.637 -0.531 -44.838 1.00 48.50 291 GLU A CA 1
ATOM 2223 C C . GLU A 1 291 ? -15.378 -1.406 -44.882 1.00 48.50 291 GLU A C 1
ATOM 2225 O O . GLU A 1 291 ? -14.859 -1.849 -43.865 1.00 48.50 291 GLU A O 1
ATOM 2230 N N . VAL A 1 292 ? -14.946 -1.777 -46.086 1.00 47.81 292 VAL A N 1
ATOM 2231 C CA . VAL A 1 292 ? -13.856 -2.739 -46.288 1.00 47.81 292 VAL A CA 1
ATOM 2232 C C . VAL A 1 292 ? -12.547 -2.148 -45.753 1.00 47.81 292 VAL A C 1
ATOM 2234 O O . VAL A 1 292 ? -11.973 -1.276 -46.396 1.00 47.81 292 VAL A O 1
ATOM 2237 N N . VAL A 1 293 ? -12.065 -2.662 -44.617 1.00 49.22 293 VAL A N 1
ATOM 2238 C CA . VAL A 1 293 ? -10.879 -2.154 -43.893 1.00 49.22 293 VAL A CA 1
ATOM 2239 C C . VAL A 1 293 ? -9.553 -2.586 -44.548 1.00 49.22 293 VAL A C 1
ATOM 2241 O O . VAL A 1 293 ? -8.479 -2.097 -44.216 1.00 49.22 293 VAL A O 1
ATOM 2244 N N . SER A 1 294 ? -9.587 -3.511 -45.516 1.00 48.88 294 SER A N 1
ATOM 2245 C CA . SER A 1 294 ? -8.391 -3.945 -46.248 1.00 48.88 294 SER A CA 1
ATOM 2246 C C . SER A 1 294 ? -8.695 -4.465 -47.652 1.00 48.88 294 SER A C 1
ATOM 2248 O O . SER A 1 294 ? -9.666 -5.187 -47.876 1.00 48.88 294 SER A O 1
ATOM 2250 N N . SER A 1 295 ? -7.782 -4.203 -48.595 1.00 47.06 295 SER A N 1
ATOM 2251 C CA . SER A 1 295 ? -7.807 -4.754 -49.962 1.00 47.06 295 SER A CA 1
ATOM 2252 C C . SER A 1 295 ? -7.770 -6.292 -50.039 1.00 47.06 295 SER A C 1
ATOM 2254 O O . SER A 1 295 ? -8.070 -6.855 -51.094 1.00 47.06 295 SER A O 1
ATOM 2256 N N . THR A 1 296 ? -7.427 -6.977 -48.940 1.00 47.38 296 THR A N 1
ATOM 2257 C CA . THR A 1 296 ? -7.402 -8.445 -48.834 1.00 47.38 296 THR A CA 1
ATOM 2258 C C . THR A 1 296 ? -8.645 -9.045 -48.174 1.00 47.38 296 THR A C 1
ATOM 2260 O O . THR A 1 296 ? -8.839 -10.260 -48.253 1.00 47.38 296 THR A O 1
ATOM 2263 N N . GLN A 1 297 ? -9.514 -8.237 -47.558 1.00 51.28 297 GLN A N 1
ATOM 2264 C CA . GLN A 1 297 ? -10.736 -8.729 -46.923 1.00 51.28 297 GLN A CA 1
ATOM 2265 C C . GLN A 1 297 ? -11.864 -8.897 -47.947 1.00 51.28 297 GLN A C 1
ATOM 2267 O O . GLN A 1 297 ? -12.196 -8.001 -48.724 1.00 51.28 297 GLN A O 1
ATOM 2272 N N . THR A 1 298 ? -12.492 -10.072 -47.936 1.00 57.22 298 THR A N 1
ATOM 2273 C CA . THR A 1 298 ? -13.744 -10.305 -48.666 1.00 57.22 298 THR A CA 1
ATOM 2274 C C . THR A 1 298 ? -14.929 -9.854 -47.808 1.00 57.22 298 THR A C 1
ATOM 2276 O O . THR A 1 298 ? -14.863 -9.899 -46.583 1.00 57.22 298 THR A O 1
ATOM 2279 N N . LYS A 1 299 ? -16.038 -9.430 -48.437 1.00 56.69 299 LYS A N 1
ATOM 2280 C CA . LYS A 1 299 ? -17.249 -8.927 -47.743 1.00 56.69 299 LYS A CA 1
ATOM 2281 C C . LYS A 1 299 ? -17.890 -9.914 -46.753 1.00 56.69 299 LYS A C 1
ATOM 2283 O O . LYS A 1 299 ? -18.784 -9.526 -46.011 1.00 56.69 299 LYS A O 1
ATOM 2288 N N . SER A 1 300 ? -17.488 -11.179 -46.779 1.00 59.84 300 SER A N 1
ATOM 2289 C CA . SER A 1 300 ? -18.025 -12.254 -45.952 1.00 59.84 300 SER A CA 1
ATOM 2290 C C . SER A 1 300 ? -16.879 -13.089 -45.412 1.00 59.84 300 SER A C 1
ATOM 2292 O O . SER A 1 300 ? -15.957 -13.410 -46.159 1.00 59.84 300 SER A O 1
ATOM 2294 N N . CYS A 1 301 ? -16.969 -13.492 -44.156 1.00 69.19 301 CYS A N 1
ATOM 2295 C CA . CYS A 1 301 ? -16.011 -14.401 -43.548 1.00 69.19 301 CYS A CA 1
ATOM 2296 C C . CYS A 1 301 ? -16.546 -15.839 -43.584 1.00 69.19 301 CYS A C 1
ATOM 2298 O O . CYS A 1 301 ? -17.755 -16.066 -43.566 1.00 69.19 301 CYS A O 1
ATOM 2300 N N . THR A 1 302 ? -15.654 -16.824 -43.698 1.00 73.06 302 THR A N 1
ATOM 2301 C CA . THR A 1 302 ? -16.033 -18.247 -43.823 1.00 73.06 302 THR A CA 1
ATOM 2302 C C . THR A 1 302 ? -15.757 -19.068 -42.573 1.00 73.06 302 THR A C 1
ATOM 2304 O O . THR A 1 302 ? -16.325 -20.150 -42.431 1.00 73.06 302 THR A O 1
ATOM 2307 N N . ILE A 1 303 ? -14.885 -18.586 -41.689 1.00 72.00 303 ILE A N 1
ATOM 2308 C CA . ILE A 1 303 ? -14.443 -19.309 -40.500 1.00 72.00 303 ILE A CA 1
ATOM 2309 C C . ILE A 1 303 ? -14.894 -18.520 -39.275 1.00 72.00 303 ILE A C 1
ATOM 2311 O O . ILE A 1 303 ? -14.371 -17.448 -38.995 1.00 72.00 303 ILE A O 1
ATOM 2315 N N . GLU A 1 304 ? -15.872 -19.054 -38.548 1.00 68.31 304 GLU A N 1
ATOM 2316 C CA . GLU A 1 304 ? -16.389 -18.429 -37.329 1.00 68.31 304 GLU A CA 1
ATOM 2317 C C . GLU A 1 304 ? -15.268 -18.252 -36.290 1.00 68.31 304 GLU A C 1
ATOM 2319 O O . GLU A 1 304 ? -14.522 -19.194 -36.014 1.00 68.31 304 GLU A O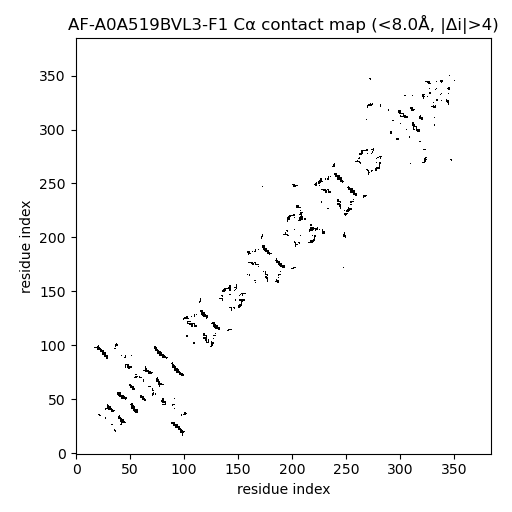 1
ATOM 2324 N N . GLY A 1 305 ? -15.146 -17.048 -35.722 1.00 57.34 305 GLY A N 1
ATOM 2325 C CA . GLY A 1 305 ? -14.098 -16.697 -34.758 1.00 57.34 305 GLY A CA 1
ATOM 2326 C C . GLY A 1 305 ? -12.724 -16.383 -35.363 1.00 57.34 305 GLY A C 1
ATOM 2327 O O . GLY A 1 305 ? -11.794 -16.096 -34.615 1.00 57.34 305 GLY A O 1
ATOM 2328 N N . GLU A 1 306 ? -12.566 -16.416 -36.691 1.00 66.38 306 GLU A N 1
ATOM 2329 C CA . GLU A 1 306 ? -11.339 -15.958 -37.356 1.00 66.38 306 GLU A CA 1
ATOM 2330 C C . GLU A 1 306 ? -11.116 -14.461 -37.107 1.00 66.38 306 GLU A C 1
ATOM 2332 O O . GLU A 1 306 ? -12.067 -13.683 -37.157 1.00 66.38 306 GLU A O 1
ATOM 2337 N N . ILE A 1 307 ? -9.866 -14.068 -36.846 1.00 61.78 307 ILE A N 1
ATOM 2338 C CA . ILE A 1 307 ? -9.465 -12.686 -36.565 1.00 61.78 307 ILE A CA 1
ATOM 2339 C C . ILE A 1 307 ? -8.558 -12.191 -37.689 1.00 61.78 307 ILE A C 1
ATOM 2341 O O . ILE A 1 307 ? -7.527 -12.805 -37.964 1.00 61.78 307 ILE A O 1
ATOM 2345 N N . VAL A 1 308 ? -8.921 -11.067 -38.308 1.00 61.44 308 VAL A N 1
ATOM 2346 C CA . VAL A 1 308 ? -8.138 -10.397 -39.358 1.00 61.44 308 VAL A CA 1
ATOM 2347 C C . VAL A 1 308 ? -8.288 -8.887 -39.193 1.00 61.44 308 VAL A C 1
ATOM 2349 O O . VAL A 1 308 ? -9.417 -8.409 -39.144 1.00 61.44 308 VAL A O 1
ATOM 2352 N N . ASN A 1 309 ? -7.178 -8.139 -39.140 1.00 56.22 309 ASN A N 1
ATOM 2353 C CA . ASN A 1 309 ? -7.138 -6.666 -39.074 1.00 56.22 309 ASN A CA 1
ATOM 2354 C C . ASN A 1 309 ? -8.222 -6.064 -38.158 1.00 56.22 309 ASN A C 1
ATOM 2356 O O . ASN A 1 309 ? -9.174 -5.465 -38.648 1.00 56.22 309 ASN A O 1
ATOM 2360 N N . ASN A 1 310 ? -8.112 -6.292 -36.844 1.00 53.59 310 ASN A N 1
ATOM 2361 C CA . ASN A 1 310 ? -9.010 -5.747 -35.809 1.00 53.59 310 ASN A CA 1
ATOM 2362 C C . ASN A 1 310 ? -10.499 -6.106 -35.972 1.00 53.59 310 ASN A C 1
ATOM 2364 O O . ASN A 1 310 ? -11.373 -5.524 -35.331 1.00 53.59 310 ASN A O 1
ATOM 2368 N N . THR A 1 311 ? -10.807 -7.111 -36.794 1.00 59.22 311 THR A N 1
ATOM 2369 C CA . THR A 1 311 ? -12.162 -7.619 -37.007 1.00 59.22 311 THR A CA 1
ATOM 2370 C C . THR A 1 311 ? -12.206 -9.121 -36.744 1.00 59.22 311 THR A C 1
ATOM 2372 O O . THR A 1 311 ? -11.217 -9.829 -36.944 1.00 59.22 311 THR A O 1
ATOM 2375 N N . PHE A 1 312 ? -13.342 -9.620 -36.267 1.00 65.19 312 PHE A N 1
ATOM 2376 C CA . PHE A 1 312 ? -13.593 -11.036 -36.043 1.00 65.19 312 PHE A CA 1
ATOM 2377 C C . PHE A 1 312 ? -14.808 -11.510 -36.840 1.00 65.19 312 PHE A C 1
ATOM 2379 O O . PHE A 1 312 ? -15.756 -10.759 -37.082 1.00 65.19 312 PHE A O 1
ATOM 2386 N N . CYS A 1 313 ? -14.779 -12.767 -37.266 1.00 63.03 313 CYS A N 1
ATOM 2387 C CA . CYS A 1 313 ? -15.876 -13.368 -38.005 1.00 63.03 313 CYS A CA 1
ATOM 2388 C C . CYS A 1 313 ? -16.990 -13.838 -37.068 1.00 63.03 313 CYS A C 1
ATOM 2390 O O . CYS A 1 313 ? -16.758 -14.714 -36.231 1.00 63.03 313 CYS A O 1
ATOM 2392 N N . GLN A 1 314 ? -18.204 -13.309 -37.250 1.00 60.16 314 GLN A N 1
ATOM 2393 C CA . GLN A 1 314 ? -19.394 -13.806 -36.565 1.00 60.16 314 GLN A CA 1
ATOM 2394 C C . GLN A 1 314 ? -20.590 -13.922 -37.512 1.00 60.16 314 GLN A C 1
ATOM 2396 O O . GLN A 1 314 ? -20.983 -12.953 -38.164 1.00 60.16 314 GLN A O 1
ATOM 2401 N N . ASN A 1 315 ? -21.220 -15.094 -37.554 1.00 65.25 315 ASN A N 1
ATOM 2402 C CA . ASN A 1 315 ? -22.331 -15.427 -38.447 1.00 65.25 315 ASN A CA 1
ATOM 2403 C C . ASN A 1 315 ? -22.029 -15.128 -39.930 1.00 65.25 315 ASN A C 1
ATOM 2405 O O . ASN A 1 315 ? -22.909 -14.698 -40.679 1.00 65.25 315 ASN A O 1
ATOM 2409 N N . GLY A 1 316 ? -20.781 -15.333 -40.358 1.00 63.62 316 GLY A N 1
ATOM 2410 C CA . GLY A 1 316 ? -20.351 -15.085 -41.738 1.00 63.62 316 GLY A CA 1
ATOM 2411 C C . GLY A 1 316 ? -20.175 -13.607 -42.120 1.00 63.62 316 GLY A C 1
ATOM 2412 O O . GLY A 1 316 ? -19.986 -13.296 -43.300 1.00 63.62 316 GLY A O 1
ATOM 2413 N N . ILE A 1 317 ? -20.213 -12.697 -41.142 1.00 63.44 317 ILE A N 1
ATOM 2414 C CA . ILE A 1 317 ? -19.992 -11.256 -41.308 1.00 63.44 317 ILE A CA 1
ATOM 2415 C C . ILE A 1 317 ? -18.797 -10.838 -40.441 1.00 63.44 317 ILE A C 1
ATOM 2417 O O . ILE A 1 317 ? -18.690 -11.250 -39.286 1.00 63.44 317 ILE A O 1
ATOM 2421 N N . TRP A 1 318 ? -17.898 -10.019 -40.989 1.00 61.09 318 TRP A N 1
ATOM 2422 C CA . TRP A 1 318 ? -16.826 -9.402 -40.210 1.00 61.09 318 TRP A CA 1
ATOM 2423 C C . TRP A 1 318 ? -17.397 -8.328 -39.279 1.00 61.09 318 TRP A C 1
ATOM 2425 O O . TRP A 1 318 ? -18.176 -7.475 -39.706 1.00 61.09 318 TRP A O 1
ATOM 2435 N N . LYS A 1 319 ? -17.011 -8.369 -38.006 1.00 57.78 319 LYS A N 1
ATOM 2436 C CA . LYS A 1 319 ? -17.365 -7.377 -36.988 1.00 57.78 319 LYS A CA 1
ATOM 2437 C C . LYS A 1 319 ? -16.097 -6.806 -36.372 1.00 57.78 319 LYS A C 1
ATOM 2439 O O . LYS A 1 319 ? -15.153 -7.557 -36.160 1.00 57.78 319 LYS A O 1
ATOM 2444 N N . TYR A 1 320 ? -16.066 -5.514 -36.062 1.00 58.94 320 TYR A N 1
ATOM 2445 C CA . TYR A 1 320 ? -14.945 -4.920 -35.327 1.00 58.94 320 TYR A CA 1
ATOM 2446 C C . TYR A 1 320 ? -14.792 -5.562 -33.947 1.00 58.94 320 TYR A C 1
ATOM 2448 O O . TYR A 1 320 ? -15.785 -5.893 -33.291 1.00 58.94 320 TYR A O 1
ATOM 2456 N N . GLN A 1 321 ? -13.548 -5.751 -33.512 1.00 52.41 321 GLN A N 1
ATOM 2457 C CA . GLN A 1 321 ? -13.242 -6.134 -32.141 1.00 52.41 321 GLN A CA 1
ATOM 2458 C C . GLN A 1 321 ? -13.625 -4.971 -31.221 1.00 52.41 321 GLN A C 1
ATOM 2460 O O . GLN A 1 321 ? -12.953 -3.948 -31.192 1.00 52.41 321 GLN A O 1
ATOM 2465 N N . ARG A 1 322 ? -14.738 -5.108 -30.496 1.00 52.62 322 ARG A N 1
ATOM 2466 C CA . ARG A 1 322 ? -15.095 -4.183 -29.416 1.00 52.62 322 ARG A CA 1
ATOM 2467 C C . ARG A 1 322 ? -14.311 -4.590 -28.176 1.00 52.62 322 ARG A C 1
ATOM 2469 O O . ARG A 1 322 ? -14.392 -5.755 -27.803 1.00 52.62 322 ARG A O 1
ATOM 2476 N N . ALA A 1 323 ? -13.608 -3.657 -27.543 1.00 45.62 323 ALA A N 1
ATOM 2477 C CA . ALA A 1 323 ? -13.079 -3.844 -26.199 1.00 45.62 323 ALA A CA 1
ATOM 2478 C C . ALA A 1 323 ? -13.664 -2.762 -25.286 1.00 45.62 323 ALA A C 1
ATOM 2480 O O . ALA A 1 323 ? -13.277 -1.601 -25.335 1.00 45.62 323 ALA A O 1
ATOM 2481 N N . GLY A 1 324 ? -14.606 -3.156 -24.428 1.00 42.00 324 GLY A N 1
ATOM 2482 C CA . GLY A 1 324 ? -15.160 -2.274 -23.402 1.00 42.00 324 GLY A CA 1
ATOM 2483 C C . GLY A 1 324 ? -16.578 -1.776 -23.691 1.00 42.00 324 GLY A C 1
ATOM 2484 O O . GLY A 1 324 ? -16.929 -1.354 -24.787 1.00 42.00 324 GLY A O 1
ATOM 2485 N N . SER A 1 325 ? -17.407 -1.827 -22.644 1.00 39.56 325 SER A N 1
ATOM 2486 C CA . SER A 1 325 ? -18.821 -1.412 -22.555 1.00 39.56 325 SER A CA 1
ATOM 2487 C C . SER A 1 325 ? -19.904 -2.305 -23.189 1.00 39.56 325 SER A C 1
ATOM 2489 O O . SER A 1 325 ? -21.077 -2.121 -22.861 1.00 39.56 325 SER A O 1
ATOM 2491 N N . ALA A 1 326 ? -19.565 -3.313 -23.999 1.00 46.78 326 ALA A N 1
ATOM 2492 C CA . ALA A 1 326 ? -20.562 -4.220 -24.581 1.00 46.78 326 ALA A CA 1
ATOM 2493 C C . ALA A 1 326 ? -20.945 -5.397 -23.654 1.00 46.78 326 ALA A C 1
ATOM 2495 O O . ALA A 1 326 ? -20.214 -5.791 -22.742 1.00 46.78 326 ALA A O 1
ATOM 2496 N N . SER A 1 327 ? -22.130 -5.970 -23.888 1.00 51.88 327 SER A N 1
ATOM 2497 C CA . SER A 1 327 ? -22.562 -7.223 -23.251 1.00 51.88 327 SER A CA 1
ATOM 2498 C C . SER A 1 327 ? -21.672 -8.397 -23.698 1.00 51.88 327 SER A C 1
ATOM 2500 O O . SER A 1 327 ? -21.240 -8.434 -24.849 1.00 51.88 327 SER A O 1
ATOM 2502 N N . CYS A 1 328 ? -21.436 -9.397 -22.835 1.00 53.75 328 CYS A N 1
ATOM 2503 C CA . CYS A 1 328 ? -20.560 -10.548 -23.136 1.00 53.75 328 CYS A CA 1
ATOM 2504 C C . CYS A 1 328 ? -20.952 -11.339 -24.403 1.00 53.75 328 CYS A C 1
ATOM 2506 O O . CYS A 1 328 ? -20.149 -12.100 -24.938 1.00 53.75 328 CYS A O 1
ATOM 2508 N N . SER A 1 329 ? -22.184 -11.202 -24.897 1.00 52.19 329 SER A N 1
ATOM 2509 C CA . SER A 1 329 ? -22.632 -11.824 -26.149 1.00 52.19 329 SER A CA 1
ATOM 2510 C C . SER A 1 329 ? -22.066 -11.169 -27.415 1.00 52.19 329 SER A C 1
ATOM 2512 O O . SER A 1 329 ? -22.085 -11.796 -28.473 1.00 52.19 329 SER A O 1
ATOM 2514 N N . GLU A 1 330 ? -21.569 -9.937 -27.319 1.00 50.59 330 GLU A N 1
ATOM 2515 C CA . GLU A 1 330 ? -21.143 -9.109 -28.457 1.00 50.59 330 GLU A CA 1
ATOM 2516 C C . GLU A 1 330 ? -19.625 -8.898 -28.525 1.00 50.59 330 GLU A C 1
ATOM 2518 O O . GLU A 1 330 ? -19.126 -8.388 -29.526 1.00 50.59 330 GLU A O 1
ATOM 2523 N N . ASP A 1 331 ? -18.904 -9.320 -27.486 1.00 54.72 331 ASP A N 1
ATOM 2524 C CA . ASP A 1 331 ? -17.469 -9.110 -27.301 1.00 54.72 331 ASP A CA 1
ATOM 2525 C C . ASP A 1 331 ? -16.724 -10.462 -27.323 1.00 54.72 331 ASP A C 1
ATOM 2527 O O . ASP A 1 331 ? -16.920 -11.324 -26.460 1.00 54.72 331 ASP A O 1
ATOM 2531 N N . TYR A 1 332 ? -15.880 -10.664 -28.343 1.00 50.16 332 TYR A N 1
ATOM 2532 C CA . TYR A 1 332 ? -15.065 -11.877 -28.510 1.00 50.16 332 TYR A CA 1
ATOM 2533 C C . TYR A 1 332 ? -14.012 -12.026 -27.393 1.00 50.16 332 TYR A C 1
ATOM 2535 O O . TYR A 1 332 ? -13.764 -13.142 -26.928 1.00 50.16 332 TYR A O 1
ATOM 2543 N N . GLN A 1 333 ? -13.463 -10.896 -26.921 1.00 48.34 333 GLN A N 1
ATOM 2544 C CA . GLN A 1 333 ? -12.644 -10.734 -25.711 1.00 48.34 333 GLN A CA 1
ATOM 2545 C C . GLN A 1 333 ? -13.244 -11.528 -24.541 1.00 48.34 333 GLN A C 1
ATOM 2547 O O . GLN A 1 333 ? -12.664 -12.465 -23.981 1.00 48.34 333 GLN A O 1
ATOM 2552 N N . CYS A 1 334 ? -14.499 -11.196 -24.247 1.00 51.34 334 CYS A N 1
ATOM 2553 C CA . CYS A 1 334 ? -15.238 -11.711 -23.099 1.00 51.34 334 CYS A CA 1
ATOM 2554 C C . CYS A 1 334 ? -15.701 -13.171 -23.265 1.00 51.34 334 CYS A C 1
ATOM 2556 O O . CYS A 1 334 ? -15.722 -13.919 -22.281 1.00 51.34 334 CYS A O 1
ATOM 2558 N N . GLN A 1 335 ? -15.980 -13.630 -24.492 1.00 45.16 335 GLN A N 1
ATOM 2559 C CA . GLN A 1 335 ? -16.349 -15.031 -24.763 1.00 45.16 335 GLN A CA 1
ATOM 2560 C C . GLN A 1 335 ? -15.221 -16.035 -24.482 1.00 45.16 335 GLN A C 1
ATOM 2562 O O . GLN A 1 335 ? -15.501 -17.202 -24.204 1.00 45.16 335 GLN A O 1
ATOM 2567 N N . THR A 1 336 ? -13.957 -15.599 -24.499 1.00 42.22 336 THR A N 1
ATOM 2568 C CA . THR A 1 336 ? -12.803 -16.480 -24.244 1.00 42.22 336 THR A CA 1
ATOM 2569 C C . THR A 1 336 ? -12.458 -16.679 -22.758 1.00 42.22 336 THR A C 1
ATOM 2571 O O . THR A 1 336 ? -11.531 -17.430 -22.456 1.00 42.22 336 THR A O 1
ATOM 2574 N N . GLY A 1 337 ? -13.250 -16.129 -21.819 1.00 43.66 337 GLY A N 1
ATOM 2575 C CA . GLY A 1 337 ? -13.223 -16.561 -20.408 1.00 43.66 337 GLY A CA 1
ATOM 2576 C C . GLY A 1 337 ? -13.339 -15.480 -19.328 1.00 43.66 337 GLY A C 1
ATOM 2577 O O . GLY A 1 337 ? -13.007 -15.759 -18.178 1.00 43.66 337 GLY A O 1
ATOM 2578 N N . VAL A 1 338 ? -13.784 -14.262 -19.652 1.00 52.59 338 VAL A N 1
ATOM 2579 C CA . VAL A 1 338 ? -13.674 -13.099 -18.748 1.00 52.59 338 VAL A CA 1
ATOM 2580 C C . VAL A 1 338 ? -15.030 -12.381 -18.626 1.00 52.59 338 VAL A C 1
ATOM 2582 O O . VAL A 1 338 ? -15.192 -11.227 -19.013 1.00 52.59 338 VAL A O 1
ATOM 2585 N N . CYS A 1 339 ? -16.037 -13.081 -18.091 1.00 55.44 339 CYS A N 1
ATOM 2586 C CA . CYS A 1 339 ? -17.384 -12.540 -17.855 1.00 55.44 339 CYS A CA 1
ATOM 2587 C C . CYS A 1 339 ? -17.755 -12.573 -16.370 1.00 55.44 339 CYS A C 1
ATOM 2589 O O . CYS A 1 339 ? -17.497 -13.560 -15.678 1.00 55.44 339 CYS A O 1
ATOM 2591 N N . ARG A 1 340 ? -18.440 -11.526 -15.892 1.00 56.91 340 ARG A N 1
ATOM 2592 C CA . ARG A 1 340 ? -19.190 -11.595 -14.627 1.00 56.91 340 ARG A CA 1
ATOM 2593 C C . ARG A 1 340 ? -20.398 -12.521 -14.798 1.00 56.91 340 ARG A C 1
ATOM 2595 O O . ARG A 1 340 ? -20.951 -12.621 -15.892 1.00 56.91 340 ARG A O 1
ATOM 2602 N N . GLU A 1 341 ? -20.886 -13.112 -13.703 1.00 53.03 341 GLU A N 1
ATOM 2603 C CA . GLU A 1 341 ? -22.112 -13.939 -13.699 1.00 53.03 341 GLU A CA 1
ATOM 2604 C C . GLU A 1 341 ? -23.344 -13.202 -14.267 1.00 53.03 341 GLU A C 1
ATOM 2606 O O . GLU A 1 341 ? -24.277 -13.832 -14.759 1.00 53.03 341 GLU A O 1
ATOM 2611 N N . ALA A 1 342 ? -23.329 -11.865 -14.257 1.00 51.28 342 ALA A N 1
ATOM 2612 C CA . ALA A 1 342 ? -24.380 -11.006 -14.803 1.00 51.28 342 ALA A CA 1
ATOM 2613 C C . ALA A 1 342 ? -24.304 -10.770 -16.331 1.00 51.28 342 ALA A C 1
ATOM 2615 O O . ALA A 1 342 ? -25.126 -10.027 -16.862 1.00 51.28 342 ALA A O 1
ATOM 2616 N N . GLY A 1 343 ? -23.340 -11.362 -17.050 1.00 53.00 343 GLY A N 1
ATOM 2617 C CA . GLY A 1 343 ? -23.220 -11.231 -18.512 1.00 53.00 343 GLY A CA 1
ATOM 2618 C C . GLY A 1 343 ? -22.575 -9.927 -19.002 1.00 53.00 343 GLY A C 1
ATOM 2619 O O . GLY A 1 343 ? -22.640 -9.619 -20.193 1.00 53.00 343 GLY A O 1
ATOM 2620 N N . SER A 1 344 ? -21.944 -9.168 -18.105 1.00 55.50 344 SER A N 1
ATOM 2621 C CA . SER A 1 344 ? -21.099 -8.015 -18.431 1.00 55.50 344 SER A CA 1
ATOM 2622 C C . SER A 1 344 ? -19.618 -8.403 -18.404 1.00 55.50 344 SER A C 1
ATOM 2624 O O . SER A 1 344 ? -19.209 -9.225 -17.576 1.00 55.50 344 SER A O 1
ATOM 2626 N N . CYS A 1 345 ? -18.809 -7.768 -19.247 1.00 57.12 345 CYS A N 1
ATOM 2627 C CA . CYS A 1 345 ? -17.354 -7.899 -19.208 1.00 57.12 345 CYS A CA 1
ATOM 2628 C C . CYS A 1 345 ? -16.780 -7.411 -17.861 1.00 57.12 345 CYS A C 1
ATOM 2630 O O . CYS A 1 345 ? -17.367 -6.540 -17.206 1.00 57.12 345 CYS A O 1
ATOM 2632 N N . LEU A 1 346 ? -15.670 -8.011 -17.410 1.00 53.94 346 LEU A N 1
ATOM 2633 C CA . LEU A 1 346 ? -14.978 -7.587 -16.183 1.00 53.94 346 LEU A CA 1
ATOM 2634 C C . LEU A 1 346 ? -14.352 -6.197 -16.375 1.00 53.94 346 LEU A C 1
ATOM 2636 O O . LEU A 1 346 ? -13.883 -5.860 -17.458 1.00 53.94 346 LEU A O 1
ATOM 2640 N N . ALA A 1 347 ? -14.347 -5.385 -15.317 1.00 53.34 347 ALA A N 1
ATOM 2641 C CA . ALA A 1 347 ? -13.740 -4.057 -15.358 1.00 53.34 347 ALA A CA 1
ATOM 2642 C C . ALA A 1 347 ? -12.203 -4.134 -15.247 1.00 53.34 347 ALA A C 1
ATOM 2644 O O . ALA A 1 347 ? -11.662 -5.063 -14.642 1.00 53.34 347 ALA A O 1
ATOM 2645 N N . LYS A 1 348 ? -11.505 -3.103 -15.748 1.00 45.66 348 LYS A N 1
ATOM 2646 C CA . LYS A 1 348 ? -10.032 -2.943 -15.725 1.00 45.66 348 LYS A CA 1
ATOM 2647 C C . LYS A 1 348 ? -9.386 -3.273 -14.370 1.00 45.66 348 LYS A C 1
ATOM 2649 O O . LYS A 1 348 ? -8.331 -3.902 -14.301 1.00 45.66 348 LYS A O 1
ATOM 2654 N N . GLU A 1 349 ? -10.029 -2.872 -13.278 1.00 54.28 349 GLU A N 1
ATOM 2655 C CA . GLU A 1 349 ? -9.544 -3.098 -11.913 1.00 54.28 349 GLU A CA 1
ATOM 2656 C C . GLU A 1 349 ? -9.623 -4.578 -11.493 1.00 54.28 349 GLU A C 1
ATOM 2658 O O . GLU A 1 349 ? -8.720 -5.102 -10.841 1.00 54.28 349 GLU A O 1
ATOM 2663 N N . GLU A 1 350 ? -10.655 -5.296 -11.937 1.00 56.69 350 GLU A N 1
ATOM 2664 C CA . GLU A 1 350 ? -10.858 -6.713 -11.622 1.00 56.69 350 GLU A CA 1
ATOM 2665 C C . GLU A 1 350 ? -9.914 -7.617 -12.417 1.00 56.69 350 GLU A C 1
ATOM 2667 O O . GLU A 1 350 ? -9.367 -8.568 -11.860 1.00 56.69 350 GLU A O 1
ATOM 2672 N N . ILE A 1 351 ? -9.656 -7.290 -13.687 1.00 53.38 351 ILE A N 1
ATOM 2673 C CA . ILE A 1 351 ? -8.693 -8.014 -14.532 1.00 53.38 351 ILE A CA 1
ATOM 2674 C C . ILE A 1 351 ? -7.268 -7.823 -13.996 1.00 53.38 351 ILE A C 1
ATOM 2676 O O . ILE A 1 351 ? -6.515 -8.792 -13.871 1.00 53.38 351 ILE A O 1
ATOM 2680 N N . SER A 1 352 ? -6.907 -6.593 -13.612 1.00 50.62 352 SER A N 1
ATOM 2681 C CA . SER A 1 352 ? -5.619 -6.293 -12.971 1.00 50.62 352 SER A CA 1
ATOM 2682 C C . SER A 1 352 ? -5.438 -7.084 -11.669 1.00 50.62 352 SER A C 1
ATOM 2684 O O . SER A 1 352 ? -4.395 -7.709 -11.456 1.00 50.62 352 SER A O 1
ATOM 2686 N N . ASN A 1 353 ? -6.480 -7.164 -10.837 1.00 59.12 353 ASN A N 1
ATOM 2687 C CA . ASN A 1 353 ? -6.453 -7.941 -9.597 1.00 59.12 353 ASN A CA 1
ATOM 2688 C C . ASN A 1 353 ? -6.370 -9.460 -9.835 1.00 59.12 353 ASN A C 1
ATOM 2690 O O . ASN A 1 353 ? -5.631 -10.155 -9.130 1.00 59.12 353 ASN A O 1
ATOM 2694 N N . GLN A 1 354 ? -7.054 -9.990 -10.853 1.00 57.16 354 GLN A N 1
ATOM 2695 C CA . GLN A 1 354 ? -6.939 -11.402 -11.233 1.00 57.16 354 GLN A CA 1
ATOM 2696 C C . GLN A 1 354 ? -5.546 -11.745 -11.778 1.00 57.16 354 GLN A C 1
ATOM 2698 O O . GLN A 1 354 ? -4.976 -12.764 -11.384 1.00 57.16 354 GLN A O 1
ATOM 2703 N N . ARG A 1 355 ? -4.950 -10.883 -12.615 1.00 52.34 355 ARG A N 1
ATOM 2704 C CA . ARG A 1 355 ? -3.575 -11.065 -13.117 1.00 52.34 355 ARG A CA 1
ATOM 2705 C C . ARG A 1 355 ? -2.545 -10.999 -11.992 1.00 52.34 355 ARG A C 1
ATOM 2707 O O . ARG A 1 355 ? -1.669 -11.860 -11.941 1.00 52.34 355 ARG A O 1
ATOM 2714 N N . LYS A 1 356 ? -2.684 -10.055 -11.051 1.00 59.91 356 LYS A N 1
ATOM 2715 C CA . LYS A 1 356 ? -1.847 -10.004 -9.839 1.00 59.91 356 LYS A CA 1
ATOM 2716 C C . LYS A 1 356 ? -1.949 -11.306 -9.050 1.00 59.91 356 LYS A C 1
ATOM 2718 O O . LYS A 1 356 ? -0.929 -11.900 -8.730 1.00 59.91 356 LYS A O 1
ATOM 2723 N N . THR A 1 357 ? -3.163 -11.811 -8.840 1.00 57.84 357 THR A N 1
ATOM 2724 C CA . THR A 1 357 ? -3.391 -13.059 -8.097 1.00 57.84 357 THR A CA 1
ATOM 2725 C C . THR A 1 357 ? -2.781 -14.273 -8.810 1.00 57.84 357 THR A C 1
ATOM 2727 O O . THR A 1 357 ? -2.165 -15.121 -8.162 1.00 57.84 357 THR A O 1
ATOM 2730 N N . LEU A 1 358 ? -2.881 -14.346 -10.143 1.00 53.16 358 LEU A N 1
ATOM 2731 C CA . LEU A 1 358 ? -2.264 -15.409 -10.941 1.00 53.16 358 LEU A CA 1
ATOM 2732 C C . LEU A 1 358 ? -0.731 -15.377 -10.832 1.00 53.16 358 LEU A C 1
ATOM 2734 O O . LEU A 1 358 ? -0.123 -16.404 -10.528 1.00 53.16 358 LEU A O 1
ATOM 2738 N N . ILE A 1 359 ? -0.113 -14.205 -11.006 1.00 60.38 359 ILE A N 1
ATOM 2739 C CA . ILE A 1 359 ? 1.343 -14.028 -10.897 1.00 60.38 359 ILE A CA 1
ATOM 2740 C C . ILE A 1 359 ? 1.814 -14.380 -9.480 1.00 60.38 359 ILE A C 1
ATOM 2742 O O . ILE A 1 359 ? 2.740 -15.175 -9.326 1.00 60.38 359 ILE A O 1
ATOM 2746 N N . THR A 1 360 ? 1.129 -13.894 -8.440 1.00 64.44 360 THR A N 1
ATOM 2747 C CA . THR A 1 360 ? 1.435 -14.242 -7.045 1.00 64.44 360 THR A CA 1
ATOM 2748 C C . THR A 1 360 ? 1.337 -15.752 -6.808 1.00 64.44 360 THR A C 1
ATOM 2750 O O . THR A 1 360 ? 2.219 -16.334 -6.178 1.00 64.44 360 THR A O 1
ATOM 2753 N N . SER A 1 361 ? 0.324 -16.425 -7.364 1.00 64.56 361 SER A N 1
ATOM 2754 C CA . SER A 1 361 ? 0.175 -17.880 -7.227 1.00 64.56 361 SER A CA 1
ATOM 2755 C C . SER A 1 361 ? 1.291 -18.671 -7.928 1.00 64.56 361 SER A C 1
ATOM 2757 O O . SER A 1 361 ? 1.779 -19.660 -7.377 1.00 64.56 361 SER A O 1
ATOM 2759 N N . MET A 1 362 ? 1.758 -18.211 -9.095 1.00 69.00 362 MET A N 1
ATOM 2760 C CA . MET A 1 362 ? 2.883 -18.815 -9.818 1.00 69.00 362 MET A CA 1
ATOM 2761 C C . MET A 1 362 ? 4.208 -18.625 -9.072 1.00 69.00 362 MET A C 1
ATOM 2763 O O . MET A 1 362 ? 4.991 -19.572 -8.971 1.00 69.00 362 MET A O 1
ATOM 2767 N N . VAL A 1 363 ? 4.438 -17.442 -8.494 1.00 75.75 363 VAL A N 1
ATOM 2768 C CA . VAL A 1 363 ? 5.627 -17.150 -7.676 1.00 75.75 363 VAL A CA 1
ATOM 2769 C C . VAL A 1 363 ? 5.657 -18.030 -6.424 1.00 75.75 363 VAL A C 1
ATOM 2771 O O . VAL A 1 363 ? 6.680 -18.651 -6.137 1.00 75.75 363 VAL A O 1
ATOM 2774 N N . ILE A 1 364 ? 4.527 -18.170 -5.721 1.00 80.62 364 ILE A N 1
ATOM 2775 C CA . ILE A 1 364 ? 4.419 -19.048 -4.544 1.00 80.62 364 ILE A CA 1
ATOM 2776 C C . ILE A 1 364 ? 4.678 -20.512 -4.928 1.00 80.62 364 ILE A C 1
ATOM 2778 O O . ILE A 1 364 ? 5.427 -21.209 -4.241 1.00 80.62 364 ILE A O 1
ATOM 2782 N N . ALA A 1 365 ? 4.110 -20.987 -6.041 1.00 82.19 365 ALA A N 1
ATOM 2783 C CA . ALA A 1 365 ? 4.341 -22.348 -6.521 1.00 82.19 365 ALA A CA 1
ATOM 2784 C C . ALA A 1 365 ? 5.819 -22.597 -6.881 1.00 82.19 365 ALA A C 1
ATOM 2786 O O . ALA A 1 365 ? 6.376 -23.637 -6.517 1.00 82.19 365 ALA A O 1
ATOM 2787 N N . GLY A 1 366 ? 6.474 -21.632 -7.536 1.00 83.50 366 GLY A N 1
ATOM 2788 C CA . GLY A 1 366 ? 7.906 -21.684 -7.840 1.00 83.50 366 GLY A CA 1
ATOM 2789 C C . GLY A 1 366 ? 8.773 -21.727 -6.579 1.00 83.50 366 GLY A C 1
ATOM 2790 O O . GLY A 1 366 ? 9.676 -22.560 -6.470 1.00 83.50 366 GLY A O 1
ATOM 2791 N N . PHE A 1 367 ? 8.451 -20.900 -5.583 1.00 84.62 367 PHE A N 1
ATOM 2792 C CA . PHE A 1 367 ? 9.164 -20.864 -4.307 1.00 84.62 367 PHE A CA 1
ATOM 2793 C C . PHE A 1 367 ? 9.039 -22.186 -3.532 1.00 84.62 367 PHE A C 1
ATOM 2795 O O . PHE A 1 367 ? 10.032 -22.721 -3.034 1.00 84.62 367 PHE A O 1
ATOM 2802 N N . LEU A 1 368 ? 7.844 -22.783 -3.501 1.00 87.31 368 LEU A N 1
ATOM 2803 C CA . LEU A 1 368 ? 7.623 -24.090 -2.875 1.00 87.31 368 LEU A CA 1
ATOM 2804 C C . LEU A 1 368 ? 8.383 -25.222 -3.586 1.00 87.31 368 LEU A C 1
ATOM 2806 O O . LEU A 1 368 ? 8.913 -26.116 -2.921 1.00 87.31 368 LEU A O 1
ATOM 2810 N N . ALA A 1 369 ? 8.494 -25.180 -4.917 1.00 86.44 369 ALA A N 1
ATOM 2811 C CA . ALA A 1 369 ? 9.285 -26.149 -5.677 1.00 86.44 369 ALA A CA 1
ATOM 2812 C C . ALA A 1 369 ? 10.794 -26.031 -5.385 1.00 86.44 369 ALA A C 1
ATOM 2814 O O . ALA A 1 369 ? 11.483 -27.047 -5.237 1.00 86.44 369 ALA A O 1
ATOM 2815 N N . LEU A 1 370 ? 11.310 -24.807 -5.239 1.00 86.06 370 LEU A N 1
ATOM 2816 C CA . LEU A 1 370 ? 12.702 -24.555 -4.849 1.00 86.06 370 LEU A CA 1
ATOM 2817 C C . LEU A 1 370 ? 12.993 -25.025 -3.418 1.00 86.06 370 LEU A C 1
ATOM 2819 O O . LEU A 1 370 ? 13.994 -25.701 -3.183 1.00 86.06 370 LEU A O 1
ATOM 2823 N N . ILE A 1 371 ? 12.087 -24.769 -2.469 1.00 89.06 371 ILE A N 1
ATOM 2824 C CA . ILE A 1 371 ? 12.215 -25.296 -1.102 1.00 89.06 371 ILE A CA 1
ATOM 2825 C C . ILE A 1 371 ? 12.198 -26.827 -1.114 1.00 89.06 371 ILE A C 1
ATOM 2827 O O . ILE A 1 371 ? 13.047 -27.461 -0.486 1.00 89.06 371 ILE A O 1
ATOM 2831 N N . GLY A 1 372 ? 11.266 -27.439 -1.846 1.00 89.44 372 GLY A N 1
ATOM 2832 C CA . GLY A 1 372 ? 11.167 -28.894 -1.941 1.00 89.44 372 GLY A CA 1
ATOM 2833 C C . GLY A 1 372 ? 12.434 -29.536 -2.515 1.00 89.44 372 GLY A C 1
ATOM 2834 O O . GLY A 1 372 ? 12.937 -30.521 -1.968 1.00 89.44 372 GLY A O 1
ATOM 2835 N N . THR A 1 373 ? 12.996 -28.959 -3.579 1.00 87.06 373 THR A N 1
ATOM 2836 C CA . THR A 1 373 ? 14.246 -29.445 -4.187 1.00 87.06 373 THR A CA 1
ATOM 2837 C C . THR A 1 373 ? 15.457 -29.234 -3.278 1.00 87.06 373 THR A C 1
ATOM 2839 O O . THR A 1 373 ? 16.288 -30.139 -3.158 1.00 87.06 373 THR A O 1
ATOM 2842 N N . TYR A 1 374 ? 15.531 -28.109 -2.565 1.00 84.69 374 TYR A N 1
ATOM 2843 C CA . TYR A 1 374 ? 16.580 -27.843 -1.579 1.00 84.69 374 TYR A CA 1
ATOM 2844 C C . TYR A 1 374 ? 16.529 -28.816 -0.391 1.00 84.69 374 TYR A C 1
ATOM 2846 O O . TYR A 1 374 ? 17.545 -29.410 -0.020 1.00 84.69 374 TYR A O 1
ATOM 2854 N N . LEU A 1 375 ? 15.340 -29.064 0.164 1.00 87.81 375 LEU A N 1
ATOM 2855 C CA . LEU A 1 375 ? 15.147 -30.045 1.234 1.00 87.81 375 LEU A CA 1
ATOM 2856 C C . LEU A 1 375 ? 15.506 -31.463 0.772 1.00 87.81 375 LEU A C 1
ATOM 2858 O O . LEU A 1 375 ? 16.169 -32.199 1.506 1.00 87.81 375 LEU A O 1
ATOM 2862 N N . PHE A 1 376 ? 15.139 -31.839 -0.456 1.00 87.25 376 PHE A N 1
ATOM 2863 C CA . PHE A 1 376 ? 15.530 -33.119 -1.048 1.00 87.25 376 PHE A CA 1
ATOM 2864 C C . PHE A 1 376 ? 17.055 -33.248 -1.199 1.00 87.25 376 PHE A C 1
ATOM 2866 O O . PHE A 1 376 ? 17.631 -34.291 -0.875 1.00 87.25 376 PHE A O 1
ATOM 2873 N N . TYR A 1 377 ? 17.727 -32.182 -1.641 1.00 84.81 377 TYR A N 1
ATOM 2874 C CA . TYR A 1 377 ? 19.184 -32.129 -1.742 1.00 84.81 377 TYR A CA 1
ATOM 2875 C C . TYR A 1 377 ? 19.865 -32.315 -0.377 1.00 84.81 377 TYR A C 1
ATOM 2877 O O . TYR A 1 377 ? 20.747 -33.171 -0.242 1.00 84.81 377 TYR A O 1
ATOM 2885 N N . LEU A 1 378 ? 19.406 -31.598 0.656 1.00 81.69 378 LEU A N 1
ATOM 2886 C CA . LEU A 1 378 ? 19.906 -31.741 2.027 1.00 81.69 378 LEU A CA 1
ATOM 2887 C C . LEU A 1 378 ? 19.709 -33.162 2.572 1.00 81.69 378 LEU A C 1
ATOM 2889 O O . LEU A 1 378 ? 20.623 -33.729 3.177 1.00 81.69 378 LEU A O 1
ATOM 2893 N N . PHE A 1 379 ? 18.549 -33.773 2.316 1.00 83.19 379 PHE A N 1
ATOM 2894 C CA . PHE A 1 379 ? 18.270 -35.146 2.741 1.00 83.19 379 PHE A CA 1
ATOM 2895 C C . PHE A 1 379 ? 19.214 -36.153 2.068 1.00 83.19 379 PHE A C 1
ATOM 2897 O O . PHE A 1 379 ? 19.716 -37.081 2.707 1.00 83.19 379 PHE A O 1
ATOM 2904 N N . ARG A 1 380 ? 19.522 -35.944 0.781 1.00 79.00 380 ARG A N 1
ATOM 2905 C CA . ARG A 1 380 ? 20.435 -36.807 0.025 1.00 79.00 380 ARG A CA 1
ATOM 2906 C C . ARG A 1 380 ? 21.875 -36.712 0.529 1.00 79.00 380 ARG A C 1
ATOM 2908 O O . ARG A 1 380 ? 22.534 -37.747 0.627 1.00 79.00 380 ARG A O 1
ATOM 2915 N N . ILE A 1 381 ? 22.352 -35.514 0.877 1.00 76.50 381 ILE A N 1
ATOM 2916 C CA . ILE A 1 381 ? 23.683 -35.319 1.480 1.00 76.50 381 ILE A CA 1
ATOM 2917 C C . ILE A 1 381 ? 23.773 -36.035 2.826 1.00 76.50 381 ILE A C 1
ATOM 2919 O O . ILE A 1 381 ? 24.738 -36.755 3.070 1.00 76.50 381 ILE A O 1
ATOM 2923 N N . LYS A 1 382 ? 22.740 -35.910 3.664 1.00 68.06 382 LYS A N 1
ATOM 2924 C CA . LYS A 1 382 ? 22.706 -36.543 4.987 1.00 68.06 382 LYS A CA 1
ATOM 2925 C C . LYS A 1 382 ? 22.658 -38.076 4.932 1.00 68.06 382 LYS A C 1
ATOM 2927 O O . LYS A 1 382 ? 23.040 -38.714 5.897 1.00 68.06 382 LYS A O 1
ATOM 2932 N N . SER A 1 383 ? 22.217 -38.669 3.818 1.00 63.38 383 SER A N 1
ATOM 2933 C CA . SER A 1 383 ? 22.242 -40.130 3.607 1.00 63.38 383 SER A CA 1
ATOM 2934 C C . SER A 1 383 ? 23.596 -40.688 3.137 1.00 63.38 383 SER A C 1
ATOM 2936 O O . SER A 1 383 ? 23.754 -41.904 3.043 1.00 63.38 383 SER A O 1
ATOM 2938 N N . LYS A 1 384 ? 24.549 -39.815 2.781 1.00 58.97 384 LYS A N 1
ATOM 2939 C CA . LYS A 1 384 ? 25.890 -40.184 2.289 1.00 58.97 384 LYS A CA 1
ATOM 2940 C C . LYS A 1 384 ? 27.020 -39.919 3.297 1.00 58.97 384 LYS A C 1
ATOM 2942 O O . LYS A 1 384 ? 28.159 -40.273 3.001 1.00 58.97 384 LYS A O 1
ATOM 2947 N N . LEU A 1 385 ? 26.703 -39.302 4.434 1.00 47.88 385 LEU A N 1
ATOM 2948 C CA . LEU A 1 385 ? 27.536 -39.182 5.638 1.00 47.88 385 LEU A CA 1
ATOM 2949 C C . LEU A 1 385 ? 27.053 -40.214 6.655 1.00 47.88 385 LEU A C 1
ATOM 2951 O O . LEU A 1 385 ? 27.923 -40.799 7.335 1.00 47.88 385 LEU A O 1
#

Nearest PDB structures (foldseek):
  5jk2-assembly7_G  TM=3.598E-01  e=2.748E+00  Treponema pallidum subsp. pallidum str. Nichols
  5jk2-assembly10_C  TM=3.144E-01  e=3.877E+00  Treponema pallidum subsp. pallidum str. Nichols
  5jk2-assembly5_E  TM=3.147E-01  e=5.793E+00  Treponema pallidum subsp. pallidum str. Nichols
  8x65-assembly1_A  TM=3.207E-01  e=3.082E+00  uncultured bacterium

Solvent-accessible surface area (backbone atoms only — not comparable to full-atom values): 22198 Å² total; per-residue (Å²): 133,94,79,92,84,89,90,86,83,82,74,82,79,79,72,77,68,80,70,58,79,43,74,52,76,50,76,40,42,51,72,36,70,48,76,57,63,67,38,44,39,29,32,64,41,60,83,35,66,47,34,35,31,42,28,33,67,92,44,70,49,78,44,41,58,75,38,70,46,76,42,86,56,26,38,39,31,29,73,44,47,47,53,77,47,99,90,47,84,22,38,36,31,36,37,41,36,28,57,56,53,48,63,26,82,42,36,80,60,36,67,81,87,50,71,61,40,51,45,37,34,44,60,94,66,18,35,64,46,75,45,70,65,87,68,60,46,67,78,72,75,42,56,48,97,88,48,46,55,93,55,13,68,43,37,67,88,62,67,62,36,94,42,34,81,73,35,66,80,86,50,68,56,41,46,46,32,47,51,63,47,104,90,48,78,26,28,54,42,75,40,75,54,66,70,42,48,62,85,63,79,36,27,30,72,59,32,34,44,52,90,63,93,78,53,88,38,32,13,72,33,21,22,83,66,37,73,35,44,42,38,83,70,33,68,82,87,49,76,39,38,47,39,32,47,43,62,64,23,46,75,45,17,41,65,43,75,42,74,47,77,66,60,44,62,82,37,84,44,33,24,80,74,36,42,55,89,61,11,50,48,49,54,77,59,100,82,70,77,72,76,85,89,43,99,85,62,65,94,51,39,90,51,77,70,44,74,57,92,72,22,32,19,52,94,46,33,62,38,72,58,55,32,56,94,55,48,30,91,75,20,72,72,26,66,77,76,44,58,42,98,87,46,37,50,63,52,75,69,56,54,51,52,50,50,50,50,52,52,52,51,51,53,54,53,52,53,52,52,51,50,51,52,50,52,50,51,54,52,54,54,64,74,74,110

Foldseek 3Di:
DDDDDPDPPPPPPPPPPLPQVDKDKDKAWAQGWDADLNWIKHFPADPDFFWTWIDIPPWIDIGGAQDWDDTPQKIKHWPTWADDDPVDITMTIIIITHSAHQQDQAQVSQCPVDLQWRWGQPNVRNDIDTHGDPAADEPSLDDPPVDDCVSYVNDDPPQADPAQVSLCPVDLQWRWGQDDDPPGGTGIDTHGDAWQDEPSLFQHQQADCDPPPDDRRHYVQFDNAAPHRAQVSQDPVQLQWRWGQDDRRNHYTDTDTHGDQAQDEPRLDDHAPDDCVSYVNLDDPPPDADDDPDPPDDQWDDDAQDDDDQWGHDPRGTDGQRHDDDFLVRHPVNVVPAADPVRHGDHPVVVVVVVVVVVVVVVVVVVVVVVVVVVVVVVVVVVVD

Secondary structure (DSSP, 8-state):
---S-SSS------------SEEEEEEEETT-EEEETTEEEEEEEEEETTEEEEEETTEEEEEETT-EEEETTEEEEEEEEE---TTS--EEEEEEEESS----SSGGGG--S-TTEEEEEETTTTEEEEEE--S--TTSS---TT--TTT-TT----SB-SSGGGG--S-TTEEEEEEEETTEEEEEEEEE--S--TTSS---TT-B--SSS--TTB-TTS-TT-S-SSGGGG--S-TTEEEEEES-SSS--EEEEEEP-S--TTSS---TT--TTT-GGG---TT-------TT--SS-SSTT-EETTEEEETTEEEE---SSSBTTT-HHHHTT-B-TTSBBPPHHHHHHHHHHHHHHHHHHHHHHHHHHHHHHHHHHHTT-

Radius of gyration: 38.56 Å; Cα contacts (8 Å, |Δi|>4): 713; chains: 1; bounding box: 77×95×109 Å

Mean predicted aligned error: 21.4 Å